Protein AF-A0A6J8B192-F1 (afdb_monomer)

pLDDT: mean 79.34, std 20.5, range [25.02, 98.5]

InterPro domains:
  IPR001073 C1q domain [PF00386] (372-498)
  IPR001073 C1q domain [PR00007] (383-409)
  IPR001073 C1q domain [PR00007] (410-429)
  IPR001073 C1q domain [PR00007] (456-477)
  IPR001073 C1q domain [PR00007] (491-501)
  IPR001073 C1q domain [PS50871] (366-501)
  IPR001073 C1q domain [SM00110] (367-501)
  IPR003193 ADP-ribosyl cyclase (CD38/157) [PF02267] (8-239)
  IPR003193 ADP-ribosyl cyclase (CD38/157) [PTHR10912] (9-239)
  IPR008983 Tumour necrosis factor-like domain superfamily [G3DSA:2.60.120.40] (364-501)
  IPR008983 Tumour necrosis factor-like domain superfamily [SSF49842] (371-501)

Foldseek 3Di:
DDDFPVCLLVLLLVLLVVLPVPPDPPFAPPDDQDSVVLVVLLVQLAAQDDLADRDLCSNVSNLVRQDTAQDAPAAEAEDPQVVLVCLCCPLVPRHDYLCSGSLNVSCPPHAFHFANPDPRRTDRRSVPRDDCDADPVGNDGSVVSSVLVSQLVSLLNHAEEYEYEWEQLDVVRADCPDSCNPRRLVSHDCVGAAEYEYEHDHDPPRDRNHACPDPNNVVVQVSCVVSNHHYHYDYHDCCSVPVPPRVQPVVVVVVVVVVVVVVVVVVVVVVVVVVVVVVVVVVVVVVVVVVVVVVVVVVVVVVVVVVVVVVVVVVVVPDDDDDDDDDDDDDDDDDDDDDDDDDDDDDDDDDDDDDDDDDDDDDDDDDQPWFKWKFWDPWKAWQAAAFAFDARQGTPDGRVVQADRVRQKGFDQAWAKKKKKWKWKFAEQFWWKKFWDKQNDTQDIDTDGYHGPDIDMDMDIGIDGHHGGIIITMTIHNPTGPGMTGADPVHITMIMMIGSD

Mean predicted aligned error: 20.02 Å

Solvent-accessible surface area (backbone atoms only — not comparable to full-atom values): 28049 Å² total; per-residue (Å²): 132,96,72,57,60,85,49,46,62,57,51,40,40,50,43,44,53,48,51,60,68,76,60,50,75,76,46,44,69,92,56,84,84,54,48,68,60,47,48,52,35,43,47,63,41,34,40,57,28,48,50,42,66,42,62,76,68,39,45,52,68,23,54,67,68,44,61,64,68,64,66,69,51,22,39,35,50,66,42,88,38,65,79,58,49,59,57,64,19,48,78,41,72,67,19,32,34,64,58,52,35,63,58,29,48,51,54,58,96,63,83,61,35,15,18,70,82,42,95,79,9,48,49,64,62,63,87,75,35,54,58,78,73,60,44,100,89,30,73,27,18,49,49,44,38,47,53,42,54,51,37,28,52,53,24,52,60,39,34,39,44,33,35,35,39,32,25,16,55,33,87,64,47,53,47,82,88,34,62,52,53,69,29,20,59,77,37,46,41,48,90,48,25,51,36,37,40,36,38,35,36,67,61,92,89,54,61,85,68,44,51,68,82,30,70,41,44,47,50,53,39,50,57,33,45,77,54,65,18,46,62,48,67,39,66,63,54,62,68,77,80,64,42,86,83,71,48,56,74,57,48,46,52,49,48,49,51,50,49,51,52,51,49,51,53,49,49,55,52,46,55,55,49,49,56,54,48,52,56,50,50,54,51,52,52,55,52,49,55,53,52,50,54,55,48,53,54,48,51,53,53,50,51,51,53,53,50,51,52,53,51,52,52,56,58,61,73,72,62,81,84,89,84,86,90,83,83,85,87,84,83,85,79,84,79,85,82,87,80,86,90,88,91,87,89,87,87,80,93,80,83,92,76,90,80,89,77,82,85,83,76,94,75,79,91,72,84,77,91,54,44,35,37,34,23,24,28,78,52,58,47,73,59,49,52,49,61,38,58,50,51,32,59,43,68,82,44,52,45,63,70,28,63,39,44,92,64,26,36,32,33,38,84,56,59,35,40,31,42,39,38,39,34,44,28,38,43,43,58,18,40,37,24,38,32,38,29,48,74,85,44,76,80,46,74,50,82,45,79,37,52,78,90,42,78,47,76,51,71,53,76,47,81,43,81,43,49,56,70,38,49,34,37,41,27,28,32,72,91,31,38,46,36,38,42,39,14,50,98,90,50,64,17,34,44,35,37,35,56,81,91

Radius of gyration: 40.1 Å; Cα contacts (8 Å, |Δi|>4): 789; chains: 1; bounding box: 68×90×133 Å

Nearest PDB structures (foldseek):
  3i9l-assembly1_B  TM=8.823E-01  e=2.237E-23  Aplysia californica
  3ofs-assembly6_F  TM=9.234E-01  e=4.149E-20  Homo sapiens
  2ef1-assembly1_A  TM=8.974E-01  e=3.286E-20  Homo sapiens
  3ofs-assembly5_E  TM=8.862E-01  e=3.692E-20  Homo sapiens
  5bni-assembly2_B  TM=9.226E-01  e=1.261E-17  Sus scrofa

Organism: Mytilus coruscus (NCBI:txid42192)

Secondary structure (DSSP, 8-state):
----THHHHHHHHHHHHHHHHHS-TTTTTT----HHHHHHHHHHTTTT--SSS--TTTTHHHHHHH-----TT-BEEEES-HHHHHHHHTTTTS-B-GGGSHHHHHHTT----B-SSSTTSB-S-GGGS--S--BTTBS--HHHHHHHHHHHHHHHT--EEEEEEEETTSSSSS-TTSHIIIIIGGG--TTTEEEEEEEEE--TT------TTSHHHHHHHHHHHHTT-EEEEEES-GGGTS-TTTSHHHHHHHHHHHHHHHHHHHHHHHHHHHHHHHHHHHHHHHHHHHHHHHHHHHHHHHHHHHHHHHHHHHHHHS--S------------PPPP--------------------PPPPP---------EEEEE-SS-B-SPPTTPBPP--EEEEEETS-EETTTTEE--SS-EEEEEEEEEEEEEEEEEEEEEEETTEEEEEEEEEE-TT-EEEEEEEEEEEE-TT--EEEEEEEEEEEEEEE-SSS---EEEEEE--

Sequence (501 aa):
MNRNYSEWKALFIGKCLAYKSDYETSLFCKRSIDCDDLWQKFIKGVQFQSKCNFTQNSYDDFLRASEHIIPENKVMFWSGVYSLVMRYSNKGRRFFTIADTLTGYLLDNMIWCGNTTESDGIEKDLKTCPGFRTSSQCSQTAATVFWSAASQNFARLAEGNIHVMINASRTPAFRNDSYFTTQELPNINATKVKKVTILMVRYMRDPLLETCFSDSIIDLRARFQAKGISAACLDNPSKFTDDEDGLSSQNVMLEMLNAIKHQNMQIQNLEKSLYLAENRIARLFSEQVHSEQQREELELRLSSIQSDLKKCKRIGQSRRSDDVFLGNSCRLSKVPKDKERKERRSLSKVRKGRLLIPLPTPTPATTISGVAFFAYMSQPLTKPGGQHILKFDVVKLNVGNAYHEYTGVFNPPTSGIYVMAYSLRIRVSTSISTELVVNNDVYSSLLSYVHDGDDEHNSAIVVIHANKGDDVYIRIKMDNYRGDIFSDFYGRSTFAGWKIY

Structure (mmCIF, N/CA/C/O backbone):
data_AF-A0A6J8B192-F1
#
_entry.id   AF-A0A6J8B192-F1
#
loop_
_atom_site.group_PDB
_atom_site.id
_atom_site.type_symbol
_atom_site.label_atom_id
_atom_site.label_alt_id
_atom_site.label_comp_id
_atom_site.label_asym_id
_atom_site.label_entity_id
_atom_site.label_seq_id
_atom_site.pdbx_PDB_ins_code
_atom_site.Cartn_x
_atom_site.Cartn_y
_atom_site.Cartn_z
_atom_site.occupancy
_atom_site.B_iso_or_equiv
_atom_site.auth_seq_id
_atom_site.auth_comp_id
_atom_site.auth_asym_id
_atom_site.auth_atom_id
_atom_site.pdbx_PDB_model_num
ATOM 1 N N . MET A 1 1 ? 18.782 -1.747 0.063 1.00 38.94 1 MET A N 1
ATOM 2 C CA . MET A 1 1 ? 19.102 -2.941 -0.750 1.00 38.94 1 MET A CA 1
ATOM 3 C C . MET A 1 1 ? 20.114 -2.523 -1.804 1.00 38.94 1 MET A C 1
ATOM 5 O O . MET A 1 1 ? 19.776 -1.670 -2.611 1.00 38.94 1 MET A O 1
ATOM 9 N N . ASN A 1 2 ? 21.339 -3.057 -1.768 1.00 38.25 2 ASN A N 1
ATOM 10 C CA . ASN A 1 2 ? 22.293 -2.924 -2.875 1.00 38.25 2 ASN A CA 1
ATOM 11 C C . ASN A 1 2 ? 21.880 -3.950 -3.934 1.00 38.25 2 ASN A C 1
ATOM 13 O O . ASN A 1 2 ? 22.141 -5.132 -3.739 1.00 38.25 2 ASN A O 1
ATOM 17 N N . ARG A 1 3 ? 21.175 -3.526 -4.985 1.00 51.28 3 ARG A N 1
ATOM 18 C CA . ARG A 1 3 ? 20.894 -4.384 -6.145 1.00 51.28 3 ARG A CA 1
ATOM 19 C C . ARG A 1 3 ? 21.803 -3.976 -7.290 1.00 51.28 3 ARG A C 1
ATOM 21 O O . ARG A 1 3 ? 22.039 -2.785 -7.476 1.00 51.28 3 ARG A O 1
ATOM 28 N N . ASN A 1 4 ? 22.330 -4.959 -8.005 1.00 57.66 4 ASN A N 1
ATOM 29 C CA . ASN A 1 4 ? 23.207 -4.729 -9.148 1.00 57.66 4 ASN A CA 1
ATOM 30 C C . ASN A 1 4 ? 22.360 -4.425 -10.399 1.00 57.66 4 ASN A C 1
ATOM 32 O O . ASN A 1 4 ? 21.222 -4.883 -10.504 1.00 57.66 4 ASN A O 1
ATOM 36 N N . TYR A 1 5 ? 22.906 -3.676 -11.357 1.00 59.72 5 TYR A N 1
ATOM 37 C CA . TYR A 1 5 ? 22.222 -3.304 -12.606 1.00 59.72 5 TYR A CA 1
ATOM 38 C C . TYR A 1 5 ? 21.702 -4.526 -13.394 1.00 59.72 5 TYR A C 1
ATOM 40 O O . TYR A 1 5 ? 20.609 -4.487 -13.963 1.00 59.72 5 TYR A O 1
ATOM 48 N N . SER A 1 6 ? 22.418 -5.655 -13.340 1.00 60.28 6 SER A N 1
ATOM 49 C CA . SER A 1 6 ? 22.005 -6.928 -13.952 1.00 60.28 6 SER A CA 1
ATOM 50 C C . SER A 1 6 ? 20.657 -7.462 -13.440 1.00 60.28 6 SER A C 1
ATOM 52 O O . SER A 1 6 ? 20.005 -8.246 -14.127 1.00 60.28 6 SER A O 1
ATOM 54 N N . GLU A 1 7 ? 20.195 -7.015 -12.271 1.00 74.88 7 GLU A N 1
ATOM 55 C CA . GLU A 1 7 ? 18.926 -7.436 -11.670 1.00 74.88 7 GLU A CA 1
ATOM 56 C C . GLU A 1 7 ? 17.745 -6.540 -12.073 1.00 74.88 7 GLU A C 1
ATOM 58 O O . GLU A 1 7 ? 16.594 -6.915 -11.850 1.00 74.88 7 GLU A O 1
ATOM 63 N N . TRP A 1 8 ? 17.984 -5.365 -12.671 1.00 83.31 8 TRP A N 1
ATOM 64 C CA . TRP A 1 8 ? 16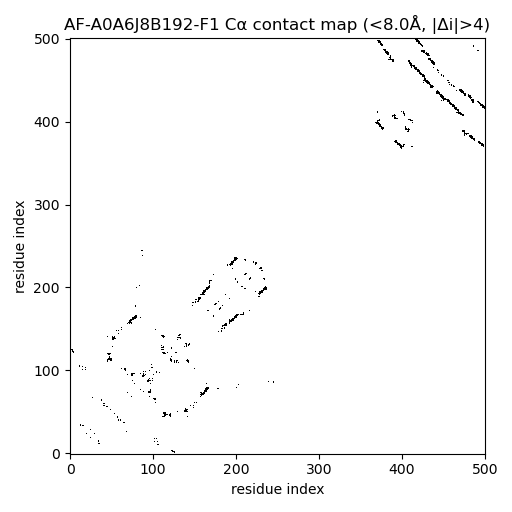.912 -4.414 -12.993 1.00 83.31 8 TRP A CA 1
ATOM 65 C C . TRP A 1 8 ? 15.997 -4.889 -14.096 1.00 83.31 8 TRP A C 1
ATOM 67 O O . TRP A 1 8 ? 14.782 -4.822 -13.928 1.00 83.31 8 TRP A O 1
ATOM 77 N N . LYS A 1 9 ? 16.565 -5.387 -15.201 1.00 87.88 9 LYS A N 1
ATOM 78 C CA . LYS A 1 9 ? 15.752 -5.932 -16.288 1.00 87.88 9 LYS A CA 1
ATOM 79 C C . LYS A 1 9 ? 14.893 -7.075 -15.750 1.00 87.88 9 LYS A C 1
ATOM 81 O O . LYS A 1 9 ? 13.686 -7.075 -15.948 1.00 87.88 9 LYS A O 1
ATOM 86 N N . ALA A 1 10 ? 15.489 -8.002 -15.000 1.00 90.06 10 ALA A N 1
ATOM 87 C CA . ALA A 1 10 ? 14.766 -9.122 -14.399 1.00 90.06 10 ALA A CA 1
ATOM 88 C C . ALA A 1 10 ? 13.649 -8.655 -13.446 1.00 90.06 10 ALA A C 1
ATOM 90 O O . ALA A 1 10 ? 12.528 -9.151 -13.531 1.00 90.06 10 ALA A O 1
ATOM 91 N N . LEU A 1 11 ? 13.921 -7.672 -12.581 1.00 90.38 11 LEU A N 1
ATOM 92 C CA . LEU A 1 11 ? 12.928 -7.107 -11.665 1.00 90.38 11 LEU A CA 1
ATOM 93 C C . LEU A 1 11 ? 11.787 -6.407 -12.411 1.00 90.38 11 LEU A C 1
ATOM 95 O O . LEU A 1 11 ? 10.624 -6.617 -12.077 1.00 90.38 11 LEU A O 1
ATOM 99 N N . PHE A 1 12 ? 12.113 -5.588 -13.409 1.00 93.69 12 PHE A N 1
ATOM 100 C CA . PHE A 1 12 ? 11.136 -4.865 -14.215 1.00 93.69 12 PHE A CA 1
ATOM 101 C C . PHE A 1 12 ? 10.242 -5.834 -14.991 1.00 93.69 12 PHE A C 1
ATOM 103 O O . PHE A 1 12 ? 9.018 -5.730 -14.926 1.00 93.69 12 PHE A O 1
ATOM 110 N N . ILE A 1 13 ? 10.840 -6.815 -15.676 1.00 93.31 13 ILE A N 1
ATOM 111 C CA . ILE A 1 13 ? 10.103 -7.845 -16.415 1.00 93.31 13 ILE A CA 1
ATOM 112 C C . ILE A 1 13 ? 9.245 -8.674 -15.454 1.00 93.31 13 ILE A C 1
ATOM 114 O O . ILE A 1 13 ? 8.061 -8.872 -15.716 1.00 93.31 13 ILE A O 1
ATOM 118 N N . GLY A 1 14 ? 9.792 -9.087 -14.307 1.00 92.88 14 GLY A N 1
ATOM 119 C CA . GLY A 1 14 ? 9.052 -9.816 -13.276 1.00 92.88 14 GLY A CA 1
ATOM 120 C C . GLY A 1 14 ? 7.845 -9.034 -12.754 1.00 92.88 14 GLY A C 1
ATOM 121 O O . GLY A 1 14 ? 6.741 -9.573 -12.702 1.00 92.88 14 GLY A O 1
ATOM 122 N N . LYS A 1 15 ? 8.018 -7.740 -12.451 1.00 93.25 15 LYS A N 1
ATOM 123 C CA . LYS A 1 15 ? 6.916 -6.841 -12.080 1.00 93.25 15 LYS A CA 1
ATOM 124 C C . LYS A 1 15 ? 5.884 -6.707 -13.201 1.00 93.25 15 LYS A C 1
ATOM 126 O O . LYS A 1 15 ? 4.692 -6.771 -12.930 1.00 93.25 15 LYS A O 1
ATOM 131 N N . CYS A 1 16 ? 6.316 -6.542 -14.449 1.00 93.25 16 CYS A N 1
ATOM 132 C CA . CYS A 1 16 ? 5.413 -6.432 -15.594 1.00 93.25 16 CYS A CA 1
ATOM 133 C C . CYS A 1 16 ? 4.538 -7.683 -15.753 1.00 93.25 16 CYS A C 1
ATOM 135 O O . CYS A 1 16 ? 3.321 -7.578 -15.906 1.00 93.25 16 CYS A O 1
ATOM 137 N N . LEU A 1 17 ? 5.140 -8.870 -15.652 1.00 90.88 17 LEU A N 1
ATOM 138 C CA . LEU A 1 17 ? 4.419 -10.140 -15.718 1.00 90.88 17 LEU A CA 1
ATOM 139 C C . LEU A 1 17 ? 3.466 -10.320 -14.528 1.00 90.88 17 LEU A C 1
ATOM 141 O O . LEU A 1 17 ? 2.321 -10.722 -14.730 1.00 90.88 17 LEU A O 1
ATOM 145 N N . ALA A 1 18 ? 3.899 -9.964 -13.315 1.00 89.94 18 ALA A N 1
ATOM 146 C CA . ALA A 1 18 ? 3.053 -10.000 -12.123 1.00 89.94 18 ALA A CA 1
ATOM 147 C C . ALA A 1 18 ? 1.847 -9.058 -12.253 1.00 89.94 18 ALA A C 1
ATOM 149 O O . ALA A 1 18 ? 0.720 -9.472 -12.007 1.00 89.94 18 ALA A O 1
ATOM 150 N N . TYR A 1 19 ? 2.057 -7.826 -12.727 1.00 89.19 19 TYR A N 1
ATOM 151 C CA . TYR A 1 19 ? 0.973 -6.868 -12.949 1.00 89.19 19 TYR A CA 1
ATOM 152 C C . TYR A 1 19 ? -0.053 -7.404 -13.953 1.00 89.19 19 TYR A C 1
ATOM 154 O O . TYR A 1 19 ? -1.254 -7.333 -13.713 1.00 89.19 19 TYR A O 1
ATOM 162 N N . LYS A 1 20 ? 0.412 -8.002 -15.059 1.00 84.31 20 LYS A N 1
ATOM 163 C CA . LYS A 1 20 ? -0.468 -8.639 -16.052 1.00 84.31 20 LYS A CA 1
ATOM 164 C C . LYS A 1 20 ? -1.296 -9.782 -15.455 1.00 84.31 20 LYS A C 1
ATOM 166 O O . LYS A 1 20 ? -2.434 -9.964 -15.874 1.00 84.31 20 LYS A O 1
ATOM 171 N N . SER A 1 21 ? -0.733 -10.536 -14.511 1.00 81.62 21 SER A N 1
ATOM 172 C CA . SER A 1 21 ? -1.428 -11.632 -13.826 1.00 81.62 21 SER A CA 1
ATOM 173 C C . SER A 1 21 ? -2.443 -11.131 -12.795 1.00 81.62 21 SER A C 1
ATOM 175 O O . SER A 1 21 ? -3.540 -11.673 -12.712 1.00 81.62 21 SER A O 1
ATOM 177 N N . ASP A 1 22 ? -2.088 -10.110 -12.014 1.00 74.31 22 ASP A N 1
ATOM 178 C CA . ASP A 1 22 ? -2.885 -9.637 -10.874 1.00 74.31 22 ASP A CA 1
ATOM 179 C C . ASP A 1 22 ? -4.105 -8.792 -11.287 1.00 74.31 22 ASP A C 1
ATOM 181 O O . ASP A 1 22 ? -5.076 -8.711 -10.533 1.00 74.31 22 ASP A O 1
ATOM 185 N N . TYR A 1 23 ? -4.057 -8.141 -12.454 1.00 71.00 23 TYR A N 1
ATOM 186 C CA . TYR A 1 23 ? -5.001 -7.077 -12.825 1.00 71.00 23 TYR A CA 1
ATOM 187 C C . TYR A 1 23 ? -5.973 -7.409 -13.978 1.00 71.00 23 TYR A C 1
ATOM 189 O O . TYR A 1 23 ? -6.763 -6.544 -14.348 1.00 71.00 23 TYR A O 1
ATOM 197 N N . GLU A 1 24 ? -5.981 -8.655 -14.478 1.00 57.16 24 GLU A N 1
ATOM 198 C CA . GLU A 1 24 ? -6.847 -9.192 -15.553 1.00 57.16 24 GLU A CA 1
ATOM 199 C C . GLU A 1 24 ? -6.957 -8.360 -16.862 1.00 57.16 24 GLU A C 1
ATOM 201 O O . GLU A 1 24 ? -6.658 -7.172 -16.980 1.00 57.16 24 GLU A O 1
ATOM 206 N N . THR A 1 25 ? -7.412 -9.024 -17.927 1.00 54.69 25 THR A N 1
ATOM 207 C CA . THR A 1 25 ? -7.490 -8.520 -19.313 1.00 54.69 25 THR A CA 1
ATOM 208 C C . THR A 1 25 ? -8.372 -7.280 -19.541 1.00 54.69 25 THR A C 1
ATOM 210 O O . THR A 1 25 ? -8.319 -6.699 -20.629 1.00 54.69 25 THR A O 1
ATOM 213 N N . SER A 1 26 ? -9.179 -6.849 -18.562 1.00 61.19 26 SER A N 1
ATOM 214 C CA . SER A 1 26 ? -10.153 -5.758 -18.729 1.00 61.19 26 SER A CA 1
ATOM 215 C C . SER A 1 26 ? -9.545 -4.352 -18.706 1.00 61.19 26 SER A C 1
ATOM 217 O O . SER A 1 26 ? -10.093 -3.458 -19.345 1.00 61.19 26 SER A O 1
ATOM 219 N N . LEU A 1 27 ? -8.422 -4.129 -18.011 1.00 65.44 27 LEU A N 1
ATOM 220 C CA . LEU A 1 27 ? -7.794 -2.794 -17.934 1.00 65.44 27 LEU A CA 1
ATOM 221 C C . LEU A 1 27 ? -7.063 -2.401 -19.226 1.00 65.44 27 LEU A C 1
ATOM 223 O O . LEU A 1 27 ? -6.940 -1.217 -19.542 1.00 65.44 27 LEU A O 1
ATOM 227 N N . PHE A 1 28 ? -6.610 -3.396 -19.990 1.00 59.47 28 PHE A N 1
ATOM 228 C CA . PHE A 1 28 ? -5.790 -3.199 -21.185 1.00 59.47 28 PHE A CA 1
ATOM 229 C C . PHE A 1 28 ? -6.565 -3.290 -22.505 1.00 59.47 28 PHE A C 1
ATOM 231 O O . PHE A 1 28 ? -5.924 -3.231 -23.549 1.00 59.47 28 PHE A O 1
ATOM 238 N N . CYS A 1 29 ? -7.902 -3.436 -22.484 1.00 54.09 29 CYS A N 1
ATOM 239 C CA . CYS A 1 29 ? -8.802 -3.443 -23.654 1.00 54.09 29 CYS A CA 1
ATOM 240 C C . CYS A 1 29 ? -8.117 -3.845 -24.981 1.00 54.09 29 CYS A C 1
ATOM 242 O O . CYS A 1 29 ? -7.784 -2.992 -25.801 1.00 54.09 29 CYS A O 1
ATOM 244 N N . LYS A 1 30 ? -7.893 -5.150 -25.199 1.00 52.84 30 LYS A N 1
ATOM 245 C CA . LYS A 1 30 ? -7.298 -5.744 -26.423 1.00 52.84 30 LYS A CA 1
ATOM 246 C C . LYS A 1 30 ? -5.835 -5.373 -26.749 1.00 52.84 30 LYS A C 1
ATOM 248 O O . LYS A 1 30 ? -5.318 -5.870 -27.749 1.00 52.84 30 LYS A O 1
ATOM 253 N N . ARG A 1 31 ? -5.137 -4.564 -25.945 1.00 65.75 31 ARG A N 1
ATOM 254 C CA . ARG A 1 31 ? -3.716 -4.236 -26.153 1.00 65.75 31 ARG A CA 1
ATOM 255 C C . ARG A 1 31 ? -2.832 -5.233 -25.399 1.00 65.75 31 ARG A C 1
ATOM 257 O O . ARG A 1 31 ? -2.821 -5.264 -24.173 1.00 65.75 31 ARG A O 1
ATOM 264 N N . SER A 1 32 ? -2.100 -6.066 -26.138 1.00 72.50 32 SER A N 1
ATOM 265 C CA . SER A 1 32 ? -1.085 -6.939 -25.541 1.00 72.50 32 SER A CA 1
ATOM 266 C C . SER A 1 32 ? 0.082 -6.089 -25.041 1.00 72.50 32 SER A C 1
ATOM 268 O O . SER A 1 32 ? 0.660 -5.323 -25.810 1.00 72.50 32 SER A O 1
ATOM 270 N N . ILE A 1 33 ? 0.412 -6.209 -23.754 1.00 84.94 33 ILE A N 1
ATOM 271 C CA . ILE A 1 33 ? 1.602 -5.591 -23.167 1.00 84.94 33 ILE A CA 1
ATOM 272 C C . ILE A 1 33 ? 2.796 -6.526 -23.369 1.00 84.94 33 ILE A C 1
ATOM 274 O O . ILE A 1 33 ? 2.829 -7.627 -22.804 1.00 84.94 33 ILE A O 1
ATOM 278 N N . ASP A 1 34 ? 3.775 -6.067 -24.144 1.00 90.94 34 ASP A N 1
ATOM 279 C CA . ASP A 1 34 ? 5.087 -6.694 -24.274 1.00 90.94 34 ASP A CA 1
ATOM 280 C C . ASP A 1 34 ? 6.042 -6.084 -23.237 1.00 90.94 34 ASP A C 1
ATOM 282 O O . ASP A 1 34 ? 6.361 -4.894 -23.270 1.00 90.94 34 ASP A O 1
ATOM 286 N N . CYS A 1 35 ? 6.455 -6.905 -22.273 1.00 93.19 35 CYS A N 1
ATOM 287 C CA . CYS A 1 35 ? 7.294 -6.461 -21.168 1.00 93.19 35 CYS A CA 1
ATOM 288 C C . CYS A 1 35 ? 8.725 -6.132 -21.617 1.00 93.19 35 CYS A C 1
ATOM 290 O O . CYS A 1 35 ? 9.335 -5.225 -21.047 1.00 93.19 35 CYS A O 1
ATOM 292 N N . ASP A 1 36 ? 9.251 -6.825 -22.630 1.00 94.62 36 ASP A N 1
ATOM 293 C CA . ASP A 1 36 ? 10.576 -6.536 -23.176 1.00 94.62 36 ASP A CA 1
ATOM 294 C C . ASP A 1 36 ? 10.555 -5.228 -23.966 1.00 94.62 36 ASP A C 1
ATOM 296 O O . ASP A 1 36 ? 11.440 -4.396 -23.764 1.00 94.62 36 ASP A O 1
ATOM 300 N N . ASP A 1 37 ? 9.525 -4.984 -24.784 1.00 95.00 37 ASP A N 1
ATOM 301 C CA . ASP A 1 37 ? 9.366 -3.692 -25.470 1.00 95.00 37 ASP A CA 1
ATOM 302 C C . ASP A 1 37 ? 9.218 -2.537 -24.466 1.00 95.00 37 ASP A C 1
ATOM 304 O O . ASP A 1 37 ? 9.896 -1.515 -24.596 1.00 95.00 37 ASP A O 1
ATOM 308 N N . LEU A 1 38 ? 8.411 -2.706 -23.410 1.00 94.94 38 LEU A N 1
ATOM 309 C CA . LEU A 1 38 ? 8.298 -1.705 -22.342 1.00 94.94 38 LEU A CA 1
ATOM 310 C C . LEU A 1 38 ? 9.638 -1.419 -21.663 1.00 94.94 38 LEU A C 1
ATOM 312 O O . LEU A 1 38 ? 9.961 -0.254 -21.422 1.00 94.94 38 LEU A O 1
ATOM 316 N N . TRP A 1 39 ? 10.424 -2.460 -21.382 1.00 95.00 39 TRP A N 1
ATOM 317 C CA . TRP A 1 39 ? 11.768 -2.298 -20.836 1.00 95.00 39 TRP A CA 1
ATOM 318 C C . TRP A 1 39 ? 12.667 -1.503 -21.787 1.00 95.00 39 TRP A C 1
ATOM 320 O O . TRP A 1 39 ? 13.351 -0.584 -21.343 1.00 95.00 39 TRP A O 1
ATOM 330 N N . GLN A 1 40 ? 12.639 -1.802 -23.091 1.00 95.19 40 GLN A N 1
ATOM 331 C CA . GLN A 1 40 ? 13.439 -1.072 -24.079 1.00 95.19 40 GLN A CA 1
ATOM 332 C C . GLN A 1 40 ? 13.045 0.406 -24.161 1.00 95.19 40 GLN A C 1
ATOM 334 O O . GLN A 1 40 ? 13.914 1.278 -24.201 1.00 95.19 40 GLN A O 1
ATOM 339 N N . LYS A 1 41 ? 11.743 0.714 -24.136 1.00 96.44 41 LYS A N 1
ATOM 340 C CA . LYS A 1 41 ? 11.271 2.108 -24.126 1.00 96.44 41 LYS A CA 1
ATOM 341 C C . LYS A 1 41 ? 11.686 2.842 -22.857 1.00 96.44 41 LYS A C 1
ATOM 343 O O . LYS A 1 41 ? 12.092 3.998 -22.938 1.00 96.44 41 LYS A O 1
ATOM 348 N N . PHE A 1 42 ? 11.614 2.177 -21.704 1.00 95.81 42 PHE A N 1
ATOM 349 C CA . PHE A 1 42 ? 12.072 2.747 -20.441 1.00 95.81 42 PHE A CA 1
ATOM 350 C C . PHE A 1 42 ? 13.579 3.019 -20.465 1.00 95.81 42 PHE A C 1
ATOM 352 O O . PHE A 1 42 ? 14.001 4.146 -20.211 1.00 95.81 42 PHE A O 1
ATOM 359 N N . ILE A 1 43 ? 14.390 2.014 -20.811 1.00 93.44 43 ILE A N 1
ATOM 360 C CA . ILE A 1 43 ? 15.847 2.113 -20.705 1.00 93.44 43 ILE A CA 1
ATOM 361 C C . ILE A 1 43 ? 16.433 3.102 -21.715 1.00 93.44 43 ILE A C 1
ATOM 363 O O . ILE A 1 43 ? 17.353 3.840 -21.375 1.00 93.44 43 ILE A O 1
ATOM 367 N N . LYS A 1 44 ? 15.837 3.227 -22.908 1.00 93.94 44 LYS A N 1
ATOM 368 C CA . LYS A 1 44 ? 16.205 4.255 -23.893 1.00 93.94 44 LYS A CA 1
ATOM 369 C C . LYS A 1 44 ? 16.059 5.675 -23.333 1.00 93.94 44 LYS A C 1
ATOM 371 O O . LYS A 1 44 ? 16.855 6.548 -23.661 1.00 93.94 44 LYS A O 1
ATOM 376 N N . GLY A 1 45 ? 15.079 5.890 -22.453 1.00 92.81 45 GLY A N 1
ATOM 377 C CA . GLY A 1 45 ? 14.886 7.142 -21.721 1.00 92.81 45 GLY A CA 1
ATOM 378 C C . GLY A 1 45 ? 15.887 7.382 -20.588 1.00 92.81 45 GLY A C 1
ATOM 379 O O . GLY A 1 45 ? 15.871 8.455 -19.990 1.00 92.81 45 GLY A O 1
ATOM 380 N N . VAL A 1 46 ? 16.758 6.416 -20.285 1.00 93.00 46 VAL A N 1
ATOM 381 C CA . VAL A 1 46 ? 17.785 6.483 -19.229 1.00 93.00 46 VAL A CA 1
ATOM 382 C C . VAL A 1 46 ? 19.196 6.541 -19.811 1.00 93.00 46 VAL A C 1
ATOM 384 O O . VAL A 1 46 ? 20.043 7.266 -19.291 1.00 93.00 46 VAL A O 1
ATOM 387 N N . GLN A 1 47 ? 19.447 5.789 -20.881 1.00 93.31 47 GLN A N 1
ATOM 388 C CA . GLN A 1 47 ? 20.773 5.599 -21.460 1.00 93.31 47 GLN A CA 1
ATOM 389 C C . GLN A 1 47 ? 21.432 6.902 -21.921 1.00 93.31 47 GLN A C 1
ATOM 391 O O . GLN A 1 47 ? 20.778 7.803 -22.446 1.00 93.31 47 GLN A O 1
ATOM 396 N N . PHE A 1 48 ? 22.753 6.962 -21.745 1.00 93.25 48 PHE A N 1
ATOM 397 C CA . PHE A 1 48 ? 23.655 8.014 -22.227 1.00 93.25 48 PHE A CA 1
ATOM 398 C C . PHE A 1 48 ? 23.310 9.428 -21.740 1.00 93.25 48 PHE A C 1
ATOM 400 O O . PHE A 1 48 ? 23.788 10.416 -22.295 1.00 93.25 48 PHE A O 1
ATOM 407 N N . GLN A 1 49 ? 22.504 9.540 -20.685 1.00 92.75 49 GLN A N 1
ATOM 408 C CA . GLN A 1 49 ? 22.199 10.809 -20.035 1.00 92.75 49 GLN A CA 1
ATOM 409 C C . GLN A 1 49 ? 23.094 11.021 -18.819 1.00 92.75 49 GLN A C 1
ATOM 411 O O . GLN A 1 49 ? 23.488 10.084 -18.130 1.00 92.75 49 GLN A O 1
ATOM 416 N N . SER A 1 50 ? 23.413 12.282 -18.541 1.00 90.19 50 SER A N 1
ATOM 417 C CA . SER A 1 50 ? 24.090 12.661 -17.304 1.00 90.19 50 SER A CA 1
ATOM 418 C C . SER A 1 50 ? 23.198 12.352 -16.097 1.00 90.19 50 SER A C 1
ATOM 420 O O . SER A 1 50 ? 21.975 12.444 -16.177 1.00 90.19 50 SER A O 1
ATOM 422 N N . LYS A 1 51 ? 23.805 12.053 -14.941 1.00 88.81 51 LYS A N 1
ATOM 423 C CA . LYS A 1 51 ? 23.095 11.829 -13.664 1.00 88.81 51 LYS A CA 1
ATOM 424 C C . LYS A 1 51 ? 22.181 13.003 -13.282 1.00 88.81 51 LYS A C 1
ATOM 426 O O . LYS A 1 51 ? 21.181 12.810 -12.593 1.00 88.81 51 LYS A O 1
ATOM 431 N N . CYS A 1 52 ? 22.533 14.199 -13.750 1.00 86.19 52 CYS A N 1
ATOM 432 C CA . CYS A 1 52 ? 21.810 15.456 -13.588 1.00 86.19 52 CYS A CA 1
ATOM 433 C C . CYS A 1 52 ? 21.520 16.085 -14.956 1.00 86.19 52 CYS A C 1
ATOM 435 O O . CYS A 1 52 ? 22.310 15.911 -15.882 1.00 86.19 52 CYS A O 1
ATOM 437 N N . ASN A 1 53 ? 20.449 16.874 -15.051 1.00 82.44 53 ASN A N 1
ATOM 438 C CA . ASN A 1 53 ? 19.964 17.506 -16.288 1.00 82.44 53 ASN A CA 1
ATOM 439 C C . ASN A 1 53 ? 19.363 16.495 -17.276 1.00 82.44 53 ASN A C 1
ATOM 441 O O . ASN A 1 53 ? 19.645 16.519 -18.472 1.00 82.44 53 ASN A O 1
ATOM 445 N N . PHE A 1 54 ? 18.540 15.585 -16.750 1.00 86.44 54 PHE A N 1
ATOM 446 C CA . PHE A 1 54 ? 17.740 14.667 -17.559 1.00 86.44 54 PHE A CA 1
ATOM 447 C C . PHE A 1 54 ? 16.765 15.422 -18.474 1.00 86.44 54 PHE A C 1
ATOM 449 O O . PHE A 1 54 ? 16.150 16.407 -18.063 1.00 86.44 54 PHE A O 1
ATOM 456 N N . THR A 1 55 ? 16.581 14.930 -19.702 1.00 85.88 55 THR A N 1
ATOM 457 C CA . THR A 1 55 ? 15.677 15.567 -20.675 1.00 85.88 55 THR A CA 1
ATOM 458 C C . THR A 1 55 ? 14.215 15.310 -20.301 1.00 85.88 55 THR A C 1
ATOM 460 O O . THR A 1 55 ? 13.825 14.181 -20.023 1.00 85.88 55 THR A O 1
ATOM 463 N N . GLN A 1 56 ? 13.382 16.356 -20.312 1.00 81.62 56 GLN A N 1
ATOM 464 C CA . GLN A 1 56 ? 12.015 16.313 -19.772 1.00 81.62 56 GLN A CA 1
ATOM 465 C C . GLN A 1 56 ? 11.102 15.265 -20.439 1.00 81.62 56 GLN A C 1
ATOM 467 O O . GLN A 1 56 ? 10.269 14.668 -19.764 1.00 81.62 56 GLN A O 1
ATOM 472 N N . ASN A 1 57 ? 11.320 14.995 -21.728 1.00 90.50 57 ASN A N 1
ATOM 473 C CA . ASN A 1 57 ? 10.502 14.089 -22.543 1.00 90.50 57 ASN A CA 1
ATOM 474 C C . ASN A 1 57 ? 11.147 12.705 -22.735 1.00 90.50 57 ASN A C 1
ATOM 476 O O . ASN A 1 57 ? 10.699 11.915 -23.566 1.00 90.50 57 ASN A O 1
ATOM 480 N N . SER A 1 58 ? 12.212 12.388 -21.985 1.00 91.75 58 SER A N 1
ATOM 481 C CA . SER A 1 58 ? 12.948 11.124 -22.143 1.00 91.75 58 SER A CA 1
ATOM 482 C C . SER A 1 58 ? 12.077 9.879 -21.959 1.00 91.75 58 SER A C 1
ATOM 484 O O . SER A 1 58 ? 12.413 8.818 -22.477 1.00 91.75 58 SER A O 1
ATOM 486 N N . TYR A 1 59 ? 10.958 9.991 -21.240 1.00 95.62 59 TYR A N 1
ATOM 487 C CA . TYR A 1 59 ? 10.089 8.862 -20.908 1.00 95.62 59 TYR A CA 1
ATOM 488 C C . TYR A 1 59 ? 8.778 8.819 -21.704 1.00 95.62 59 TYR A C 1
ATOM 490 O O . TYR A 1 59 ? 7.976 7.920 -21.462 1.00 95.62 59 TYR A O 1
ATOM 498 N N . ASP A 1 60 ? 8.542 9.722 -22.660 1.00 94.94 60 ASP A N 1
ATOM 499 C CA . ASP A 1 60 ? 7.255 9.825 -23.372 1.00 94.94 60 ASP A CA 1
ATOM 500 C C . ASP A 1 60 ? 6.862 8.528 -24.095 1.00 94.94 60 ASP A C 1
ATOM 502 O O . ASP A 1 60 ? 5.698 8.121 -24.090 1.00 94.94 60 ASP A O 1
ATOM 506 N N . ASP A 1 61 ? 7.832 7.847 -24.708 1.00 94.69 61 ASP A N 1
ATOM 507 C CA . ASP A 1 61 ? 7.613 6.559 -25.375 1.00 94.69 61 ASP A CA 1
ATOM 508 C C . ASP A 1 61 ? 7.185 5.475 -24.382 1.00 94.69 61 ASP A C 1
ATOM 510 O O . ASP A 1 61 ? 6.261 4.708 -24.660 1.00 94.69 61 ASP A O 1
ATOM 514 N N . PHE A 1 62 ? 7.833 5.432 -23.216 1.00 96.31 62 PHE A N 1
ATOM 515 C CA . PHE A 1 62 ? 7.492 4.498 -22.151 1.00 96.31 62 PHE A CA 1
ATOM 516 C C . PHE A 1 62 ? 6.105 4.802 -21.578 1.00 96.31 62 PHE A C 1
ATOM 518 O O . PHE A 1 62 ? 5.259 3.912 -21.551 1.00 96.31 62 PHE A O 1
ATOM 525 N N . LEU A 1 63 ? 5.837 6.061 -21.216 1.00 95.19 63 LEU A N 1
ATOM 526 C CA . LEU A 1 63 ? 4.569 6.490 -20.621 1.00 95.19 63 LEU A CA 1
ATOM 527 C C . LEU A 1 63 ? 3.373 6.201 -21.537 1.00 95.19 63 LEU A C 1
ATOM 529 O O . LEU A 1 63 ? 2.349 5.716 -21.063 1.00 95.19 63 LEU A O 1
ATOM 533 N N . ARG A 1 64 ? 3.503 6.429 -22.852 1.00 93.12 64 ARG A N 1
ATOM 534 C CA . ARG A 1 64 ? 2.452 6.100 -23.837 1.00 93.12 64 ARG A CA 1
ATOM 535 C C . ARG A 1 64 ? 2.229 4.599 -24.011 1.00 93.12 64 ARG A C 1
ATOM 537 O O . ARG A 1 64 ? 1.139 4.176 -24.404 1.00 93.12 64 ARG A O 1
ATOM 544 N N . ALA A 1 65 ? 3.267 3.796 -23.795 1.00 92.75 65 ALA A N 1
ATOM 545 C CA . ALA A 1 65 ? 3.193 2.348 -23.928 1.00 92.75 65 ALA A CA 1
ATOM 546 C C . ALA A 1 65 ? 2.649 1.670 -22.661 1.00 92.75 65 ALA A C 1
ATOM 548 O O . ALA A 1 65 ? 1.972 0.651 -22.778 1.00 92.75 65 ALA A O 1
ATOM 549 N N . SER A 1 66 ? 2.906 2.233 -21.477 1.00 92.69 66 SER A N 1
ATOM 550 C CA . SER A 1 66 ? 2.414 1.719 -20.193 1.00 92.69 66 SER A CA 1
ATOM 551 C C . SER A 1 66 ? 1.066 2.308 -19.755 1.00 92.69 66 SER A C 1
ATOM 553 O O . SER A 1 66 ? 0.495 1.851 -18.764 1.00 92.69 66 SER A O 1
ATOM 555 N N . GLU A 1 67 ? 0.542 3.307 -20.472 1.00 91.38 67 GLU A N 1
ATOM 556 C CA . GLU A 1 67 ? -0.785 3.885 -20.240 1.00 91.38 67 GLU A CA 1
ATOM 557 C C . GLU A 1 67 ? -1.906 2.858 -20.465 1.00 91.38 67 GLU A C 1
ATOM 559 O O . GLU A 1 67 ? -1.943 2.139 -21.467 1.00 91.38 67 GLU A O 1
ATOM 564 N N . HIS A 1 68 ? -2.856 2.828 -19.533 1.00 88.38 68 HIS A N 1
ATOM 565 C CA . HIS A 1 68 ? -4.059 2.008 -19.594 1.00 88.38 68 HIS A CA 1
ATOM 566 C C . HIS A 1 68 ? -5.253 2.779 -19.029 1.00 88.38 68 HIS A C 1
ATOM 568 O O . HIS A 1 68 ? -5.102 3.840 -18.419 1.00 88.38 68 HIS A O 1
ATOM 574 N N . ILE A 1 69 ? -6.454 2.237 -19.227 1.00 86.38 69 ILE A N 1
ATOM 575 C CA . ILE A 1 69 ? -7.681 2.856 -18.728 1.00 86.38 69 ILE A CA 1
ATOM 576 C C . ILE A 1 69 ? -7.700 2.752 -17.202 1.00 86.38 69 ILE A C 1
ATOM 578 O O . ILE A 1 69 ? -7.413 1.694 -16.637 1.00 86.38 69 ILE A O 1
ATOM 582 N N . ILE A 1 70 ? -8.069 3.847 -16.541 1.00 90.56 70 ILE A N 1
ATOM 583 C CA . ILE A 1 70 ? -8.400 3.862 -15.118 1.00 90.56 70 ILE A CA 1
ATOM 584 C C . ILE A 1 70 ? -9.922 3.985 -15.021 1.00 90.56 70 ILE A C 1
ATOM 586 O O . ILE A 1 70 ? -10.479 4.905 -15.622 1.00 90.56 70 ILE A O 1
ATOM 590 N N . PRO A 1 71 ? -10.617 3.081 -14.307 1.00 90.31 71 PRO A N 1
ATOM 591 C CA . PRO A 1 71 ? -12.062 3.179 -14.162 1.00 90.31 71 PRO A CA 1
ATOM 592 C C . PRO A 1 71 ? -12.489 4.523 -13.563 1.00 90.31 71 PRO A C 1
ATOM 594 O O . PRO A 1 71 ? -11.844 5.045 -12.648 1.00 90.31 71 PRO A O 1
ATOM 597 N N . GLU A 1 72 ? -13.608 5.055 -14.052 1.00 93.44 72 GLU A N 1
ATOM 598 C CA . GLU A 1 72 ? -14.210 6.277 -13.522 1.00 93.44 72 GLU A CA 1
ATOM 599 C C . GLU A 1 72 ? -14.428 6.163 -12.001 1.00 93.44 72 GLU A C 1
ATOM 601 O O . GLU A 1 72 ? -14.709 5.082 -11.475 1.00 93.44 72 GLU A O 1
ATOM 606 N N . ASN A 1 73 ? -14.319 7.281 -11.281 1.00 95.38 73 ASN A N 1
ATOM 607 C CA . ASN A 1 73 ? -14.514 7.371 -9.829 1.00 95.38 73 ASN A CA 1
ATOM 608 C C . ASN A 1 73 ? -13.463 6.642 -8.969 1.00 95.38 73 ASN A C 1
ATOM 610 O O . ASN A 1 73 ? -13.610 6.590 -7.744 1.00 95.38 73 ASN A O 1
ATOM 614 N N . LYS A 1 74 ? -12.400 6.088 -9.571 1.00 93.81 74 LYS A N 1
ATOM 615 C CA . LYS A 1 74 ? -11.360 5.351 -8.834 1.00 93.81 74 LYS A CA 1
ATOM 616 C C . LYS A 1 74 ? -10.056 6.109 -8.608 1.00 93.81 74 LYS A C 1
ATOM 618 O O . LYS A 1 74 ? -9.218 5.600 -7.874 1.00 93.81 74 LYS A O 1
ATOM 623 N N . VAL A 1 75 ? -9.841 7.293 -9.179 1.00 97.56 75 VAL A N 1
ATOM 624 C CA . VAL A 1 75 ? -8.557 7.997 -9.004 1.00 97.56 75 VAL A CA 1
ATOM 625 C C . VAL A 1 75 ? -8.391 8.546 -7.585 1.00 97.56 75 VAL A C 1
ATOM 627 O O . VAL A 1 75 ? -9.261 9.250 -7.060 1.00 97.56 75 VAL A O 1
ATOM 630 N N . MET A 1 76 ? -7.230 8.255 -6.997 1.00 97.75 76 MET A N 1
ATOM 631 C CA . MET A 1 76 ? -6.786 8.767 -5.708 1.00 97.75 76 MET A CA 1
ATOM 632 C C . MET A 1 76 ? -5.373 9.347 -5.785 1.00 97.75 76 MET A C 1
ATOM 634 O O . MET A 1 76 ? -4.394 8.631 -5.991 1.00 97.75 76 MET A O 1
ATOM 638 N N . PHE A 1 77 ? -5.274 10.648 -5.538 1.00 98.50 77 PHE A N 1
ATOM 639 C CA . PHE A 1 77 ? -4.013 11.335 -5.283 1.00 98.50 77 PHE A CA 1
ATOM 640 C C . PHE A 1 77 ? -3.669 11.285 -3.797 1.00 98.50 77 PHE A C 1
ATOM 642 O O . PHE A 1 77 ? -4.526 11.017 -2.946 1.00 98.50 77 PHE A O 1
ATOM 649 N N . TRP A 1 78 ? -2.418 11.577 -3.460 1.00 97.44 78 TRP A N 1
ATOM 650 C CA . TRP A 1 78 ? -1.983 11.581 -2.072 1.00 97.44 78 TRP A CA 1
ATOM 651 C C . TRP A 1 78 ? -0.794 12.509 -1.829 1.00 97.44 78 TRP A C 1
ATOM 653 O O . TRP A 1 78 ? 0.029 12.744 -2.707 1.00 97.44 78 TRP A O 1
ATOM 663 N N . SER A 1 79 ? -0.677 13.017 -0.601 1.00 96.75 79 SER A N 1
ATOM 664 C CA . SER A 1 79 ? 0.459 13.838 -0.177 1.00 96.75 79 SER A CA 1
ATOM 665 C C . SER A 1 79 ? 0.891 13.493 1.245 1.00 96.75 79 SER A C 1
ATOM 667 O O . SER A 1 79 ? 0.161 13.696 2.214 1.00 96.75 79 SER A O 1
ATOM 669 N N . GLY A 1 80 ? 2.111 12.962 1.380 1.00 92.94 80 GLY A N 1
ATOM 670 C CA . GLY A 1 80 ? 2.720 12.653 2.680 1.00 92.94 80 GLY A CA 1
ATOM 671 C C . GLY A 1 80 ? 2.132 11.444 3.419 1.00 92.94 80 GLY A C 1
ATOM 672 O O . GLY A 1 80 ? 2.318 11.346 4.630 1.00 92.94 80 GLY A O 1
ATOM 673 N N . VAL A 1 81 ? 1.432 10.546 2.715 1.00 92.88 81 VAL A N 1
ATOM 674 C CA . VAL A 1 81 ? 0.683 9.408 3.294 1.00 92.88 81 VAL A CA 1
ATOM 675 C C . VAL A 1 81 ? 0.891 8.088 2.534 1.00 92.88 81 VAL A C 1
ATOM 677 O O . VAL A 1 81 ? 0.003 7.243 2.511 1.00 92.88 81 VAL A O 1
ATOM 680 N N . TYR A 1 82 ? 2.053 7.899 1.898 1.00 91.12 82 TYR A N 1
ATOM 681 C CA . TYR A 1 82 ? 2.320 6.758 1.006 1.00 91.12 82 TYR A CA 1
ATOM 682 C C . TYR A 1 82 ? 1.951 5.395 1.622 1.00 91.12 82 TYR A C 1
ATOM 684 O O . TYR A 1 82 ? 1.187 4.634 1.041 1.00 91.12 82 TYR A O 1
ATOM 692 N N . SER A 1 83 ? 2.413 5.094 2.837 1.00 87.06 83 SER A N 1
ATOM 693 C CA . SER A 1 83 ? 2.139 3.793 3.464 1.00 87.06 83 SER A CA 1
ATOM 694 C C . SER A 1 83 ? 0.643 3.541 3.686 1.00 87.06 83 SER A C 1
ATOM 696 O O . SER A 1 83 ? 0.177 2.412 3.547 1.00 87.06 83 SER A O 1
ATOM 698 N N . LEU A 1 84 ? -0.114 4.589 4.024 1.00 87.88 84 LEU A N 1
ATOM 699 C CA . LEU A 1 84 ? -1.552 4.493 4.261 1.00 87.88 84 LEU A CA 1
ATOM 700 C C . LEU A 1 84 ? -2.333 4.388 2.947 1.00 87.88 84 LEU A C 1
ATOM 702 O O . LEU A 1 84 ? -3.218 3.543 2.830 1.00 87.88 84 LEU A O 1
ATOM 706 N N . VAL A 1 85 ? -1.982 5.203 1.948 1.00 91.50 85 VAL A N 1
ATOM 707 C CA . VAL A 1 85 ? -2.694 5.220 0.667 1.00 91.50 85 VAL A CA 1
ATOM 708 C C . VAL A 1 85 ? -2.497 3.919 -0.110 1.00 91.50 85 VAL A C 1
ATOM 710 O O . VAL A 1 85 ? -3.470 3.423 -0.664 1.00 91.50 85 VAL A O 1
ATOM 713 N N . MET A 1 86 ? -1.308 3.301 -0.062 1.00 88.44 86 MET A N 1
ATOM 714 C CA . MET A 1 86 ? -1.065 1.991 -0.691 1.00 88.44 86 MET A CA 1
ATOM 715 C C . MET A 1 86 ? -1.924 0.881 -0.075 1.00 88.44 86 MET A C 1
ATOM 717 O O . MET A 1 86 ? -2.374 -0.028 -0.768 1.00 88.44 86 MET A O 1
ATOM 721 N N . ARG A 1 87 ? -2.175 0.941 1.239 1.00 85.31 87 ARG A N 1
ATOM 722 C CA . ARG A 1 87 ? -3.070 -0.018 1.898 1.00 85.31 87 ARG A CA 1
ATOM 723 C C . ARG A 1 87 ? -4.529 0.261 1.549 1.00 85.31 87 ARG A C 1
ATOM 725 O O . ARG A 1 87 ? -5.276 -0.669 1.269 1.00 85.31 87 ARG A O 1
ATOM 732 N N . TYR A 1 88 ? -4.925 1.530 1.561 1.00 85.50 88 TYR A N 1
ATOM 733 C CA . TYR A 1 88 ? -6.307 1.928 1.315 1.00 85.50 88 TYR A CA 1
ATOM 734 C C . TYR A 1 88 ? -6.745 1.696 -0.135 1.00 85.50 88 TYR A C 1
ATOM 736 O O . TYR A 1 88 ? -7.868 1.254 -0.375 1.00 85.50 88 TYR A O 1
ATOM 744 N N . SER A 1 89 ? -5.861 1.952 -1.104 1.00 88.69 89 SER A N 1
ATOM 745 C CA . SER A 1 89 ? -6.120 1.708 -2.527 1.00 88.69 89 SER A CA 1
ATOM 746 C C . SER A 1 89 ? -6.386 0.226 -2.814 1.00 88.69 89 SER A C 1
ATOM 748 O O . SER A 1 89 ? -7.212 -0.103 -3.672 1.00 88.69 89 SER A O 1
ATOM 750 N N . ASN A 1 90 ? -5.766 -0.656 -2.016 1.00 85.00 90 ASN A N 1
ATOM 751 C CA . ASN A 1 90 ? -5.891 -2.108 -2.072 1.00 85.00 90 ASN A CA 1
ATOM 752 C C . ASN A 1 90 ? -5.603 -2.642 -3.480 1.00 85.00 90 ASN A C 1
ATOM 754 O O . ASN A 1 90 ? -6.451 -3.305 -4.080 1.00 85.00 90 ASN A O 1
ATOM 758 N N . LYS A 1 91 ? -4.422 -2.315 -4.025 1.00 84.12 91 LYS A N 1
ATOM 759 C CA . LYS A 1 91 ? -3.985 -2.770 -5.355 1.00 84.12 91 LYS A CA 1
ATOM 760 C C . LYS A 1 91 ? -5.026 -2.448 -6.438 1.00 84.12 91 LYS A C 1
ATOM 762 O O . LYS A 1 91 ? -5.569 -3.346 -7.077 1.00 84.12 91 LYS A O 1
ATOM 767 N N . GLY A 1 92 ? -5.431 -1.184 -6.554 1.00 83.88 92 GLY A N 1
ATOM 768 C CA . GLY A 1 92 ? -6.436 -0.755 -7.541 1.00 83.88 92 GLY A CA 1
ATOM 769 C C . GLY A 1 92 ? -7.883 -1.218 -7.284 1.00 83.88 92 GLY A C 1
ATOM 770 O O . GLY A 1 92 ? -8.808 -0.750 -7.961 1.00 83.88 92 GLY A O 1
ATOM 771 N N . ARG A 1 93 ? -8.134 -2.121 -6.321 1.00 84.44 93 ARG A N 1
ATOM 772 C CA . ARG A 1 93 ? -9.481 -2.667 -6.068 1.00 84.44 93 ARG A CA 1
ATOM 773 C C . ARG A 1 93 ? -10.431 -1.574 -5.600 1.00 84.44 93 ARG A C 1
ATOM 775 O O . ARG A 1 93 ? -11.521 -1.434 -6.167 1.00 84.44 93 ARG A O 1
ATOM 782 N N . ARG A 1 94 ? -9.999 -0.774 -4.620 1.00 86.75 94 ARG A N 1
ATOM 783 C CA . ARG A 1 94 ? -10.780 0.345 -4.079 1.00 86.75 94 ARG A CA 1
ATOM 784 C C . ARG A 1 94 ? -10.555 1.613 -4.890 1.00 86.75 94 ARG A C 1
ATOM 786 O O . ARG A 1 94 ? -11.505 2.180 -5.420 1.00 86.75 94 ARG A O 1
ATOM 793 N N . PHE A 1 95 ? -9.296 2.015 -5.006 1.00 92.56 95 PHE A N 1
ATOM 794 C CA . PHE A 1 95 ? -8.867 3.195 -5.745 1.00 92.56 95 PHE A CA 1
ATOM 795 C C . PHE A 1 95 ? -7.592 2.878 -6.513 1.00 92.56 95 PHE A C 1
ATOM 797 O O . PHE A 1 95 ? -6.808 2.042 -6.083 1.00 92.56 95 PHE A O 1
ATOM 804 N N . PHE A 1 96 ? -7.374 3.570 -7.622 1.00 94.50 96 PHE A N 1
ATOM 805 C CA . PHE A 1 96 ? -6.093 3.626 -8.305 1.00 94.50 96 PHE A CA 1
ATOM 806 C C . PHE A 1 96 ? -5.339 4.855 -7.818 1.00 94.50 96 PHE A C 1
ATOM 808 O O . PHE A 1 96 ? -5.797 5.983 -8.000 1.00 94.50 96 PHE A O 1
ATOM 815 N N . THR A 1 97 ? -4.177 4.634 -7.219 1.00 96.56 97 THR A N 1
ATOM 816 C CA . THR A 1 97 ? -3.123 5.644 -7.114 1.00 96.56 97 THR A CA 1
ATOM 817 C C . THR A 1 97 ? -2.172 5.513 -8.299 1.00 96.56 97 THR A C 1
ATOM 819 O O . THR A 1 97 ? -2.215 4.524 -9.033 1.00 96.56 97 THR A O 1
ATOM 822 N N . ILE A 1 98 ? -1.252 6.467 -8.466 1.00 96.25 98 ILE A N 1
ATOM 823 C CA . ILE A 1 98 ? -0.212 6.350 -9.495 1.00 96.25 98 ILE A CA 1
ATOM 824 C C . ILE A 1 98 ? 0.589 5.043 -9.366 1.00 96.25 98 ILE A C 1
ATOM 826 O O . ILE A 1 98 ? 0.903 4.428 -10.380 1.00 96.25 98 ILE A O 1
ATOM 830 N N . ALA A 1 99 ? 0.849 4.565 -8.144 1.00 94.25 99 ALA A N 1
ATOM 831 C CA . ALA A 1 99 ? 1.588 3.326 -7.893 1.00 94.25 99 ALA A CA 1
ATOM 832 C C . ALA A 1 99 ? 0.782 2.054 -8.222 1.00 94.25 99 ALA A C 1
ATOM 834 O O . ALA A 1 99 ? 1.375 1.001 -8.443 1.00 94.25 99 ALA A O 1
ATOM 835 N N . ASP A 1 100 ? -0.550 2.153 -8.300 1.00 93.19 100 ASP A N 1
ATOM 836 C CA . ASP A 1 100 ? -1.424 1.058 -8.738 1.00 93.19 100 ASP A CA 1
ATOM 837 C C . ASP A 1 100 ? -1.537 0.976 -10.273 1.00 93.19 100 ASP A C 1
ATOM 839 O O . ASP A 1 100 ? -2.063 -0.003 -10.799 1.00 93.19 100 ASP A O 1
ATOM 843 N N . THR A 1 101 ? -1.059 1.983 -11.016 1.00 93.69 101 THR A N 1
ATOM 844 C CA . THR A 1 101 ? -0.974 1.924 -12.489 1.00 93.69 101 THR A CA 1
ATOM 845 C C . THR A 1 101 ? 0.216 1.084 -12.937 1.00 93.69 101 THR A C 1
ATOM 847 O O . THR A 1 101 ? 1.206 1.002 -12.214 1.00 93.69 101 THR A O 1
ATOM 850 N N . LEU A 1 102 ? 0.182 0.524 -14.152 1.00 93.62 102 LEU A N 1
ATOM 851 C CA . LEU A 1 102 ? 1.332 -0.206 -14.708 1.00 93.62 102 LEU A CA 1
ATOM 852 C C . LEU A 1 102 ? 2.608 0.656 -14.684 1.00 93.62 102 LEU A C 1
ATOM 854 O O . LEU A 1 102 ? 3.654 0.204 -14.224 1.00 93.62 102 LEU A O 1
ATOM 858 N N . THR A 1 103 ? 2.506 1.917 -15.117 1.00 94.75 103 THR A N 1
ATOM 859 C CA . THR A 1 103 ? 3.602 2.900 -15.107 1.00 94.75 103 THR A CA 1
ATOM 860 C C . THR A 1 103 ? 4.250 3.036 -13.730 1.00 94.75 103 THR A C 1
ATOM 862 O O . THR A 1 103 ? 5.470 2.923 -13.604 1.00 94.75 103 THR A O 1
ATOM 865 N N . GLY A 1 104 ? 3.442 3.286 -12.696 1.00 95.06 104 GLY A N 1
ATOM 866 C CA . GLY A 1 104 ? 3.949 3.480 -11.343 1.00 95.06 104 GLY A CA 1
ATOM 867 C C . GLY A 1 104 ? 4.422 2.175 -10.720 1.00 95.06 104 GLY A C 1
ATOM 868 O O . GLY A 1 104 ? 5.527 2.132 -10.197 1.00 95.06 104 GLY A O 1
ATOM 869 N N . TYR A 1 105 ? 3.648 1.096 -10.842 1.00 94.38 105 TYR A N 1
ATOM 870 C CA . TYR A 1 105 ? 3.970 -0.211 -10.270 1.00 94.38 105 TYR A CA 1
ATOM 871 C C . TYR A 1 105 ? 5.341 -0.722 -10.721 1.00 94.38 105 TYR A C 1
ATOM 873 O O . TYR A 1 105 ? 6.114 -1.231 -9.905 1.00 94.38 105 TYR A O 1
ATOM 881 N N . LEU A 1 106 ? 5.670 -0.555 -12.008 1.00 94.75 106 LEU A N 1
ATOM 882 C CA . LEU A 1 106 ? 6.954 -0.978 -12.563 1.00 94.75 106 LEU A CA 1
ATOM 883 C C . LEU A 1 106 ? 8.123 -0.288 -11.858 1.00 94.75 106 LEU A C 1
ATOM 885 O O . LEU A 1 106 ? 9.028 -0.975 -11.385 1.00 94.75 106 LEU A O 1
ATOM 889 N N . LEU A 1 107 ? 8.071 1.036 -11.707 1.00 93.25 107 LEU A N 1
ATOM 890 C CA . LEU A 1 107 ? 9.199 1.832 -11.207 1.00 93.25 107 LEU A CA 1
ATOM 891 C C . LEU A 1 107 ? 9.116 2.206 -9.724 1.00 93.25 107 LEU A C 1
ATOM 893 O O . LEU A 1 107 ? 10.044 2.803 -9.175 1.00 93.25 107 LEU A O 1
ATOM 897 N N . ASP A 1 108 ? 8.035 1.829 -9.052 1.00 90.62 108 ASP A N 1
ATOM 898 C CA . ASP A 1 108 ? 7.864 2.057 -7.627 1.00 90.62 108 ASP A CA 1
ATOM 899 C C . ASP A 1 108 ? 8.998 1.396 -6.825 1.00 90.62 1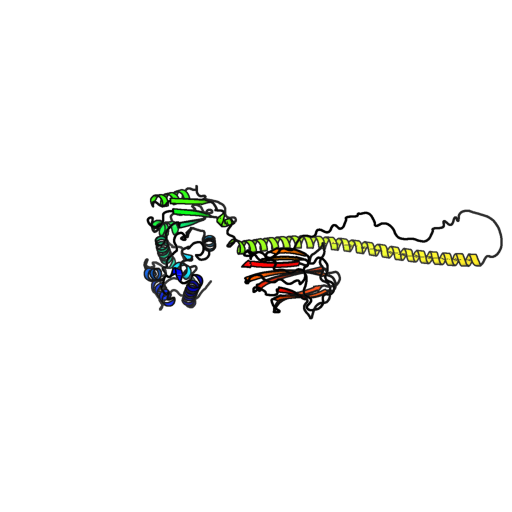08 ASP A C 1
ATOM 901 O O . ASP A 1 108 ? 9.349 0.228 -7.044 1.00 90.62 108 ASP A O 1
ATOM 905 N N . ASN A 1 109 ? 9.592 2.171 -5.912 1.00 86.31 109 ASN A N 1
ATOM 906 C CA . ASN A 1 109 ? 10.768 1.807 -5.114 1.00 86.31 109 ASN A CA 1
ATOM 907 C C . ASN A 1 109 ? 12.032 1.412 -5.916 1.00 86.31 109 ASN A C 1
ATOM 909 O O . ASN A 1 109 ? 12.951 0.807 -5.356 1.00 86.31 109 ASN A O 1
ATOM 913 N N . MET A 1 110 ? 12.118 1.762 -7.204 1.00 87.38 110 MET A N 1
ATOM 914 C CA . MET A 1 110 ? 13.349 1.632 -7.991 1.00 87.38 110 MET A CA 1
ATOM 915 C C . MET A 1 110 ? 14.193 2.914 -7.911 1.00 87.38 110 MET A C 1
ATOM 917 O O . MET A 1 110 ? 13.677 4.016 -7.746 1.00 87.38 110 MET A O 1
ATOM 921 N N . ILE A 1 111 ? 15.512 2.764 -8.024 1.00 87.25 111 ILE A N 1
ATOM 922 C CA . ILE A 1 111 ? 16.485 3.863 -8.128 1.00 87.25 111 ILE A CA 1
ATOM 923 C C . ILE A 1 111 ? 17.183 3.669 -9.459 1.00 87.25 111 ILE A C 1
ATOM 925 O O . ILE A 1 111 ? 17.573 2.541 -9.716 1.00 87.25 111 ILE A O 1
ATOM 929 N N . TRP A 1 112 ? 17.339 4.711 -10.277 1.00 90.50 112 TRP A N 1
ATOM 930 C CA . TRP A 1 112 ? 18.079 4.624 -11.535 1.00 90.50 112 TRP A CA 1
ATOM 931 C C . TRP A 1 112 ? 18.650 5.968 -11.982 1.00 90.50 112 TRP A C 1
ATOM 933 O O . TRP A 1 112 ? 18.154 7.021 -11.582 1.00 90.50 112 TRP A O 1
ATOM 943 N N . CYS A 1 113 ? 19.690 5.933 -12.817 1.00 91.06 113 CYS A N 1
ATOM 944 C CA . CYS A 1 113 ? 20.209 7.092 -13.536 1.00 91.06 113 CYS A CA 1
ATOM 945 C C . CYS A 1 113 ? 21.067 6.664 -14.738 1.00 91.06 113 CYS A C 1
ATOM 947 O O . CYS A 1 113 ? 21.523 5.522 -14.824 1.00 91.06 113 CYS A O 1
ATOM 949 N N . GLY A 1 114 ? 21.247 7.586 -15.682 1.00 91.31 114 GLY A N 1
ATOM 950 C CA . GLY A 1 114 ? 22.114 7.403 -16.840 1.00 91.31 114 GLY A CA 1
ATOM 951 C C . GLY A 1 114 ? 23.581 7.662 -16.509 1.00 91.31 114 GLY A C 1
ATOM 952 O O . GLY A 1 114 ? 23.916 8.246 -15.472 1.00 91.31 114 GLY A O 1
ATOM 953 N N . ASN A 1 115 ? 24.454 7.245 -17.419 1.00 91.69 115 ASN A N 1
ATOM 954 C CA . ASN A 1 115 ? 25.876 7.546 -17.379 1.00 91.69 115 ASN A CA 1
ATOM 955 C C . ASN A 1 115 ? 26.382 7.820 -18.808 1.00 91.69 115 ASN A C 1
ATOM 957 O O . ASN A 1 115 ? 26.096 7.068 -19.733 1.00 91.69 115 ASN A O 1
ATOM 961 N N . THR A 1 116 ? 27.124 8.910 -19.005 1.00 92.62 116 THR A N 1
ATOM 962 C CA . THR A 1 116 ? 27.626 9.327 -20.329 1.00 92.62 116 THR A CA 1
ATOM 963 C C . THR A 1 116 ? 28.922 8.629 -20.744 1.00 92.62 116 THR A C 1
ATOM 965 O O . THR A 1 116 ? 29.330 8.745 -21.894 1.00 92.62 116 THR A O 1
ATOM 968 N N . THR A 1 117 ? 29.599 7.959 -19.810 1.00 91.44 117 THR A N 1
ATOM 969 C CA . THR A 1 117 ? 30.896 7.294 -20.022 1.00 91.44 117 THR A CA 1
ATOM 970 C C . THR A 1 117 ? 30.794 5.773 -20.082 1.00 91.44 117 THR A C 1
ATOM 972 O O . THR A 1 117 ? 31.658 5.126 -20.666 1.00 91.44 117 THR A O 1
ATOM 975 N N . GLU A 1 118 ? 29.751 5.191 -19.490 1.00 89.81 118 GLU A N 1
ATOM 976 C CA . GLU A 1 118 ? 29.522 3.747 -19.516 1.00 89.81 118 GLU A CA 1
ATOM 977 C C . GLU A 1 118 ? 29.096 3.276 -20.909 1.00 89.81 118 GLU A C 1
ATOM 979 O O . GLU A 1 118 ? 28.312 3.927 -21.598 1.00 89.81 118 GLU A O 1
ATOM 984 N N . SER A 1 119 ? 29.595 2.107 -21.314 1.00 90.19 119 SER A N 1
ATOM 985 C CA . SER A 1 119 ? 29.359 1.548 -22.657 1.00 90.19 119 SER A CA 1
ATOM 986 C C . SER A 1 119 ? 27.884 1.288 -22.993 1.00 90.19 119 SER A C 1
ATOM 988 O O . SER A 1 119 ? 27.491 1.409 -24.150 1.00 90.19 119 SER A O 1
ATOM 990 N N . ASP A 1 120 ? 27.061 0.956 -21.996 1.00 88.94 120 ASP A N 1
ATOM 991 C CA . ASP A 1 120 ? 25.612 0.768 -22.127 1.00 88.94 120 ASP A CA 1
ATOM 992 C C . ASP A 1 120 ? 24.811 2.018 -21.732 1.00 88.94 120 ASP A C 1
ATOM 994 O O . ASP A 1 120 ? 23.580 1.992 -21.768 1.00 88.94 120 ASP A O 1
ATOM 998 N N . GLY A 1 121 ? 25.497 3.109 -21.379 1.00 90.25 121 GLY A N 1
ATOM 999 C CA . GLY A 1 121 ? 24.908 4.399 -21.058 1.00 90.25 121 GLY A CA 1
ATOM 1000 C C . GLY A 1 121 ? 24.230 4.478 -19.688 1.00 90.25 121 GLY A C 1
ATOM 1001 O O . GLY A 1 121 ? 23.476 5.427 -19.453 1.00 90.25 1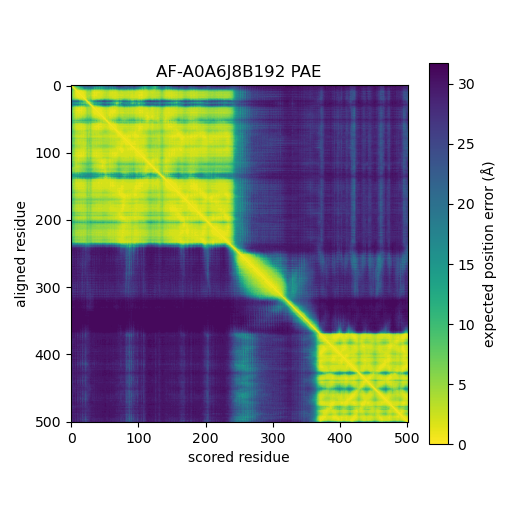21 GLY A O 1
ATOM 1002 N N . ILE A 1 122 ? 24.418 3.495 -18.801 1.00 89.94 122 ILE A N 1
ATOM 1003 C CA . ILE A 1 122 ? 23.670 3.381 -17.538 1.00 89.94 122 ILE A CA 1
ATOM 1004 C C . ILE A 1 122 ? 24.629 3.343 -16.354 1.00 89.94 122 ILE A C 1
ATOM 1006 O O . ILE A 1 122 ? 25.710 2.769 -16.423 1.00 89.94 122 ILE A O 1
ATOM 1010 N N . GLU A 1 123 ? 24.235 3.970 -15.247 1.00 90.19 123 GLU A N 1
ATOM 1011 C CA . GLU A 1 123 ? 25.035 3.941 -14.029 1.00 90.19 123 GLU A CA 1
ATOM 1012 C C . GLU A 1 123 ? 24.936 2.582 -13.323 1.00 90.19 123 GLU A C 1
ATOM 1014 O O . GLU A 1 123 ? 23.844 2.115 -12.987 1.00 90.19 123 GLU A O 1
ATOM 1019 N N . LYS A 1 124 ? 26.093 1.972 -13.056 1.00 86.06 124 LYS A N 1
ATOM 1020 C CA . LYS A 1 124 ? 26.201 0.672 -12.383 1.00 86.06 124 LYS A CA 1
ATOM 1021 C C . LYS A 1 124 ? 26.235 0.817 -10.862 1.00 86.06 124 LYS A C 1
ATOM 1023 O O . LYS A 1 124 ? 25.684 -0.034 -10.163 1.00 86.06 124 LYS A O 1
ATOM 1028 N N . ASP A 1 125 ? 26.835 1.889 -10.336 1.00 86.81 125 ASP A N 1
ATOM 1029 C CA . ASP A 1 125 ? 26.811 2.196 -8.905 1.00 86.81 125 ASP A CA 1
ATOM 1030 C C . ASP A 1 125 ? 25.625 3.097 -8.549 1.00 86.81 125 ASP A C 1
ATOM 1032 O O . ASP A 1 125 ? 25.689 4.332 -8.561 1.00 86.81 125 ASP A O 1
ATOM 1036 N N . LEU A 1 126 ? 24.531 2.452 -8.149 1.00 81.94 126 LEU A N 1
ATOM 1037 C CA . LEU A 1 126 ? 23.260 3.110 -7.838 1.00 81.94 126 LEU A CA 1
ATOM 1038 C C . LEU A 1 126 ? 23.333 4.067 -6.649 1.00 81.94 126 LEU A C 1
ATOM 1040 O O . LEU A 1 126 ? 22.467 4.928 -6.510 1.00 81.94 126 LEU A O 1
ATOM 1044 N N . LYS A 1 127 ? 24.356 3.948 -5.794 1.00 83.50 127 LYS A N 1
ATOM 1045 C CA . LYS A 1 127 ? 24.571 4.889 -4.684 1.00 83.50 127 LYS A CA 1
ATOM 1046 C C . LYS A 1 127 ? 24.953 6.276 -5.186 1.00 83.50 127 LYS A C 1
ATOM 1048 O O . LYS A 1 127 ? 24.754 7.257 -4.476 1.00 83.50 127 LYS A O 1
ATOM 1053 N N . THR A 1 128 ? 25.496 6.349 -6.399 1.00 85.94 128 THR A N 1
ATOM 1054 C CA . THR A 1 128 ? 25.861 7.609 -7.045 1.00 85.94 128 THR A CA 1
ATOM 1055 C C . THR A 1 128 ? 24.688 8.254 -7.777 1.00 85.94 128 THR A C 1
ATOM 1057 O O . THR A 1 128 ? 24.789 9.419 -8.166 1.00 85.94 128 THR A O 1
ATOM 1060 N N . CYS A 1 129 ? 23.576 7.532 -7.961 1.00 87.00 129 CYS A N 1
ATOM 1061 C CA . CYS A 1 129 ? 22.389 8.098 -8.576 1.00 87.00 129 CYS A CA 1
ATOM 1062 C C . CYS A 1 129 ? 21.707 9.076 -7.614 1.00 87.00 129 CYS A C 1
ATOM 1064 O O . CYS A 1 129 ? 21.366 8.704 -6.486 1.00 87.00 129 CYS A O 1
ATOM 1066 N N . PRO A 1 130 ? 21.459 10.324 -8.044 1.00 83.38 130 PRO A N 1
ATOM 1067 C CA . PRO A 1 130 ? 20.726 11.270 -7.228 1.00 83.38 130 PRO A CA 1
ATOM 1068 C C . PRO A 1 130 ? 19.284 10.783 -7.058 1.00 83.38 130 PRO A C 1
ATOM 1070 O O . PRO A 1 130 ? 18.624 10.371 -8.012 1.00 83.38 130 PRO A O 1
ATOM 1073 N N . GLY A 1 131 ? 18.800 10.812 -5.817 1.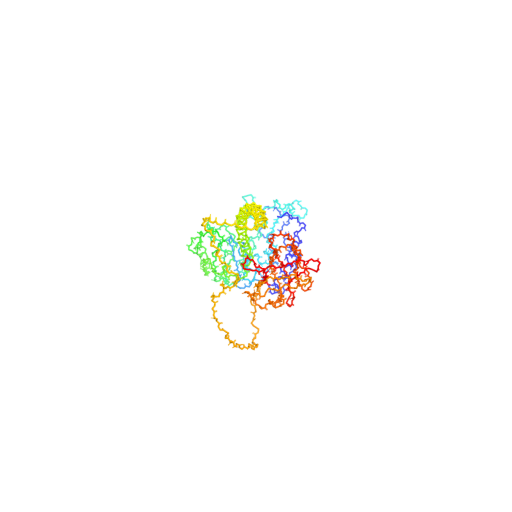00 74.62 131 GLY A N 1
ATOM 1074 C CA . GLY A 1 131 ? 17.431 10.424 -5.498 1.00 74.62 131 GLY A CA 1
ATOM 1075 C C . GLY A 1 131 ? 16.396 11.471 -5.927 1.00 74.62 131 GLY A C 1
ATOM 1076 O O . GLY A 1 131 ? 16.611 12.315 -6.795 1.00 74.62 131 GLY A O 1
ATOM 1077 N N . PHE A 1 132 ? 15.250 11.453 -5.252 1.00 68.56 132 PHE A N 1
ATOM 1078 C CA . PHE A 1 132 ? 14.138 12.378 -5.503 1.00 68.56 132 PHE A CA 1
ATOM 1079 C C . PHE A 1 132 ? 14.397 13.827 -5.069 1.00 68.56 132 PHE A 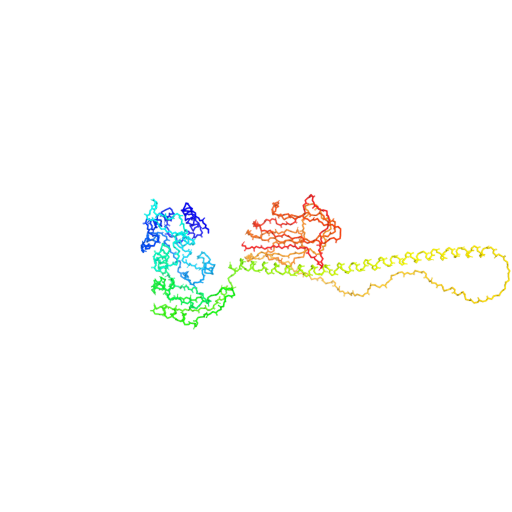C 1
ATOM 1081 O O . PHE A 1 132 ? 13.652 14.726 -5.452 1.00 68.56 132 PHE A O 1
ATOM 1088 N N . ARG A 1 133 ? 15.403 14.064 -4.218 1.00 64.69 133 ARG A N 1
ATOM 1089 C CA . ARG A 1 133 ? 15.707 15.400 -3.697 1.00 64.69 133 ARG A CA 1
ATOM 1090 C C . ARG A 1 133 ? 16.637 16.116 -4.664 1.00 64.69 133 ARG A C 1
ATOM 1092 O O . ARG A 1 133 ? 17.821 15.805 -4.734 1.00 64.69 133 ARG A O 1
ATOM 1099 N N . THR A 1 134 ? 16.078 17.082 -5.377 1.00 65.62 134 THR A N 1
ATOM 1100 C CA . THR A 1 134 ? 16.823 18.012 -6.221 1.00 65.62 134 THR A CA 1
ATOM 1101 C C . THR A 1 134 ? 17.723 18.900 -5.368 1.00 65.62 134 THR A C 1
ATOM 1103 O O . THR A 1 134 ? 17.292 19.394 -4.324 1.00 65.62 134 THR A O 1
ATOM 1106 N N . SER A 1 135 ? 18.948 19.146 -5.821 1.00 68.12 135 SER A N 1
ATOM 1107 C CA . SER A 1 135 ? 19.815 20.195 -5.274 1.00 68.12 135 SER A CA 1
ATOM 1108 C C . SER A 1 135 ? 19.925 21.344 -6.277 1.00 68.12 135 SER A C 1
ATOM 1110 O O . SER A 1 135 ? 19.577 21.184 -7.447 1.00 68.12 135 SER A O 1
ATOM 1112 N N . SER A 1 136 ? 20.450 22.498 -5.856 1.00 66.44 136 SER A N 1
ATOM 1113 C CA . SER A 1 136 ? 20.753 23.614 -6.770 1.00 66.44 136 SER A CA 1
ATOM 1114 C C . SER A 1 136 ? 21.713 23.224 -7.904 1.00 66.44 136 SER A C 1
ATOM 1116 O O . SER A 1 136 ? 21.739 23.881 -8.937 1.00 66.44 136 SER A O 1
ATOM 1118 N N . GLN A 1 137 ? 22.471 22.140 -7.727 1.00 70.44 137 GLN A N 1
ATOM 1119 C CA . GLN A 1 137 ? 23.421 21.598 -8.701 1.00 70.44 137 GLN A CA 1
ATOM 1120 C C . GLN A 1 137 ? 22.813 20.481 -9.573 1.00 70.44 137 GLN A C 1
ATOM 1122 O O . GLN A 1 137 ? 23.421 20.079 -10.560 1.00 70.44 137 GLN A O 1
ATOM 1127 N N . CYS A 1 138 ? 21.635 19.958 -9.212 1.00 80.06 138 CYS A N 1
ATOM 1128 C CA . CYS A 1 138 ? 21.006 18.804 -9.854 1.00 80.06 138 CYS A CA 1
ATOM 1129 C C . CYS A 1 138 ? 19.478 18.884 -9.709 1.00 80.06 138 CYS A C 1
ATOM 1131 O O . CYS A 1 138 ? 18.872 18.222 -8.860 1.00 80.06 138 CYS A O 1
ATOM 1133 N N . SER A 1 139 ? 18.855 19.754 -10.507 1.00 76.25 139 SER A N 1
ATOM 1134 C CA . SER A 1 139 ? 17.408 20.011 -10.465 1.00 76.25 139 SER A CA 1
ATOM 1135 C C . SER A 1 139 ? 16.584 18.979 -11.244 1.00 76.25 139 SER A C 1
ATOM 1137 O O . SER A 1 139 ? 15.427 18.730 -10.915 1.00 76.25 139 SER A O 1
ATOM 1139 N N . GLN A 1 140 ? 17.177 18.341 -12.252 1.00 85.88 140 GLN A N 1
ATOM 1140 C CA . GLN A 1 140 ? 16.515 17.348 -13.100 1.00 85.88 140 GLN A CA 1
ATOM 1141 C C . GLN A 1 140 ? 17.245 16.010 -12.999 1.00 85.88 140 GLN A C 1
ATOM 1143 O O . GLN A 1 140 ? 18.232 15.772 -13.696 1.00 85.88 140 GLN A O 1
ATOM 1148 N N . THR A 1 141 ? 16.770 15.144 -12.107 1.00 90.56 141 THR A N 1
ATOM 1149 C CA . THR A 1 141 ? 17.246 13.765 -11.980 1.00 90.56 141 THR A CA 1
ATOM 1150 C C . THR A 1 141 ? 16.360 12.842 -12.809 1.00 90.56 141 THR A C 1
ATOM 1152 O O . THR A 1 141 ? 15.232 13.191 -13.165 1.00 90.56 141 THR A O 1
ATOM 1155 N N . ALA A 1 142 ? 16.846 11.631 -13.085 1.00 91.00 142 ALA A N 1
ATOM 1156 C CA . ALA A 1 142 ? 16.063 10.608 -13.775 1.00 91.00 142 ALA A CA 1
ATOM 1157 C C . ALA A 1 142 ? 14.703 10.368 -13.094 1.00 91.00 142 ALA A C 1
ATOM 1159 O O . ALA A 1 142 ? 13.670 10.328 -13.762 1.00 91.00 142 ALA A O 1
ATOM 1160 N N . ALA A 1 143 ? 14.707 10.277 -11.759 1.00 90.06 143 ALA A N 1
ATOM 1161 C CA . ALA A 1 143 ? 13.510 10.070 -10.957 1.00 90.06 143 ALA A CA 1
ATOM 1162 C C . ALA A 1 143 ? 12.571 11.285 -10.987 1.00 90.06 143 ALA A C 1
ATOM 1164 O O . ALA A 1 143 ? 11.367 11.109 -11.157 1.00 90.06 143 ALA A O 1
ATOM 1165 N N . THR A 1 144 ? 13.080 12.515 -10.841 1.00 90.62 144 THR A N 1
ATOM 1166 C CA . THR A 1 144 ? 12.203 13.699 -10.786 1.00 90.62 144 THR A CA 1
ATOM 1167 C C . THR A 1 144 ? 11.523 13.958 -12.121 1.00 90.62 144 THR A C 1
ATOM 1169 O O . THR A 1 144 ? 10.329 14.255 -12.143 1.00 90.62 144 THR A O 1
ATOM 1172 N N . VAL A 1 145 ? 12.242 13.777 -13.230 1.00 92.38 145 VAL A N 1
ATOM 1173 C CA . VAL A 1 145 ? 11.670 13.881 -14.577 1.00 92.38 145 VAL A CA 1
ATOM 1174 C C . VAL A 1 145 ? 10.612 12.803 -14.799 1.00 92.38 145 VAL A C 1
ATOM 1176 O O . VAL A 1 145 ? 9.489 13.127 -15.189 1.00 92.38 145 VAL A O 1
ATOM 1179 N N . PHE A 1 146 ? 10.929 11.544 -14.479 1.00 94.50 146 PHE A N 1
ATOM 1180 C CA . PHE A 1 146 ? 9.988 10.436 -14.631 1.00 94.50 146 PHE A CA 1
ATOM 1181 C C . PHE A 1 146 ? 8.699 10.657 -13.834 1.00 94.50 146 PHE A C 1
ATOM 1183 O O . PHE A 1 146 ? 7.607 10.643 -14.400 1.00 94.50 146 PHE A O 1
ATOM 1190 N N . TRP A 1 147 ? 8.811 10.887 -12.522 1.00 94.06 147 TRP A N 1
ATOM 1191 C CA . TRP A 1 147 ? 7.639 10.994 -11.657 1.00 94.06 147 TRP A CA 1
ATOM 1192 C C . TRP A 1 147 ? 6.840 12.267 -11.913 1.00 94.06 147 TRP A C 1
ATOM 1194 O O . TRP A 1 147 ? 5.627 12.246 -11.725 1.00 94.06 147 TRP A O 1
ATOM 1204 N N . SER A 1 148 ? 7.467 13.342 -12.400 1.00 94.19 148 SER A N 1
ATOM 1205 C CA . SER A 1 148 ? 6.730 14.531 -12.843 1.00 94.19 148 SER A CA 1
ATOM 1206 C C . SER A 1 148 ? 5.855 14.199 -14.048 1.00 94.19 148 SER A C 1
ATOM 1208 O O . SER A 1 148 ? 4.641 14.378 -13.981 1.00 94.19 148 SER A O 1
ATOM 1210 N N . ALA A 1 149 ? 6.437 13.628 -15.105 1.00 95.44 149 ALA A N 1
ATOM 1211 C CA . ALA A 1 149 ? 5.699 13.260 -16.311 1.00 95.44 149 ALA A CA 1
ATOM 1212 C C . ALA A 1 149 ? 4.622 12.192 -16.035 1.00 95.44 149 ALA A C 1
ATOM 1214 O O . ALA A 1 149 ? 3.486 12.312 -16.497 1.00 95.44 149 ALA A O 1
ATOM 1215 N N . ALA A 1 150 ? 4.931 11.189 -15.207 1.00 96.50 150 ALA A N 1
ATOM 1216 C CA . ALA A 1 150 ? 3.973 10.165 -14.800 1.00 96.50 150 ALA A CA 1
ATOM 1217 C C . ALA A 1 150 ? 2.802 10.754 -13.990 1.00 96.50 150 ALA A C 1
ATOM 1219 O O . ALA A 1 150 ? 1.654 10.384 -14.233 1.00 96.50 150 ALA A O 1
ATOM 1220 N N . SER A 1 151 ? 3.067 11.697 -13.078 1.00 97.44 151 SER A N 1
ATOM 1221 C CA . SER A 1 151 ? 2.033 12.371 -12.272 1.00 97.44 151 SER A CA 1
ATOM 1222 C C . SER A 1 151 ? 1.124 13.256 -13.124 1.00 97.44 151 SER A C 1
ATOM 1224 O O . SER A 1 151 ? -0.097 13.219 -12.973 1.00 97.44 151 SER A O 1
ATOM 1226 N N . GLN A 1 152 ? 1.698 14.002 -14.074 1.00 97.00 152 GLN A N 1
ATOM 1227 C CA . GLN A 1 152 ? 0.927 14.793 -15.036 1.00 97.00 152 GLN A CA 1
ATOM 1228 C C . GLN A 1 152 ? 0.020 13.896 -15.887 1.00 97.00 152 GLN A C 1
ATOM 1230 O O . GLN A 1 152 ? -1.168 14.187 -16.047 1.00 97.00 152 GLN A O 1
ATOM 1235 N N . ASN A 1 153 ? 0.558 12.778 -16.393 1.00 95.62 153 ASN A N 1
ATOM 1236 C CA . ASN A 1 153 ? -0.226 11.846 -17.195 1.00 95.62 153 ASN A CA 1
ATOM 1237 C C . ASN A 1 153 ? -1.347 11.194 -16.373 1.00 95.62 153 ASN A C 1
ATOM 1239 O O . ASN A 1 153 ? -2.497 11.178 -16.801 1.00 95.62 153 ASN A O 1
ATOM 1243 N N . PHE A 1 154 ? -1.039 10.734 -15.158 1.00 97.44 154 PHE A N 1
ATOM 1244 C CA . PHE A 1 154 ? -2.021 10.160 -14.239 1.00 97.44 154 PHE A CA 1
ATOM 1245 C C . PHE A 1 154 ? -3.162 11.141 -13.925 1.00 97.44 154 PHE A C 1
ATOM 1247 O O . PHE A 1 154 ? -4.333 10.763 -13.970 1.00 97.44 154 PHE A O 1
ATOM 1254 N N . ALA A 1 155 ? -2.846 12.419 -13.698 1.00 97.81 155 ALA A N 1
ATOM 1255 C CA . ALA A 1 155 ? -3.852 13.446 -13.444 1.00 97.81 155 ALA A CA 1
ATOM 1256 C C . ALA A 1 155 ? -4.767 13.722 -14.648 1.00 97.81 155 ALA A C 1
ATOM 1258 O O . ALA A 1 155 ? -5.968 13.948 -14.475 1.00 97.81 155 ALA A O 1
ATOM 1259 N N . ARG A 1 156 ? -4.224 13.651 -15.868 1.00 96.31 156 ARG A N 1
ATOM 1260 C CA . ARG A 1 156 ? -4.980 13.823 -17.119 1.00 96.31 156 ARG A CA 1
ATOM 1261 C C . ARG A 1 156 ? -5.983 12.689 -17.367 1.00 96.31 156 ARG A C 1
ATOM 1263 O O . ARG A 1 156 ? -7.003 12.915 -18.021 1.00 96.31 156 ARG A O 1
ATOM 1270 N N . LEU A 1 157 ? -5.695 11.491 -16.856 1.00 94.25 157 LEU A N 1
ATOM 1271 C CA . LEU A 1 157 ? -6.542 10.298 -16.978 1.00 94.25 157 LEU A CA 1
ATOM 1272 C C . LEU A 1 157 ? -7.683 10.248 -15.952 1.00 94.25 157 LEU A C 1
ATOM 1274 O O . LEU A 1 157 ? -8.501 9.335 -16.001 1.00 94.25 157 LEU A O 1
ATOM 1278 N N . ALA A 1 158 ? -7.749 11.197 -15.017 1.00 97.25 158 ALA A N 1
ATOM 1279 C CA . ALA A 1 158 ? -8.763 11.190 -13.976 1.00 97.25 158 ALA A CA 1
ATOM 1280 C C . ALA A 1 158 ? -10.159 11.552 -14.509 1.00 97.25 158 ALA A C 1
ATOM 1282 O O . ALA A 1 158 ? -10.342 12.581 -15.165 1.00 97.25 158 ALA A O 1
ATOM 1283 N N . GLU A 1 159 ? -11.153 10.725 -14.171 1.00 96.25 159 GLU A N 1
ATOM 1284 C CA . GLU A 1 159 ? -12.553 10.894 -14.577 1.00 96.25 159 GLU A CA 1
ATOM 1285 C C . GLU A 1 159 ? -13.516 10.640 -13.404 1.00 96.25 159 GLU A C 1
ATOM 1287 O O . GLU A 1 159 ? -13.275 9.780 -12.547 1.00 96.25 159 GLU A O 1
ATOM 1292 N N . GLY A 1 160 ? -14.615 11.399 -13.369 1.00 96.12 160 GLY A N 1
ATOM 1293 C CA . GLY A 1 160 ? -15.660 11.298 -12.349 1.00 96.12 160 GLY A CA 1
ATOM 1294 C C . GLY A 1 160 ? -15.283 11.945 -11.014 1.00 96.12 160 GLY A C 1
ATOM 1295 O O . GLY A 1 160 ? -14.749 13.058 -10.960 1.00 96.12 160 GLY A O 1
ATOM 1296 N N . ASN A 1 161 ? -15.613 11.264 -9.916 1.00 96.44 161 ASN A N 1
ATOM 1297 C CA . ASN A 1 161 ? -15.310 11.680 -8.550 1.00 96.44 161 ASN A CA 1
ATOM 1298 C C . ASN A 1 161 ? -13.901 11.229 -8.150 1.00 96.44 161 ASN A C 1
ATOM 1300 O O . ASN A 1 161 ? -13.626 10.033 -8.055 1.00 96.44 161 ASN A O 1
ATOM 1304 N N . ILE A 1 162 ? -13.023 12.180 -7.848 1.00 98.00 162 ILE A N 1
ATOM 1305 C CA . ILE A 1 162 ? -11.641 11.888 -7.447 1.00 98.00 162 ILE A CA 1
ATOM 1306 C C . ILE A 1 162 ? -11.442 12.064 -5.941 1.00 98.00 162 ILE A C 1
ATOM 1308 O O . ILE A 1 162 ? -12.223 12.738 -5.263 1.00 98.00 162 ILE A O 1
ATOM 1312 N N . HIS A 1 163 ? -10.370 11.481 -5.414 1.00 97.94 163 HIS A N 1
ATOM 1313 C CA . HIS A 1 163 ? -10.012 11.579 -4.000 1.00 97.94 163 HIS A CA 1
ATOM 1314 C C . HIS A 1 163 ? -8.585 12.102 -3.834 1.00 97.94 163 HIS A C 1
ATOM 1316 O O . HIS A 1 163 ? -7.723 11.846 -4.673 1.00 97.94 163 HIS A O 1
ATOM 1322 N N . VAL A 1 164 ? -8.328 12.824 -2.743 1.00 98.12 164 VAL A N 1
ATOM 1323 C CA . VAL A 1 164 ? -6.980 13.277 -2.369 1.00 98.12 164 VAL A CA 1
ATOM 1324 C C . VAL A 1 164 ? -6.760 12.965 -0.897 1.00 98.12 164 VAL A C 1
ATOM 1326 O O . VAL A 1 164 ? -7.455 13.513 -0.046 1.00 98.12 164 VAL A O 1
ATOM 1329 N N . MET A 1 165 ? -5.809 12.089 -0.587 1.00 97.44 165 MET A N 1
ATOM 1330 C CA . MET A 1 165 ? -5.471 11.735 0.792 1.00 97.44 165 MET A CA 1
ATOM 1331 C C . MET A 1 165 ? -4.302 12.591 1.301 1.00 97.44 165 MET A C 1
ATOM 1333 O O . MET A 1 165 ? -3.209 12.556 0.734 1.00 97.44 165 MET A O 1
ATOM 1337 N N . ILE A 1 166 ? -4.514 13.367 2.365 1.00 96.94 166 ILE A N 1
ATOM 1338 C CA . ILE A 1 166 ? -3.548 14.357 2.868 1.00 96.94 166 ILE A CA 1
ATOM 1339 C C . ILE A 1 166 ? -3.184 14.057 4.319 1.00 96.94 166 ILE A C 1
ATOM 1341 O O . ILE A 1 166 ? -4.044 13.759 5.144 1.00 96.94 166 ILE A O 1
ATOM 1345 N N . ASN A 1 167 ? -1.892 14.168 4.630 1.00 95.44 167 ASN A N 1
ATOM 1346 C CA . ASN A 1 167 ? -1.390 14.014 5.989 1.00 95.44 167 ASN A CA 1
ATOM 1347 C C . ASN A 1 167 ? -1.789 15.213 6.872 1.00 95.44 167 ASN A C 1
ATOM 1349 O O . ASN A 1 167 ? -1.219 16.296 6.749 1.00 95.44 167 ASN A O 1
ATOM 1353 N N . ALA A 1 168 ? -2.721 14.983 7.791 1.00 95.00 168 ALA A N 1
ATOM 1354 C CA . ALA A 1 168 ? -3.228 15.931 8.781 1.00 95.00 168 ALA A CA 1
ATOM 1355 C C . ALA A 1 168 ? -2.250 16.200 9.943 1.00 95.00 168 ALA A C 1
ATOM 1357 O O . ALA A 1 168 ? -2.485 17.073 10.776 1.00 95.00 168 ALA A O 1
ATOM 1358 N N . SER A 1 169 ? -1.145 15.459 10.017 1.00 94.62 169 SER A N 1
ATOM 1359 C CA . SER A 1 169 ? -0.087 15.605 11.024 1.00 94.62 169 SER A CA 1
ATOM 1360 C C . SER A 1 169 ? 1.105 16.420 10.515 1.00 94.62 169 SER A C 1
ATOM 1362 O O . SER A 1 169 ? 2.224 16.275 11.006 1.00 94.62 169 SER A O 1
ATOM 1364 N N . ARG A 1 170 ? 0.889 17.276 9.508 1.00 94.12 170 ARG A N 1
ATOM 1365 C CA . ARG A 1 170 ? 1.899 18.174 8.928 1.00 94.12 170 ARG A CA 1
ATOM 1366 C C . ARG A 1 170 ? 1.360 19.596 8.847 1.00 94.12 170 ARG A C 1
ATOM 1368 O O . ARG A 1 170 ? 0.178 19.780 8.596 1.00 94.12 170 ARG A O 1
ATOM 1375 N N . THR A 1 171 ? 2.256 20.572 8.979 1.00 94.12 171 THR A N 1
ATOM 1376 C CA . THR A 1 171 ? 1.970 21.999 8.786 1.00 94.12 171 THR A CA 1
ATOM 1377 C C . THR A 1 171 ? 2.986 22.624 7.806 1.00 94.12 171 THR A C 1
ATOM 1379 O O . THR A 1 171 ? 4.191 22.581 8.064 1.00 94.12 171 THR A O 1
ATOM 1382 N N . PRO A 1 172 ? 2.551 23.171 6.653 1.00 95.62 172 PRO A N 1
ATOM 1383 C CA . PRO A 1 172 ? 1.198 23.055 6.134 1.00 95.62 172 PRO A CA 1
ATOM 1384 C C . PRO A 1 172 ? 0.892 21.621 5.642 1.00 95.62 172 PRO A C 1
ATOM 1386 O O . PRO A 1 172 ? 1.787 20.933 5.131 1.00 95.62 172 PRO A O 1
ATOM 1389 N N . ALA A 1 173 ? -0.355 21.166 5.776 1.00 95.44 173 ALA A N 1
ATOM 1390 C CA . ALA A 1 173 ? -0.810 19.863 5.279 1.00 95.44 173 ALA A CA 1
ATOM 1391 C C . ALA A 1 173 ? -0.869 19.849 3.742 1.00 95.44 173 ALA A C 1
ATOM 1393 O O . ALA A 1 173 ? -0.323 18.949 3.092 1.00 95.44 173 ALA A O 1
ATOM 1394 N N . PHE A 1 174 ? -1.449 20.897 3.147 1.00 97.38 174 PHE A N 1
ATOM 1395 C CA . PHE A 1 174 ? -1.359 21.183 1.718 1.00 97.38 174 PHE A CA 1
ATOM 1396 C C . PHE A 1 174 ? -0.153 22.083 1.420 1.00 97.38 174 PHE A C 1
ATOM 1398 O O . PHE A 1 174 ? -0.024 23.191 1.934 1.00 97.38 174 PHE A O 1
ATOM 1405 N N . ARG A 1 175 ? 0.759 21.601 0.572 1.00 95.75 175 ARG A N 1
ATOM 1406 C CA . ARG A 1 175 ? 2.038 22.262 0.284 1.00 95.75 175 ARG A CA 1
ATOM 1407 C C . ARG A 1 175 ? 2.107 22.775 -1.143 1.00 95.75 175 ARG A C 1
ATOM 1409 O O . ARG A 1 175 ? 1.909 22.000 -2.080 1.00 95.75 175 ARG A O 1
ATOM 1416 N N . ASN A 1 176 ? 2.515 24.030 -1.308 1.00 94.50 176 ASN A N 1
ATOM 1417 C CA . ASN A 1 176 ? 2.695 24.656 -2.622 1.00 94.50 176 ASN A CA 1
ATOM 1418 C C . ASN A 1 176 ? 3.761 23.977 -3.494 1.00 94.50 176 ASN A C 1
ATOM 1420 O O . ASN A 1 176 ? 3.637 23.970 -4.712 1.00 94.50 176 ASN A O 1
ATOM 1424 N N . ASP A 1 177 ? 4.768 23.370 -2.873 1.00 91.88 177 ASP A N 1
ATOM 1425 C CA . ASP A 1 177 ? 5.898 22.717 -3.537 1.00 91.88 177 ASP A CA 1
ATOM 1426 C C . ASP A 1 177 ? 5.734 21.191 -3.680 1.00 91.88 177 ASP A C 1
ATOM 1428 O O . ASP A 1 177 ? 6.685 20.488 -4.017 1.00 91.88 177 ASP A O 1
ATOM 1432 N N . SER A 1 178 ? 4.546 20.645 -3.397 1.00 93.88 178 SER A N 1
ATOM 1433 C CA . SER A 1 178 ? 4.302 19.204 -3.531 1.00 93.88 178 SER A CA 1
ATOM 1434 C C . SER A 1 178 ? 4.081 18.778 -4.986 1.00 93.88 178 SER A C 1
ATOM 1436 O O . SER A 1 178 ? 3.662 19.576 -5.827 1.00 93.88 178 SER A O 1
ATOM 1438 N N . TYR A 1 179 ? 4.307 17.493 -5.280 1.00 93.19 179 TYR A N 1
ATOM 1439 C CA . TYR A 1 179 ? 3.972 16.900 -6.583 1.00 93.19 179 TYR A CA 1
ATOM 1440 C C . TYR A 1 179 ? 2.487 17.046 -6.903 1.00 93.19 179 TYR A C 1
ATOM 1442 O O . TYR A 1 179 ? 2.138 17.448 -8.009 1.00 93.19 179 TYR A O 1
ATOM 1450 N N . PHE A 1 180 ? 1.623 16.825 -5.912 1.00 97.25 180 PHE A N 1
ATOM 1451 C CA . PHE A 1 180 ? 0.193 17.027 -6.087 1.00 97.25 180 PHE A CA 1
ATOM 1452 C C . PHE A 1 180 ? -0.131 18.454 -6.543 1.00 97.25 180 PHE A C 1
ATOM 1454 O O . PHE A 1 180 ? -0.881 18.643 -7.494 1.00 97.25 180 PHE A O 1
ATOM 1461 N N . THR A 1 181 ? 0.494 19.470 -5.950 1.00 96.81 181 THR A N 1
ATOM 1462 C CA . THR A 1 181 ? 0.232 20.868 -6.324 1.00 96.81 181 THR A CA 1
ATOM 1463 C C . THR A 1 181 ? 0.858 21.270 -7.655 1.00 96.81 181 THR A C 1
ATOM 1465 O O . THR A 1 181 ? 0.250 22.026 -8.409 1.00 96.81 181 THR A O 1
ATOM 1468 N N . THR A 1 182 ? 2.075 20.807 -7.936 1.00 95.44 182 THR A N 1
ATOM 1469 C CA . THR A 1 182 ? 2.869 21.286 -9.080 1.00 95.44 182 THR A CA 1
ATOM 1470 C C . THR A 1 182 ? 2.675 20.458 -10.347 1.00 95.44 182 THR A C 1
ATOM 1472 O O . THR A 1 182 ? 2.763 21.006 -11.441 1.00 95.44 182 THR A O 1
ATOM 1475 N N . GLN A 1 183 ? 2.391 19.160 -10.215 1.00 96.44 183 GLN A N 1
ATOM 1476 C CA . GLN A 1 183 ? 2.309 18.214 -11.332 1.00 96.44 183 GLN A CA 1
ATOM 1477 C C . GLN A 1 183 ? 0.885 17.703 -11.557 1.00 96.44 183 GLN A C 1
ATOM 1479 O O . GLN A 1 183 ? 0.471 17.550 -12.701 1.00 96.44 183 GLN A O 1
ATOM 1484 N N . GLU A 1 184 ? 0.115 17.454 -10.498 1.00 98.25 184 GLU A N 1
ATOM 1485 C CA . GLU A 1 184 ? -1.179 16.768 -10.625 1.00 98.25 184 GLU A CA 1
ATOM 1486 C C . GLU A 1 184 ? -2.339 17.764 -10.748 1.00 98.25 184 GLU A C 1
ATOM 1488 O O . GLU A 1 184 ? -3.010 17.812 -11.777 1.00 98.25 184 GLU A O 1
ATOM 1493 N N . LEU A 1 185 ? -2.536 18.623 -9.743 1.00 97.75 185 LEU A N 1
ATOM 1494 C CA . LEU A 1 185 ? -3.642 19.581 -9.648 1.00 97.75 185 LEU A CA 1
ATOM 1495 C C . LEU A 1 185 ? -3.833 20.449 -10.911 1.00 97.75 185 LEU A C 1
ATOM 1497 O O . LEU A 1 185 ? -4.983 20.599 -11.343 1.00 97.75 185 LEU A O 1
ATOM 1501 N N . PRO A 1 186 ? -2.778 20.994 -11.555 1.00 97.75 186 PRO A N 1
ATOM 1502 C CA . PRO A 1 186 ? -2.935 21.775 -12.782 1.00 97.75 186 PRO A CA 1
ATOM 1503 C C . PRO A 1 186 ? -3.458 20.938 -13.960 1.00 97.75 186 PRO A C 1
ATOM 1505 O O . PRO A 1 186 ? -4.241 21.443 -14.766 1.00 97.75 186 PRO A O 1
ATOM 1508 N N . ASN A 1 187 ? -3.076 19.658 -14.017 1.00 97.94 187 ASN A N 1
ATOM 1509 C CA . ASN A 1 187 ? -3.371 18.729 -15.111 1.00 97.94 187 ASN A CA 1
ATOM 1510 C C . ASN A 1 187 ? -4.708 17.986 -14.954 1.00 97.94 187 ASN A C 1
ATOM 1512 O O . ASN A 1 187 ? -5.131 17.278 -15.868 1.00 97.94 187 ASN A O 1
ATOM 1516 N N . ILE A 1 188 ? -5.421 18.187 -13.839 1.00 98.00 188 ILE A N 1
ATOM 1517 C CA . ILE A 1 188 ? -6.780 17.666 -13.661 1.00 98.00 188 ILE A CA 1
ATOM 1518 C C . ILE A 1 188 ? -7.738 18.374 -14.627 1.00 98.00 188 ILE A C 1
ATOM 1520 O O . ILE A 1 188 ? -7.939 19.600 -14.582 1.00 98.00 188 ILE A O 1
ATOM 1524 N N . ASN A 1 189 ? -8.376 17.570 -15.479 1.00 96.00 189 ASN A N 1
ATOM 1525 C CA . ASN A 1 189 ? -9.328 18.040 -16.472 1.00 96.00 189 ASN A CA 1
ATOM 1526 C C . ASN A 1 189 ? -10.705 18.319 -15.841 1.00 96.00 189 ASN A C 1
ATOM 1528 O O . ASN A 1 189 ? -11.490 17.407 -15.585 1.00 96.00 189 ASN A O 1
ATOM 1532 N N . ALA A 1 190 ? -11.035 19.601 -15.672 1.00 94.44 190 ALA A N 1
ATOM 1533 C CA . ALA A 1 190 ? -12.299 20.059 -15.086 1.00 94.44 190 ALA A CA 1
ATOM 1534 C C . ALA A 1 190 ? -13.554 19.725 -15.920 1.00 94.44 190 ALA A C 1
ATOM 1536 O O . ALA A 1 190 ? -14.682 19.863 -15.440 1.00 94.44 190 ALA A O 1
ATOM 1537 N N . THR A 1 191 ? -13.399 19.292 -17.176 1.00 96.06 191 THR A N 1
ATOM 1538 C CA . THR A 1 191 ? -14.529 18.782 -17.971 1.00 96.06 191 THR A CA 1
ATOM 1539 C C . THR A 1 191 ? -14.911 17.359 -17.562 1.00 96.06 191 THR A C 1
ATOM 1541 O O . THR A 1 191 ? -16.101 17.054 -17.534 1.00 96.06 191 THR A O 1
ATOM 1544 N N . LYS A 1 192 ? -13.928 16.540 -17.165 1.00 97.12 192 LYS A N 1
ATOM 1545 C CA . LYS A 1 192 ? -14.087 15.124 -16.793 1.00 97.12 192 LYS A CA 1
ATOM 1546 C C . LYS A 1 192 ? -14.225 14.896 -15.287 1.00 97.12 192 LYS A C 1
ATOM 1548 O O . LYS A 1 192 ? -14.848 13.927 -14.867 1.00 97.12 192 LYS A O 1
ATOM 1553 N N . VAL A 1 193 ? -13.667 15.793 -14.476 1.00 97.62 193 VAL A N 1
ATOM 1554 C CA . VAL A 1 193 ? -13.726 15.743 -13.011 1.00 97.62 193 VAL A CA 1
ATOM 1555 C C . VAL A 1 193 ? -14.608 16.870 -12.500 1.00 97.62 193 VAL A C 1
ATOM 1557 O O . VAL A 1 193 ? -14.323 18.041 -12.740 1.00 97.62 193 VAL A O 1
ATOM 1560 N N . LYS A 1 194 ? -15.671 16.521 -11.770 1.00 91.06 194 LYS A N 1
ATOM 1561 C CA . LYS A 1 194 ? -16.632 17.497 -11.217 1.00 91.06 194 LYS A CA 1
ATOM 1562 C C . LYS A 1 194 ? -16.627 17.578 -9.699 1.00 91.06 194 LYS A C 1
ATOM 1564 O O . LYS A 1 194 ? -17.053 18.591 -9.144 1.00 91.06 194 LYS A O 1
ATOM 1569 N N . LYS A 1 195 ? -16.114 16.549 -9.027 1.00 97.31 195 LYS A N 1
ATOM 1570 C CA . LYS A 1 195 ? -16.048 16.492 -7.571 1.00 97.31 195 LYS A CA 1
ATOM 1571 C C . LYS A 1 195 ? -14.730 15.888 -7.111 1.00 97.31 195 LYS A C 1
ATOM 1573 O O . LYS A 1 195 ? -14.278 14.881 -7.652 1.00 97.31 195 LYS A O 1
ATOM 1578 N N . VAL A 1 196 ? -14.170 16.482 -6.069 1.00 98.25 196 VAL A N 1
ATOM 1579 C CA . VAL A 1 196 ? -13.046 15.953 -5.306 1.00 98.25 196 VAL A CA 1
ATOM 1580 C C . VAL A 1 196 ? -13.440 15.790 -3.843 1.00 98.25 196 VAL A C 1
ATOM 1582 O O . VAL A 1 196 ? -14.089 16.662 -3.260 1.00 98.25 196 VAL A O 1
ATOM 1585 N N . THR A 1 197 ? -13.038 14.671 -3.247 1.00 97.62 197 THR A N 1
ATOM 1586 C CA . THR A 1 197 ? -13.136 14.438 -1.804 1.00 97.62 197 THR A CA 1
ATOM 1587 C C . THR A 1 197 ? -11.735 14.424 -1.199 1.00 97.62 197 THR A C 1
ATOM 1589 O O . THR A 1 197 ? -10.926 13.546 -1.499 1.00 97.62 197 THR A O 1
ATOM 1592 N N . ILE A 1 198 ? -11.450 15.399 -0.343 1.00 98.06 198 ILE A N 1
ATOM 1593 C CA . ILE A 1 198 ? -10.206 15.509 0.418 1.00 98.06 198 ILE A CA 1
ATOM 1594 C C . ILE A 1 198 ? -10.362 14.680 1.695 1.00 98.06 198 ILE A C 1
ATOM 1596 O O . ILE A 1 198 ? -11.303 14.879 2.461 1.00 98.06 198 ILE A O 1
ATOM 1600 N N . LEU A 1 199 ? -9.454 13.734 1.907 1.00 96.19 199 LEU A N 1
ATOM 1601 C CA . LEU A 1 199 ? -9.426 12.844 3.062 1.00 96.19 199 LEU A CA 1
ATOM 1602 C C . LEU A 1 199 ? -8.251 13.256 3.949 1.00 96.19 199 LEU A C 1
ATOM 1604 O O . LEU A 1 199 ? -7.095 12.983 3.614 1.00 96.19 199 LEU A O 1
ATOM 1608 N N . MET A 1 200 ? -8.547 13.918 5.065 1.00 93.81 200 MET A N 1
ATOM 1609 C CA . MET A 1 200 ? -7.547 14.296 6.062 1.00 93.81 200 MET A CA 1
ATOM 1610 C C . MET A 1 200 ? -7.286 13.099 6.974 1.00 93.81 200 MET A C 1
ATOM 1612 O O . MET A 1 200 ? -8.189 12.620 7.663 1.00 93.81 200 MET A O 1
ATOM 1616 N N . VAL A 1 201 ? -6.055 12.589 6.957 1.00 91.62 201 VAL A N 1
ATOM 1617 C CA . VAL A 1 201 ? -5.672 11.358 7.662 1.00 91.62 201 VAL A CA 1
ATOM 1618 C C . VAL A 1 201 ? -4.394 11.548 8.461 1.00 91.62 201 VAL A C 1
ATOM 1620 O O . VAL A 1 201 ? -3.537 12.354 8.111 1.00 91.62 201 VAL A O 1
ATOM 1623 N N . ARG A 1 202 ? -4.231 10.759 9.518 1.00 86.94 202 ARG A N 1
ATOM 1624 C CA . ARG A 1 202 ? -3.030 10.740 10.358 1.00 86.94 202 ARG A CA 1
ATOM 1625 C C . ARG A 1 202 ? -2.646 9.308 10.690 1.00 86.94 202 ARG A C 1
ATOM 1627 O O . ARG A 1 202 ? -3.517 8.441 10.763 1.00 86.94 202 ARG A O 1
ATOM 1634 N N . TYR A 1 203 ? -1.364 9.058 10.928 1.00 81.81 203 TYR A N 1
ATOM 1635 C CA . TYR A 1 203 ? -0.943 7.771 11.470 1.00 81.81 203 TYR A CA 1
ATOM 1636 C C . TYR A 1 203 ? -1.302 7.673 12.959 1.00 81.81 203 TYR A C 1
ATOM 1638 O O . TYR A 1 203 ? -1.505 8.676 13.653 1.00 81.81 203 TYR A O 1
ATOM 1646 N N . MET A 1 204 ? -1.410 6.444 13.473 1.00 70.69 204 MET A N 1
ATOM 1647 C CA . MET A 1 204 ? -1.635 6.243 14.902 1.00 70.69 204 MET A CA 1
ATOM 1648 C C . MET A 1 204 ? -0.478 6.848 15.701 1.00 70.69 204 MET A C 1
ATOM 1650 O O . MET A 1 204 ? 0.677 6.545 15.424 1.00 70.69 204 MET A O 1
ATOM 1654 N N . ARG A 1 205 ? -0.819 7.629 16.736 1.00 76.12 205 ARG A N 1
ATOM 1655 C CA . ARG A 1 205 ? 0.085 8.399 17.619 1.00 76.12 205 ARG A CA 1
ATOM 1656 C C . ARG A 1 205 ? 0.627 9.708 17.051 1.00 76.12 205 ARG A C 1
ATOM 1658 O O . ARG A 1 205 ? 1.159 10.490 17.835 1.00 76.12 205 ARG A O 1
ATOM 1665 N N . ASP A 1 206 ? 0.432 9.988 15.767 1.00 82.62 206 ASP A N 1
ATOM 1666 C CA . ASP A 1 206 ? 0.794 11.296 15.231 1.00 82.62 206 ASP A CA 1
ATOM 1667 C C . ASP A 1 206 ? -0.204 12.363 15.719 1.00 82.62 206 ASP A C 1
ATOM 1669 O O . ASP A 1 206 ? -1.415 12.090 15.805 1.00 82.62 206 ASP A O 1
ATOM 1673 N N . PRO A 1 207 ? 0.276 13.579 16.049 1.00 87.94 207 PRO A N 1
ATOM 1674 C CA . PRO A 1 207 ? -0.587 14.668 16.483 1.00 87.94 207 PRO A CA 1
ATOM 1675 C C . PRO A 1 207 ? -1.481 15.130 15.332 1.00 87.94 207 PRO A C 1
ATOM 1677 O O . PRO A 1 207 ? -1.060 15.171 14.177 1.00 87.94 207 PRO A O 1
ATOM 1680 N N . LEU A 1 208 ? -2.719 15.507 15.639 1.00 89.75 208 LEU A N 1
ATOM 1681 C CA . LEU A 1 208 ? -3.569 16.212 14.683 1.00 89.75 208 LEU A CA 1
ATOM 1682 C C . LEU A 1 208 ? -3.111 17.674 14.628 1.00 89.75 208 LEU A C 1
ATOM 1684 O O . LEU A 1 208 ? -3.223 18.371 15.635 1.00 89.75 208 LEU A O 1
ATOM 1688 N N . LEU A 1 209 ? -2.565 18.112 13.491 1.00 93.88 209 LEU A N 1
ATOM 1689 C CA . LEU A 1 209 ? -2.060 19.479 13.314 1.00 93.88 209 LEU A CA 1
ATOM 1690 C C . LEU A 1 209 ? -2.945 20.325 12.393 1.00 93.88 209 LEU A C 1
ATOM 1692 O O . LEU A 1 209 ? -3.052 21.529 12.602 1.00 93.88 209 LEU A O 1
ATOM 1696 N N . GLU A 1 210 ? -3.596 19.708 11.407 1.00 95.06 210 GLU A N 1
ATOM 1697 C CA . GLU A 1 210 ? -4.539 20.374 10.510 1.00 95.06 210 GLU A CA 1
ATOM 1698 C C . GLU A 1 210 ? -5.829 19.582 10.331 1.00 95.06 210 GLU A C 1
ATOM 1700 O O . GLU A 1 210 ? -5.853 18.357 10.442 1.00 95.06 210 GLU A O 1
ATOM 1705 N N . THR A 1 211 ? -6.903 20.303 10.027 1.00 93.56 211 THR A N 1
ATOM 1706 C CA . THR A 1 211 ? -8.240 19.769 9.759 1.00 93.56 211 THR A CA 1
ATOM 1707 C C . THR A 1 211 ? -8.775 20.335 8.448 1.00 93.56 211 THR A C 1
ATOM 1709 O O . THR A 1 211 ? -8.144 21.177 7.802 1.00 93.56 211 THR A O 1
ATOM 1712 N N . CYS A 1 212 ? -9.985 19.942 8.065 1.00 93.88 212 CYS A N 1
ATOM 1713 C CA . CYS A 1 212 ? -10.691 20.516 6.923 1.00 93.88 212 CYS A CA 1
ATOM 1714 C C . CYS A 1 212 ? -10.921 22.037 6.996 1.00 93.88 212 CYS A C 1
ATOM 1716 O O . CYS A 1 212 ? -11.281 22.646 5.982 1.00 93.88 212 CYS A O 1
ATOM 1718 N N . PHE A 1 213 ? -10.736 22.639 8.173 1.00 95.12 213 PHE A N 1
ATOM 1719 C CA . PHE A 1 213 ? -10.906 24.070 8.427 1.00 95.12 213 PHE A CA 1
ATOM 1720 C C . PHE A 1 213 ? -9.579 24.834 8.515 1.00 95.12 213 PHE A C 1
ATOM 1722 O O . PHE A 1 213 ? -9.596 26.041 8.730 1.00 95.12 213 PHE A O 1
ATOM 1729 N N . SER A 1 214 ? -8.439 24.159 8.362 1.00 96.44 214 SER A N 1
ATOM 1730 C CA . SER A 1 214 ? -7.123 24.801 8.363 1.00 96.44 214 SER A CA 1
ATOM 1731 C C . SER A 1 214 ? -6.860 25.569 7.063 1.00 96.44 214 SER A C 1
ATOM 1733 O O . SER A 1 214 ? -7.302 25.154 5.988 1.00 96.44 214 SER A O 1
ATOM 1735 N N . ASP A 1 215 ? -6.090 26.660 7.148 1.00 97.00 215 ASP A N 1
ATOM 1736 C CA . ASP A 1 215 ? -5.834 27.584 6.030 1.00 97.00 215 ASP A CA 1
ATOM 1737 C C . ASP A 1 215 ? -5.292 26.887 4.778 1.00 97.00 215 ASP A C 1
ATOM 1739 O O . ASP A 1 215 ? -5.717 27.191 3.662 1.00 97.00 215 ASP A O 1
ATOM 1743 N N . SER A 1 216 ? -4.398 25.905 4.943 1.00 97.62 216 SER A N 1
ATOM 1744 C CA . SER A 1 216 ? -3.827 25.182 3.802 1.00 97.62 216 SER A CA 1
ATOM 1745 C C . SER A 1 216 ? -4.886 24.360 3.048 1.00 97.62 216 SER A C 1
ATOM 1747 O O . SER A 1 216 ? -4.868 24.282 1.818 1.00 97.62 216 SER A O 1
ATOM 1749 N N . ILE A 1 217 ? -5.868 23.801 3.761 1.00 97.81 217 ILE A N 1
ATOM 1750 C CA . ILE A 1 217 ? -6.962 23.024 3.166 1.00 97.81 217 ILE A CA 1
ATOM 1751 C C . ILE A 1 217 ? -8.042 23.937 2.582 1.00 97.81 217 ILE A C 1
ATOM 1753 O O . ILE A 1 217 ? -8.638 23.604 1.553 1.00 97.81 217 ILE A O 1
ATOM 1757 N N . ILE A 1 218 ? -8.263 25.111 3.179 1.00 97.19 218 ILE A N 1
ATOM 1758 C CA . ILE A 1 218 ? -9.107 26.158 2.592 1.00 97.19 218 ILE A CA 1
ATOM 1759 C C . ILE A 1 218 ? -8.516 26.626 1.251 1.00 97.19 218 ILE A C 1
ATOM 1761 O O . ILE A 1 218 ? -9.258 26.671 0.267 1.00 97.19 218 ILE A O 1
ATOM 1765 N N . ASP A 1 219 ? -7.202 26.878 1.170 1.00 97.88 219 ASP A N 1
ATOM 1766 C CA . ASP A 1 219 ? -6.511 27.202 -0.093 1.00 97.88 219 ASP A CA 1
ATOM 1767 C C . ASP A 1 219 ? -6.703 26.088 -1.134 1.00 97.88 219 ASP A C 1
ATOM 1769 O O . ASP A 1 219 ? -7.127 26.340 -2.264 1.00 97.88 219 ASP A O 1
ATOM 1773 N N . LEU A 1 220 ? -6.506 24.822 -0.749 1.00 98.06 220 LEU A N 1
ATOM 1774 C CA . LEU A 1 220 ? -6.736 23.700 -1.661 1.00 98.06 220 LEU A CA 1
ATOM 1775 C C . LEU A 1 220 ? -8.175 23.665 -2.203 1.00 98.06 220 LEU A C 1
ATOM 1777 O O . LEU A 1 220 ? -8.391 23.487 -3.407 1.00 98.06 220 LEU A O 1
ATOM 1781 N N . ARG A 1 221 ? -9.176 23.850 -1.336 1.00 97.88 221 ARG A N 1
ATOM 1782 C CA . ARG A 1 221 ? -10.586 23.896 -1.755 1.00 97.88 221 ARG A CA 1
ATOM 1783 C C . ARG A 1 221 ? -10.844 25.066 -2.703 1.00 97.88 221 ARG A C 1
ATOM 1785 O O . ARG A 1 221 ? -11.530 24.869 -3.706 1.00 97.88 221 ARG A O 1
ATOM 1792 N N . ALA A 1 222 ? -10.257 26.232 -2.442 1.00 97.69 222 ALA A N 1
ATOM 1793 C CA . ALA A 1 222 ? -10.360 27.399 -3.315 1.00 97.69 222 ALA A CA 1
ATOM 1794 C C . ALA A 1 222 ? -9.752 27.138 -4.706 1.00 97.69 222 ALA A C 1
ATOM 1796 O O . ALA A 1 222 ? -10.357 27.495 -5.717 1.00 97.69 222 ALA A O 1
ATOM 1797 N N . ARG A 1 223 ? -8.615 26.433 -4.796 1.00 97.69 223 ARG A N 1
ATOM 1798 C CA . ARG A 1 223 ? -7.996 26.061 -6.086 1.00 97.69 223 ARG A CA 1
ATOM 1799 C C . ARG A 1 223 ? -8.864 25.124 -6.916 1.00 97.69 223 ARG A C 1
ATOM 1801 O O . ARG A 1 223 ? -8.947 25.279 -8.134 1.00 97.69 223 ARG A O 1
ATOM 1808 N N . PHE A 1 224 ? -9.540 24.174 -6.276 1.00 97.81 224 PHE A N 1
ATOM 1809 C CA . PHE A 1 224 ? -10.509 23.321 -6.963 1.00 97.81 224 PHE A CA 1
ATOM 1810 C C . PHE A 1 224 ? -11.749 24.098 -7.412 1.00 97.81 224 PHE A C 1
ATOM 1812 O O . PHE A 1 224 ? -12.179 23.949 -8.557 1.00 97.81 224 PHE A O 1
ATOM 1819 N N . GLN A 1 225 ? -12.273 24.983 -6.561 1.00 96.00 225 GLN A N 1
ATOM 1820 C CA . GLN A 1 225 ? -13.398 25.854 -6.909 1.00 96.00 225 GLN A CA 1
ATOM 1821 C C . GLN A 1 225 ? -13.068 26.777 -8.088 1.00 96.00 225 GLN A C 1
ATOM 1823 O O . GLN A 1 225 ? -13.885 26.903 -8.997 1.00 96.00 225 GLN A O 1
ATOM 1828 N N . ALA A 1 226 ? -11.857 27.341 -8.140 1.00 97.19 226 ALA A N 1
ATOM 1829 C CA . ALA A 1 226 ? -11.383 28.154 -9.262 1.00 97.19 226 ALA A CA 1
ATOM 1830 C C . ALA A 1 226 ? -11.318 27.370 -10.588 1.00 97.19 226 ALA A C 1
ATOM 1832 O O . ALA A 1 226 ? -11.466 27.950 -11.661 1.00 97.19 226 ALA A O 1
ATOM 1833 N N . LYS A 1 227 ? -11.152 26.041 -10.527 1.00 96.38 227 LYS A N 1
ATOM 1834 C CA . LYS A 1 227 ? -11.255 25.139 -11.686 1.00 96.38 227 LYS A CA 1
ATOM 1835 C C . LYS A 1 227 ? -12.691 24.701 -12.004 1.00 96.38 227 LYS A C 1
ATOM 1837 O O . LYS A 1 227 ? -12.881 23.943 -12.949 1.00 96.38 227 LYS A O 1
ATOM 1842 N N . GLY A 1 228 ? -13.694 25.125 -11.235 1.00 96.69 228 GLY A N 1
ATOM 1843 C CA . GLY A 1 228 ? -15.079 24.664 -11.380 1.00 96.69 228 GLY A CA 1
ATOM 1844 C C . GLY A 1 228 ? -15.316 23.238 -10.865 1.00 96.69 228 GLY A C 1
ATOM 1845 O O . GLY A 1 228 ? -16.239 22.567 -11.327 1.00 96.69 228 GLY A O 1
ATOM 1846 N N . ILE A 1 229 ? -14.482 22.760 -9.936 1.00 97.75 229 ILE A N 1
ATOM 1847 C CA . ILE A 1 229 ? -14.571 21.424 -9.333 1.00 97.75 229 ILE A CA 1
ATOM 1848 C C . ILE A 1 229 ? -15.075 21.565 -7.893 1.00 97.75 229 ILE A C 1
ATOM 1850 O O . ILE A 1 229 ? -14.505 22.303 -7.088 1.00 97.75 229 ILE A O 1
ATOM 1854 N N . SER A 1 230 ? -16.138 20.838 -7.545 1.00 96.44 230 SER A N 1
ATOM 1855 C CA . SER A 1 230 ? -16.677 20.830 -6.183 1.00 96.44 230 SER A CA 1
ATOM 1856 C C . SER A 1 230 ? -15.737 20.088 -5.232 1.00 96.44 230 SER A C 1
ATOM 1858 O O . SER A 1 230 ? -15.388 18.940 -5.494 1.00 96.44 230 SER A O 1
ATOM 1860 N N . ALA A 1 231 ? -15.339 20.717 -4.124 1.00 97.25 231 ALA A N 1
ATOM 1861 C CA . ALA A 1 231 ? -14.406 20.138 -3.158 1.00 97.25 231 ALA A CA 1
ATOM 1862 C C . ALA A 1 231 ? -15.065 19.890 -1.794 1.00 97.25 231 ALA A C 1
ATOM 1864 O O . ALA A 1 231 ? -15.356 20.829 -1.044 1.00 97.25 231 ALA A O 1
ATOM 1865 N N . ALA A 1 232 ? -15.260 18.611 -1.471 1.00 95.81 232 ALA A N 1
ATOM 1866 C CA . ALA A 1 232 ? -15.636 18.141 -0.142 1.00 95.81 232 ALA A CA 1
ATOM 1867 C C . ALA A 1 232 ? -14.379 17.789 0.664 1.00 95.81 232 ALA A C 1
ATOM 1869 O O . ALA A 1 232 ? -13.373 17.378 0.091 1.00 95.81 232 ALA A O 1
ATOM 1870 N N . CYS A 1 233 ? -14.440 17.920 1.987 1.00 95.94 233 CYS A N 1
ATOM 1871 C CA . CYS A 1 233 ? -13.359 17.519 2.880 1.00 95.94 233 CYS A CA 1
ATOM 1872 C C . CYS A 1 233 ? -13.920 16.717 4.053 1.00 95.94 233 CYS A C 1
ATOM 1874 O O . CYS A 1 233 ? -14.990 17.054 4.563 1.00 95.94 233 CYS A O 1
ATOM 1876 N N . LEU A 1 234 ? -13.212 15.657 4.441 1.00 92.44 234 LEU A N 1
ATOM 1877 C CA . LEU A 1 234 ? -13.556 14.779 5.553 1.00 92.44 234 LEU A CA 1
ATOM 1878 C C . LEU A 1 234 ? -12.359 14.642 6.498 1.00 92.44 234 LEU A C 1
ATOM 1880 O O . LEU A 1 234 ? -11.293 14.177 6.086 1.00 92.44 234 LEU A O 1
ATOM 1884 N N . ASP A 1 235 ? -12.568 14.996 7.765 1.00 86.56 235 ASP A N 1
ATOM 1885 C CA . ASP A 1 235 ? -11.607 14.770 8.841 1.00 86.56 235 ASP A CA 1
ATOM 1886 C C . ASP A 1 235 ? -11.714 13.337 9.356 1.00 86.56 235 ASP A C 1
ATOM 1888 O O . ASP A 1 235 ? -12.772 12.921 9.824 1.00 86.56 235 ASP A O 1
ATOM 1892 N N . ASN A 1 236 ? -10.610 12.590 9.264 1.00 71.31 236 ASN A N 1
ATOM 1893 C CA . ASN A 1 236 ? -10.455 11.228 9.778 1.00 71.31 236 ASN A CA 1
ATOM 1894 C C . ASN A 1 236 ? -11.697 10.333 9.557 1.00 71.31 236 ASN A C 1
ATOM 1896 O O . ASN A 1 236 ? -12.297 9.868 10.531 1.00 71.31 236 ASN A O 1
ATOM 1900 N N . PRO A 1 237 ? -12.134 10.120 8.301 1.00 71.75 237 PRO A N 1
ATOM 1901 C CA . PRO A 1 237 ? -13.392 9.435 8.048 1.00 71.75 237 PRO A CA 1
ATOM 1902 C C . PRO A 1 237 ? -13.355 7.995 8.570 1.00 71.75 237 PRO A C 1
ATOM 1904 O O . PRO A 1 237 ? -12.366 7.283 8.400 1.00 71.75 237 PRO A O 1
ATOM 1907 N N . SER A 1 238 ? -14.471 7.562 9.160 1.00 55.16 238 SER A N 1
ATOM 1908 C CA . SER A 1 238 ? -14.649 6.257 9.819 1.00 55.16 238 SER A CA 1
ATOM 1909 C C . SER A 1 238 ? -14.310 5.052 8.935 1.00 55.16 238 SER A C 1
ATOM 1911 O O . SER A 1 238 ? -13.898 4.014 9.427 1.00 55.16 238 SER A O 1
ATOM 1913 N N . LYS A 1 239 ? -14.333 5.193 7.605 1.00 52.19 239 LYS A N 1
ATOM 1914 C CA . LYS A 1 239 ? -13.842 4.146 6.690 1.00 52.19 239 LYS A CA 1
ATOM 1915 C C . LYS A 1 239 ? -12.354 3.794 6.866 1.00 52.19 239 LYS A C 1
ATOM 1917 O O . LYS A 1 239 ? -11.947 2.746 6.392 1.00 52.19 239 LYS A O 1
ATOM 1922 N N . PHE A 1 240 ? -11.543 4.625 7.527 1.00 51.84 240 PHE A N 1
ATOM 1923 C CA . PHE A 1 240 ? -10.167 4.266 7.904 1.00 51.84 240 PHE A CA 1
ATOM 1924 C C . PHE A 1 240 ? -10.079 3.480 9.219 1.00 51.84 240 PHE A C 1
ATOM 1926 O O . PHE A 1 240 ? -9.065 2.827 9.461 1.00 51.84 240 PHE A O 1
ATOM 1933 N N . THR A 1 241 ? -11.114 3.541 10.062 1.00 42.53 241 THR A N 1
ATOM 1934 C CA . THR A 1 241 ? -11.237 2.746 11.293 1.00 42.53 241 THR A CA 1
ATOM 1935 C C . THR A 1 241 ? -12.030 1.456 11.074 1.00 42.53 241 THR A C 1
ATOM 1937 O O . THR A 1 241 ? -11.810 0.499 11.808 1.00 42.53 241 THR A O 1
ATOM 1940 N N . ASP A 1 242 ? -12.865 1.414 10.029 1.00 35.66 242 ASP A N 1
ATOM 1941 C CA . ASP A 1 242 ? -13.860 0.358 9.793 1.00 35.66 242 ASP A CA 1
ATOM 1942 C C . ASP A 1 242 ? -13.586 -0.475 8.518 1.00 35.66 242 ASP A C 1
ATOM 1944 O O . ASP A 1 242 ? -14.441 -1.239 8.073 1.00 35.66 242 ASP A O 1
ATOM 1948 N N . ASP A 1 243 ? -12.404 -0.351 7.899 1.00 37.16 243 ASP A N 1
ATOM 1949 C CA . ASP A 1 243 ? -11.988 -1.252 6.815 1.00 37.16 243 ASP A CA 1
ATOM 1950 C C . ASP A 1 243 ? -11.527 -2.605 7.385 1.00 37.16 243 ASP A C 1
ATOM 1952 O O . ASP A 1 243 ? -10.351 -2.801 7.720 1.00 37.16 243 ASP A O 1
ATOM 1956 N N . GLU A 1 244 ? -12.469 -3.549 7.426 1.00 39.81 244 GLU A N 1
ATOM 1957 C CA . GLU A 1 244 ? -12.295 -4.957 7.815 1.00 39.81 244 GLU A CA 1
ATOM 1958 C C . GLU A 1 244 ? -11.197 -5.724 7.047 1.00 39.81 244 GLU A C 1
ATOM 1960 O O . GLU A 1 244 ? -10.771 -6.774 7.510 1.00 39.81 244 GLU A O 1
ATOM 1965 N N . ASP A 1 245 ? -10.630 -5.190 5.960 1.00 37.53 245 ASP A N 1
ATOM 1966 C CA . ASP A 1 245 ? -9.568 -5.875 5.197 1.00 37.53 245 ASP A CA 1
ATOM 1967 C C . ASP A 1 245 ? -8.148 -5.307 5.409 1.00 37.53 245 ASP A C 1
ATOM 1969 O O . ASP A 1 245 ? -7.157 -5.929 5.025 1.00 37.53 245 ASP A O 1
ATOM 1973 N N . GLY A 1 246 ? -8.001 -4.125 6.020 1.00 33.22 246 GLY A N 1
ATOM 1974 C CA . GLY A 1 246 ? -6.702 -3.442 6.169 1.00 33.22 246 GLY A CA 1
ATOM 1975 C C . GLY A 1 246 ? -6.135 -3.432 7.593 1.00 33.22 246 GLY A C 1
ATOM 1976 O O . GLY A 1 246 ? -4.946 -3.152 7.796 1.00 33.22 246 GLY A O 1
ATOM 1977 N N . LEU A 1 247 ? -6.977 -3.726 8.584 1.00 37.38 247 LEU A N 1
ATOM 1978 C CA . LEU A 1 247 ? -6.619 -3.720 10.001 1.00 37.38 247 LEU A CA 1
ATOM 1979 C C . LEU A 1 247 ? -6.054 -5.064 10.490 1.00 37.38 247 LEU A C 1
ATOM 1981 O O . LEU A 1 247 ? -5.436 -5.087 11.553 1.00 37.38 247 LEU A O 1
ATOM 1985 N N . SER A 1 248 ? -6.173 -6.160 9.727 1.00 40.25 248 SER A N 1
ATOM 1986 C CA . SER A 1 248 ? -5.794 -7.492 10.228 1.00 40.25 248 SER A CA 1
ATOM 1987 C C . SER A 1 248 ? -4.286 -7.643 10.461 1.00 40.25 248 SER A C 1
ATOM 1989 O O . SER A 1 248 ? -3.883 -8.146 11.497 1.00 40.25 248 SER A O 1
ATOM 1991 N N . SER A 1 249 ? -3.397 -7.126 9.607 1.00 37.94 249 SER A N 1
ATOM 1992 C CA . SER A 1 249 ? -1.956 -7.403 9.781 1.00 37.94 249 SER A CA 1
ATOM 1993 C C . SER A 1 249 ? -1.273 -6.574 10.882 1.00 37.94 249 SER A C 1
ATOM 1995 O O . SER A 1 249 ? -0.295 -7.025 11.474 1.00 37.94 249 SER A O 1
ATOM 1997 N N . GLN A 1 250 ? -1.756 -5.358 11.167 1.00 40.69 250 GLN A N 1
ATOM 1998 C CA . GLN A 1 250 ? -1.174 -4.489 12.204 1.00 40.69 250 GLN A CA 1
ATOM 1999 C C . GLN A 1 250 ? -1.900 -4.586 13.544 1.00 40.69 250 GLN A C 1
ATOM 2001 O O . GLN A 1 250 ? -1.222 -4.488 14.565 1.00 40.69 250 GLN A O 1
ATOM 2006 N N . ASN A 1 251 ? -3.213 -4.853 13.566 1.00 43.75 251 ASN A N 1
ATOM 2007 C CA . ASN A 1 251 ? -3.880 -5.207 14.816 1.00 43.75 251 ASN A CA 1
ATOM 2008 C C . ASN A 1 251 ? -3.485 -6.604 15.261 1.00 43.75 251 ASN A C 1
ATOM 2010 O O . ASN A 1 251 ? -3.251 -6.751 16.441 1.00 43.75 251 ASN A O 1
ATOM 2014 N N . VAL A 1 252 ? -3.247 -7.577 14.372 1.00 47.09 252 VAL A N 1
ATOM 2015 C CA . VAL A 1 252 ? -2.672 -8.861 14.808 1.00 47.09 252 VAL A CA 1
ATOM 2016 C C . VAL A 1 252 ? -1.273 -8.660 15.376 1.00 47.09 252 VAL A C 1
ATOM 2018 O O . VAL A 1 252 ? -0.991 -9.188 16.438 1.00 47.09 252 VAL A O 1
ATOM 2021 N N . MET A 1 253 ? -0.401 -7.848 14.764 1.00 43.97 253 MET A N 1
ATOM 2022 C CA . MET A 1 253 ? 0.921 -7.596 15.354 1.00 43.97 253 MET A CA 1
ATOM 2023 C C . MET A 1 253 ? 0.823 -6.832 16.683 1.00 43.97 253 MET A C 1
ATOM 2025 O O . MET A 1 253 ? 1.580 -7.135 17.597 1.00 43.97 253 MET A O 1
ATOM 2029 N N . LEU A 1 254 ? -0.096 -5.868 16.813 1.00 46.69 254 LEU A N 1
ATOM 2030 C CA . LEU A 1 254 ? -0.299 -5.086 18.036 1.00 46.69 254 LEU A CA 1
ATOM 2031 C C . LEU A 1 254 ? -1.014 -5.888 19.132 1.00 46.69 254 LEU A C 1
ATOM 2033 O O . LEU A 1 254 ? -0.657 -5.754 20.294 1.00 46.69 254 LEU A O 1
ATOM 2037 N N . GLU A 1 255 ? -1.969 -6.743 18.785 1.00 51.81 255 GLU A N 1
ATOM 2038 C CA . GLU A 1 255 ? -2.638 -7.699 19.668 1.00 51.81 255 GLU A CA 1
ATOM 2039 C C . GLU A 1 255 ? -1.686 -8.817 20.065 1.00 51.81 255 GLU A C 1
ATOM 2041 O O . GLU A 1 255 ? -1.643 -9.145 21.240 1.00 51.81 255 GLU A O 1
ATOM 2046 N N . MET A 1 256 ? -0.843 -9.322 19.159 1.00 47.38 256 MET A N 1
ATOM 2047 C CA . MET A 1 256 ? 0.262 -10.222 19.496 1.00 47.38 256 MET A CA 1
ATOM 2048 C C . MET A 1 256 ? 1.256 -9.518 20.416 1.00 47.38 256 MET A C 1
ATOM 2050 O O . MET A 1 256 ? 1.637 -10.090 21.425 1.00 47.38 256 MET A O 1
ATOM 2054 N N . LEU A 1 257 ? 1.638 -8.264 20.155 1.00 51.06 257 LEU A N 1
ATOM 2055 C CA . LEU A 1 257 ? 2.517 -7.499 21.048 1.00 51.06 257 LEU A CA 1
ATOM 2056 C C . LEU A 1 257 ? 1.871 -7.237 22.411 1.00 51.06 257 LEU A C 1
ATOM 2058 O O . LEU A 1 257 ? 2.559 -7.286 23.427 1.00 51.06 257 LEU A O 1
ATOM 2062 N N . ASN A 1 258 ? 0.571 -6.954 22.452 1.00 58.38 258 ASN A N 1
ATOM 2063 C CA . ASN A 1 258 ? -0.170 -6.726 23.687 1.00 58.38 258 ASN A CA 1
ATOM 2064 C C . ASN A 1 258 ? -0.392 -8.038 24.450 1.00 58.38 258 ASN A C 1
ATOM 2066 O O . ASN A 1 258 ? -0.257 -8.043 25.669 1.00 58.38 258 ASN A O 1
ATOM 2070 N N . ALA A 1 259 ? -0.641 -9.149 23.755 1.00 58.28 259 ALA A N 1
ATOM 2071 C CA . ALA A 1 259 ? -0.749 -10.490 24.317 1.00 58.28 259 ALA A CA 1
ATOM 2072 C C . ALA A 1 259 ? 0.603 -10.976 24.846 1.00 58.28 259 ALA A C 1
ATOM 2074 O O . ALA A 1 259 ? 0.657 -11.455 25.971 1.00 58.28 259 ALA A O 1
ATOM 2075 N N . ILE A 1 260 ? 1.699 -10.755 24.112 1.00 60.97 260 ILE A N 1
ATOM 2076 C CA . ILE A 1 260 ? 3.072 -11.035 24.563 1.00 60.97 260 ILE A CA 1
ATOM 2077 C C . ILE A 1 260 ? 3.405 -10.180 25.787 1.00 60.97 260 ILE A C 1
ATOM 2079 O O . ILE A 1 260 ? 3.938 -10.687 26.767 1.00 60.97 260 ILE A O 1
ATOM 2083 N N . LYS A 1 261 ? 3.059 -8.886 25.788 1.00 57.56 261 LYS A N 1
ATOM 2084 C CA . LYS A 1 261 ? 3.253 -8.021 26.965 1.00 57.56 261 LYS A CA 1
ATOM 2085 C C . LYS A 1 261 ? 2.433 -8.486 28.164 1.00 57.56 261 LYS A C 1
ATOM 2087 O O . LYS A 1 261 ? 2.945 -8.484 29.280 1.00 57.56 261 LYS A O 1
ATOM 2092 N N . HIS A 1 262 ? 1.184 -8.877 27.942 1.00 65.75 262 HIS A N 1
ATOM 2093 C CA . HIS A 1 262 ? 0.306 -9.382 28.989 1.00 65.75 262 HIS A CA 1
ATOM 2094 C C . HIS A 1 262 ? 0.815 -10.719 29.540 1.00 65.75 262 HIS A C 1
ATOM 2096 O O . HIS A 1 262 ? 0.895 -10.880 30.755 1.00 65.75 262 HIS A O 1
ATOM 2102 N N . GLN A 1 263 ? 1.249 -11.636 28.671 1.00 64.94 263 GLN A N 1
ATOM 2103 C CA . GLN A 1 263 ? 1.894 -12.890 29.056 1.00 64.94 263 GLN A CA 1
ATOM 2104 C C . GLN A 1 263 ? 3.188 -12.638 29.832 1.00 64.94 263 GLN A C 1
ATOM 2106 O O . GLN A 1 263 ? 3.352 -13.210 30.900 1.00 64.94 263 GLN A O 1
ATOM 2111 N N . ASN A 1 264 ? 4.055 -11.722 29.390 1.00 59.75 264 ASN A N 1
ATOM 2112 C CA . ASN A 1 264 ? 5.281 -11.371 30.115 1.00 59.75 264 ASN A CA 1
ATOM 2113 C C . ASN A 1 264 ? 4.987 -10.809 31.515 1.00 59.75 264 ASN A C 1
ATOM 2115 O O . ASN A 1 264 ? 5.673 -11.148 32.474 1.00 59.75 264 ASN A O 1
ATOM 2119 N N . MET A 1 265 ? 3.943 -9.989 31.659 1.00 64.56 265 MET A N 1
ATOM 2120 C CA . MET A 1 265 ? 3.525 -9.464 32.963 1.00 64.56 265 MET A CA 1
ATOM 2121 C C . MET A 1 265 ? 2.927 -10.561 33.859 1.00 64.56 265 MET A C 1
ATOM 2123 O O . MET A 1 265 ? 3.161 -10.574 35.067 1.00 64.56 265 MET A O 1
ATOM 2127 N N . GLN A 1 266 ? 2.182 -11.508 33.281 1.00 67.00 266 GLN A N 1
ATOM 2128 C CA . GLN A 1 266 ? 1.690 -12.685 33.998 1.00 67.00 266 GLN A CA 1
ATOM 2129 C C . GLN A 1 266 ? 2.834 -13.609 34.432 1.00 67.00 266 GLN A C 1
ATOM 2131 O O . GLN A 1 266 ? 2.816 -14.058 35.573 1.00 67.00 266 GLN A O 1
ATOM 2136 N N . ILE A 1 267 ? 3.843 -13.825 33.582 1.00 68.06 267 ILE A N 1
ATOM 2137 C CA . ILE A 1 267 ? 5.052 -14.599 33.900 1.00 68.06 267 ILE A CA 1
ATOM 2138 C C . ILE A 1 267 ? 5.783 -13.965 35.086 1.00 68.06 267 ILE A C 1
ATOM 2140 O O . ILE A 1 267 ? 6.006 -14.643 36.080 1.00 68.06 267 ILE A O 1
ATOM 2144 N N . GLN A 1 268 ? 6.032 -12.653 35.064 1.00 59.12 268 GLN A N 1
ATOM 2145 C CA . GLN A 1 268 ? 6.681 -11.954 36.186 1.00 59.12 268 GLN A CA 1
ATOM 2146 C C . GLN A 1 268 ? 5.888 -12.061 37.501 1.00 59.12 268 GLN A C 1
ATOM 2148 O O . GLN A 1 268 ? 6.456 -12.210 38.586 1.00 59.12 268 GLN A O 1
ATOM 2153 N N . ASN A 1 269 ? 4.555 -12.002 37.430 1.00 67.38 269 ASN A N 1
ATOM 2154 C CA . ASN A 1 269 ? 3.699 -12.175 38.606 1.00 67.38 269 ASN A CA 1
ATOM 2155 C C . ASN A 1 269 ? 3.693 -13.624 39.119 1.00 67.38 269 ASN A C 1
ATOM 2157 O O . ASN A 1 269 ? 3.630 -13.847 40.335 1.00 67.38 269 ASN A O 1
ATOM 2161 N N . LEU A 1 270 ? 3.768 -14.601 38.213 1.00 66.00 270 LEU A N 1
ATOM 2162 C CA . LEU A 1 270 ? 3.890 -16.018 38.547 1.00 66.00 270 LEU A CA 1
ATOM 2163 C C . LEU A 1 270 ? 5.254 -16.322 39.172 1.00 66.00 270 LEU A C 1
ATOM 2165 O O . LEU A 1 270 ? 5.276 -16.952 40.221 1.00 66.00 270 LEU A O 1
ATOM 2169 N N . GLU A 1 271 ? 6.355 -15.793 38.634 1.00 69.31 271 GLU A N 1
ATOM 2170 C CA . GLU A 1 271 ? 7.703 -15.901 39.217 1.00 69.31 271 GLU A CA 1
ATOM 2171 C C . GLU A 1 271 ? 7.735 -15.364 40.654 1.00 69.31 271 GLU A C 1
ATOM 2173 O O . GLU A 1 271 ? 8.233 -16.015 41.574 1.00 69.31 271 GLU A O 1
ATOM 2178 N N . LYS A 1 272 ? 7.115 -14.202 40.890 1.00 72.06 272 LYS A N 1
ATOM 2179 C CA . LYS A 1 272 ? 7.014 -13.620 42.234 1.00 72.06 272 LYS A CA 1
ATOM 2180 C C . LYS A 1 272 ? 6.170 -14.475 43.183 1.00 72.06 272 LYS A C 1
ATOM 2182 O O . LYS A 1 272 ? 6.467 -14.562 44.376 1.00 72.06 272 LYS A O 1
ATOM 2187 N N . SER A 1 273 ? 5.112 -15.095 42.667 1.00 70.12 273 SER A N 1
ATOM 2188 C CA . SER A 1 273 ? 4.248 -15.987 43.445 1.00 70.12 273 SER A CA 1
ATOM 2189 C C . SER A 1 273 ? 4.936 -17.318 43.755 1.00 70.12 273 SER A C 1
ATOM 2191 O O . SER A 1 273 ? 4.789 -17.820 44.868 1.00 70.12 273 SER A O 1
ATOM 2193 N N . LEU A 1 274 ? 5.731 -17.840 42.817 1.00 74.12 274 LEU A N 1
ATOM 2194 C CA . LEU A 1 274 ? 6.556 -19.035 42.980 1.00 74.12 274 LEU A CA 1
ATOM 2195 C C . LEU A 1 274 ? 7.606 -18.816 44.073 1.00 74.12 274 LEU A C 1
ATOM 2197 O O . LEU A 1 274 ? 7.644 -19.579 45.033 1.00 74.12 274 LEU A O 1
ATOM 2201 N N . TYR A 1 275 ? 8.330 -17.695 44.028 1.00 68.19 275 TYR A N 1
ATOM 2202 C CA . TYR A 1 275 ? 9.293 -17.317 45.069 1.00 68.19 275 TYR A CA 1
ATOM 2203 C C . TYR A 1 275 ? 8.658 -17.229 46.471 1.00 68.19 275 TYR A C 1
ATOM 2205 O O . TYR A 1 275 ? 9.228 -17.649 47.481 1.00 68.19 275 TYR A O 1
ATOM 2213 N N . LEU A 1 276 ? 7.441 -16.686 46.572 1.00 78.81 276 LEU A N 1
ATOM 2214 C CA . LEU A 1 276 ? 6.712 -16.620 47.844 1.00 78.81 276 LEU A CA 1
ATOM 2215 C C . LEU A 1 276 ? 6.237 -17.999 48.321 1.00 78.81 276 LEU A C 1
ATOM 2217 O O . LEU A 1 276 ? 6.194 -18.248 49.529 1.00 78.81 276 LEU A O 1
ATOM 2221 N N . ALA A 1 277 ? 5.871 -18.885 47.395 1.00 67.12 277 ALA A N 1
ATOM 2222 C CA . ALA A 1 277 ? 5.472 -20.250 47.706 1.00 67.12 277 ALA A CA 1
ATOM 2223 C C . ALA A 1 277 ? 6.664 -21.086 48.195 1.00 67.12 277 ALA A C 1
ATOM 2225 O O . ALA A 1 277 ? 6.543 -21.740 49.230 1.00 67.12 277 ALA A O 1
ATOM 2226 N N . GLU A 1 278 ? 7.822 -20.990 47.540 1.00 74.44 278 GLU A N 1
ATOM 2227 C CA . GLU A 1 278 ? 9.068 -21.654 47.951 1.00 74.44 278 GLU A CA 1
ATOM 2228 C C . GLU A 1 278 ? 9.464 -21.280 49.383 1.00 74.44 278 GLU A C 1
ATOM 2230 O O . GLU A 1 278 ? 9.729 -22.150 50.213 1.00 74.44 278 GLU A O 1
ATOM 2235 N N . ASN A 1 279 ? 9.392 -19.991 49.727 1.00 79.12 279 ASN A N 1
ATOM 2236 C CA . ASN A 1 279 ? 9.679 -19.520 51.084 1.00 79.12 279 ASN A CA 1
ATOM 2237 C C . ASN A 1 279 ? 8.698 -20.071 52.134 1.00 79.12 279 ASN A C 1
ATOM 2239 O O . ASN A 1 279 ? 9.087 -20.370 53.266 1.00 79.12 279 ASN A O 1
ATOM 2243 N N . ARG A 1 280 ? 7.414 -20.221 51.781 1.00 82.12 280 ARG A N 1
ATOM 2244 C CA . ARG A 1 280 ? 6.418 -20.841 52.674 1.00 82.12 280 ARG A CA 1
ATOM 2245 C C . ARG A 1 280 ? 6.682 -22.328 52.862 1.00 82.12 280 ARG A C 1
ATOM 2247 O O . ARG A 1 280 ? 6.593 -22.809 53.988 1.00 82.12 280 ARG A O 1
ATOM 2254 N N . ILE A 1 281 ? 7.021 -23.030 51.785 1.00 77.62 281 ILE A N 1
ATOM 2255 C CA . ILE A 1 281 ? 7.359 -24.454 51.812 1.00 77.62 281 ILE A CA 1
ATOM 2256 C C . ILE A 1 281 ? 8.598 -24.682 52.684 1.00 77.62 281 ILE A C 1
ATOM 2258 O O . ILE A 1 281 ? 8.563 -25.538 53.563 1.00 77.62 281 ILE A O 1
ATOM 2262 N N . ALA A 1 282 ? 9.643 -23.863 52.535 1.00 76.56 282 ALA A N 1
ATOM 2263 C CA . ALA A 1 282 ? 10.840 -23.933 53.374 1.00 76.56 282 ALA A CA 1
ATOM 2264 C C . ALA A 1 282 ? 10.521 -23.766 54.872 1.00 76.56 282 ALA A C 1
ATOM 2266 O O . ALA A 1 282 ? 11.028 -24.522 55.705 1.00 76.56 282 ALA A O 1
ATOM 2267 N N . ARG A 1 283 ? 9.628 -22.828 55.227 1.00 81.25 283 ARG A N 1
ATOM 2268 C CA . ARG A 1 283 ? 9.173 -22.659 56.617 1.00 81.25 283 ARG A CA 1
ATOM 2269 C C . ARG A 1 283 ? 8.408 -23.888 57.115 1.00 81.25 283 ARG A C 1
ATOM 2271 O O . ARG A 1 283 ? 8.724 -24.387 58.191 1.00 81.25 283 ARG A O 1
ATOM 2278 N N . LEU A 1 284 ? 7.458 -24.403 56.337 1.00 81.62 284 LEU A N 1
ATOM 2279 C CA . LEU A 1 284 ? 6.677 -25.585 56.721 1.00 81.62 284 LEU A CA 1
ATOM 2280 C C . LEU A 1 284 ? 7.559 -26.828 56.901 1.00 81.62 284 LEU A C 1
ATOM 2282 O O . LEU A 1 284 ? 7.367 -27.569 57.860 1.00 81.62 284 LEU A O 1
ATOM 2286 N N . PHE A 1 285 ? 8.566 -27.024 56.046 1.00 79.81 285 PHE A N 1
ATOM 2287 C CA . PHE A 1 285 ? 9.542 -28.101 56.227 1.00 79.81 285 PHE A CA 1
ATOM 2288 C C . PHE A 1 285 ? 10.309 -27.964 57.546 1.00 79.81 285 PHE A C 1
ATOM 2290 O O . PHE A 1 285 ? 10.466 -28.952 58.260 1.00 79.81 285 PHE A O 1
ATOM 2297 N N . SER A 1 286 ? 10.735 -26.752 57.915 1.00 79.00 286 SER A N 1
ATOM 2298 C CA . SER A 1 286 ? 11.415 -26.531 59.200 1.00 79.00 286 SER A CA 1
ATOM 2299 C C . SER A 1 286 ? 10.514 -26.819 60.410 1.00 79.00 286 SER A C 1
ATOM 2301 O O . SER A 1 286 ? 10.963 -27.422 61.385 1.00 79.00 286 SER A O 1
ATOM 2303 N N . GLU A 1 287 ? 9.230 -26.455 60.330 1.00 84.62 287 GLU A N 1
ATOM 2304 C CA . GLU A 1 287 ? 8.238 -26.735 61.374 1.00 84.62 287 GLU A CA 1
ATOM 2305 C C . GLU A 1 287 ? 7.958 -28.239 61.497 1.00 84.62 287 GLU A C 1
ATOM 2307 O O . GLU A 1 287 ? 7.871 -28.768 62.608 1.00 84.62 287 GLU A O 1
ATOM 2312 N N . GLN A 1 288 ? 7.874 -28.948 60.368 1.00 81.94 288 GLN A N 1
ATOM 2313 C CA . GLN A 1 288 ? 7.639 -30.388 60.357 1.00 81.94 288 GLN A CA 1
ATOM 2314 C C . GLN A 1 288 ? 8.813 -31.173 60.953 1.00 81.94 288 GLN A C 1
ATOM 2316 O O . GLN A 1 288 ? 8.582 -32.040 61.795 1.00 81.94 288 GLN A O 1
ATOM 2321 N N . VAL A 1 289 ? 10.059 -30.819 60.614 1.00 84.69 289 VAL A N 1
ATOM 2322 C CA . VAL A 1 289 ? 11.257 -31.430 61.223 1.00 84.69 289 VAL A CA 1
ATOM 2323 C C . VAL A 1 289 ? 11.255 -31.241 62.743 1.00 84.69 289 VAL A C 1
ATOM 2325 O O . VAL A 1 289 ? 11.552 -32.175 63.487 1.00 84.69 289 VAL A O 1
ATOM 2328 N N . HIS A 1 290 ? 10.868 -30.058 63.228 1.00 80.69 290 HIS A N 1
ATOM 2329 C CA . HIS A 1 290 ? 10.781 -29.809 64.666 1.00 80.69 290 HIS A CA 1
ATOM 2330 C C . HIS A 1 290 ? 9.694 -30.660 65.344 1.00 80.69 290 HIS A C 1
ATOM 2332 O O . HIS A 1 290 ? 9.907 -31.196 66.432 1.00 80.69 290 HIS A O 1
ATOM 2338 N N . SER A 1 291 ? 8.537 -30.826 64.696 1.00 75.88 291 SER A N 1
ATOM 2339 C CA . SER A 1 291 ? 7.453 -31.663 65.218 1.00 75.88 291 SER A CA 1
ATOM 2340 C C . SER A 1 291 ? 7.819 -33.153 65.246 1.00 75.88 291 SER A C 1
ATOM 2342 O O . SER A 1 291 ? 7.455 -33.850 66.196 1.00 75.88 291 SER A O 1
ATOM 2344 N N . GLU A 1 292 ? 8.573 -33.641 64.257 1.00 84.31 292 GLU A N 1
ATOM 2345 C CA . GLU A 1 292 ? 9.071 -35.022 64.223 1.00 84.31 292 GLU A CA 1
ATOM 2346 C C . GLU A 1 292 ? 10.071 -35.300 65.355 1.00 84.31 292 GLU A C 1
ATOM 2348 O O . GLU A 1 292 ? 9.932 -36.309 66.047 1.00 84.31 292 GLU A O 1
ATOM 2353 N N . GLN A 1 293 ? 10.991 -34.369 65.636 1.00 84.06 293 GLN A N 1
ATOM 2354 C CA . GLN A 1 293 ? 11.911 -34.476 66.779 1.00 84.06 293 GLN A CA 1
ATOM 2355 C C . GLN A 1 293 ? 11.166 -34.552 68.120 1.00 84.06 293 GLN A C 1
ATOM 2357 O O . GLN A 1 293 ? 11.476 -35.390 68.968 1.00 84.06 293 GLN A O 1
ATOM 2362 N N . GLN A 1 294 ? 10.142 -33.711 68.310 1.00 83.94 294 GLN A N 1
ATOM 2363 C CA . GLN A 1 294 ? 9.313 -33.754 69.520 1.00 83.94 294 GLN A CA 1
ATOM 2364 C C . GLN A 1 294 ? 8.564 -35.084 69.657 1.00 83.94 294 GLN A C 1
ATOM 2366 O O . GLN A 1 294 ? 8.398 -35.600 70.766 1.00 83.94 294 GLN A O 1
ATOM 2371 N N . ARG A 1 295 ? 8.105 -35.653 68.537 1.00 82.44 295 ARG A N 1
ATOM 2372 C CA . ARG A 1 295 ? 7.423 -36.947 68.528 1.00 82.44 295 ARG A CA 1
ATOM 2373 C C . ARG A 1 295 ? 8.365 -38.081 68.928 1.00 82.44 295 ARG A C 1
ATOM 2375 O O . ARG A 1 295 ? 7.963 -38.921 69.728 1.00 82.44 295 ARG A O 1
ATOM 2382 N N . GLU A 1 296 ? 9.596 -38.085 68.428 1.00 87.75 296 GLU A N 1
ATOM 2383 C CA . GLU A 1 296 ? 10.606 -39.082 68.800 1.00 87.75 296 GLU A CA 1
ATOM 2384 C C . GLU A 1 296 ? 10.942 -39.006 70.301 1.00 87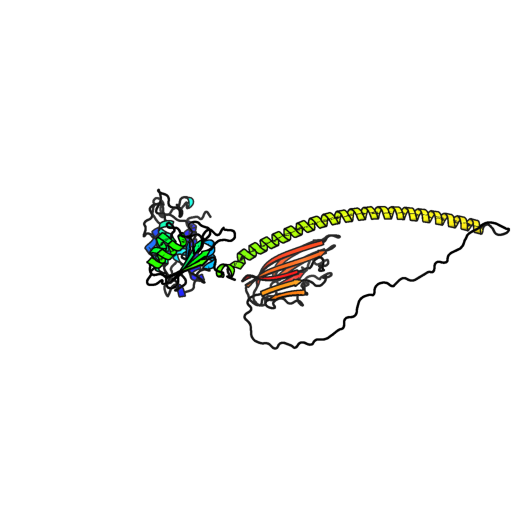.75 296 GLU A C 1
ATOM 2386 O O . GLU A 1 296 ? 10.973 -40.029 70.992 1.00 87.75 296 GLU A O 1
ATOM 2391 N N . GLU A 1 297 ? 11.069 -37.795 70.857 1.00 85.88 297 GLU A N 1
ATOM 2392 C CA . GLU A 1 297 ? 11.261 -37.604 72.300 1.00 85.88 297 GLU A CA 1
ATOM 2393 C C . GLU A 1 297 ? 10.071 -38.140 73.120 1.00 85.88 297 GLU A C 1
ATOM 2395 O O . GLU A 1 297 ? 10.246 -38.811 74.145 1.00 85.88 297 GLU A O 1
ATOM 2400 N N . LEU A 1 298 ? 8.842 -37.875 72.669 1.00 83.69 298 LEU A N 1
ATOM 2401 C CA . LEU A 1 298 ? 7.624 -38.387 73.297 1.00 83.69 298 LEU A CA 1
ATOM 2402 C C . LEU A 1 298 ? 7.548 -39.916 73.242 1.00 83.69 298 LEU A C 1
ATOM 2404 O O . LEU A 1 298 ? 7.187 -40.535 74.246 1.00 83.69 298 LEU A O 1
ATOM 2408 N N . GLU A 1 299 ? 7.910 -40.532 72.116 1.00 87.31 299 GLU A N 1
ATOM 2409 C CA . GLU A 1 299 ? 7.947 -41.991 71.961 1.00 87.31 299 GLU A CA 1
ATOM 2410 C C . GLU A 1 299 ? 8.980 -42.626 72.911 1.00 87.31 299 GLU A C 1
ATOM 2412 O O . GLU A 1 299 ? 8.668 -43.613 73.590 1.00 87.31 299 GLU A O 1
ATOM 2417 N N . LEU A 1 300 ? 10.154 -42.005 73.079 1.00 83.38 300 LEU A N 1
ATOM 2418 C CA . LEU A 1 300 ? 11.155 -42.429 74.064 1.00 83.38 300 LEU A CA 1
ATOM 2419 C C . LEU A 1 300 ? 10.623 -42.350 75.500 1.00 83.38 300 LEU A C 1
ATOM 2421 O O . LEU A 1 300 ? 10.721 -43.329 76.248 1.00 83.38 300 LEU A O 1
ATOM 2425 N N . ARG A 1 301 ? 9.996 -41.234 75.891 1.00 84.81 301 ARG A N 1
ATOM 2426 C CA . ARG A 1 301 ? 9.381 -41.098 77.226 1.00 84.81 301 ARG A CA 1
ATOM 2427 C C . ARG A 1 301 ? 8.285 -42.137 77.455 1.00 84.81 301 ARG A C 1
ATOM 2429 O O . ARG A 1 301 ? 8.204 -42.718 78.537 1.00 84.81 301 ARG A O 1
ATOM 2436 N N . LEU A 1 302 ? 7.469 -42.406 76.439 1.00 85.06 302 LEU A N 1
ATOM 2437 C CA . LEU A 1 302 ? 6.386 -43.385 76.510 1.00 85.06 302 LEU A CA 1
ATOM 2438 C C . LEU A 1 302 ? 6.938 -44.808 76.683 1.00 85.06 302 LEU A C 1
ATOM 2440 O O . LEU A 1 302 ? 6.411 -45.569 77.498 1.00 85.06 302 LEU A O 1
ATOM 2444 N N . SER A 1 303 ? 8.042 -45.142 76.007 1.00 83.12 303 SER A N 1
ATOM 2445 C CA . SER A 1 303 ? 8.744 -46.421 76.186 1.00 83.12 303 SER A CA 1
ATOM 2446 C C . SER A 1 303 ? 9.305 -46.592 77.608 1.00 83.12 303 SER A C 1
ATOM 2448 O O . SER A 1 303 ? 9.157 -47.662 78.207 1.00 83.12 303 SER A O 1
ATOM 2450 N N . SER A 1 304 ? 9.856 -45.520 78.191 1.00 81.06 304 SER A N 1
ATOM 2451 C CA . SER A 1 304 ? 10.355 -45.496 79.572 1.00 81.06 304 SER A CA 1
ATOM 2452 C C . SER A 1 304 ? 9.226 -45.737 80.581 1.00 81.06 304 SER A C 1
ATOM 2454 O O . SER A 1 304 ? 9.285 -46.672 81.380 1.00 81.06 304 SER A O 1
ATOM 2456 N N . ILE A 1 305 ? 8.117 -45.001 80.449 1.00 79.88 305 ILE A N 1
ATOM 2457 C CA . ILE A 1 305 ? 6.931 -45.157 81.307 1.00 79.88 305 ILE A CA 1
ATOM 2458 C C . ILE A 1 305 ? 6.339 -46.571 81.192 1.00 79.88 305 ILE A C 1
ATOM 2460 O O . ILE A 1 305 ? 5.917 -47.163 82.188 1.00 79.88 305 ILE A O 1
ATOM 2464 N N . GLN A 1 306 ? 6.310 -47.152 79.989 1.00 81.62 306 GLN A N 1
ATOM 2465 C CA . GLN A 1 306 ? 5.857 -48.533 79.795 1.00 81.62 306 GLN A CA 1
ATOM 2466 C C . GLN A 1 306 ? 6.784 -49.557 80.468 1.00 81.62 306 GLN A C 1
ATOM 2468 O O . GLN A 1 306 ? 6.300 -50.571 80.986 1.00 81.62 306 GLN A O 1
ATOM 2473 N N . SER A 1 307 ? 8.095 -49.307 80.476 1.00 77.69 307 SER A N 1
ATOM 2474 C CA . SER A 1 307 ? 9.076 -50.122 81.200 1.00 77.69 307 SER A CA 1
ATOM 2475 C C . SER A 1 307 ? 8.843 -50.058 82.713 1.00 77.69 307 SER A C 1
ATOM 2477 O O . SER A 1 307 ? 8.733 -51.102 83.368 1.00 77.69 307 SER A O 1
ATOM 2479 N N . ASP A 1 308 ? 8.634 -48.857 83.254 1.00 76.12 308 ASP A N 1
ATOM 2480 C CA . ASP A 1 308 ? 8.334 -48.644 84.673 1.00 76.12 308 ASP A CA 1
ATOM 2481 C C . ASP A 1 308 ? 7.013 -49.305 85.086 1.00 76.12 308 ASP A C 1
ATOM 2483 O O . ASP A 1 308 ? 6.955 -50.006 86.097 1.00 76.12 308 ASP A O 1
ATOM 2487 N N . LEU A 1 309 ? 5.966 -49.209 84.257 1.00 76.19 309 LEU A N 1
ATOM 2488 C CA . LEU A 1 309 ? 4.695 -49.911 84.478 1.00 76.19 309 LEU A CA 1
ATOM 2489 C C . LEU A 1 309 ? 4.858 -51.438 84.493 1.00 76.19 309 LEU A C 1
ATOM 2491 O O . LEU A 1 309 ? 4.227 -52.120 85.308 1.00 76.19 309 LEU A O 1
ATOM 2495 N N . LYS A 1 310 ? 5.705 -52.001 83.620 1.00 77.12 310 LYS A N 1
ATOM 2496 C CA . LYS A 1 310 ? 6.037 -53.437 83.646 1.00 77.12 310 LYS A CA 1
ATOM 2497 C C . LYS A 1 310 ? 6.794 -53.810 84.924 1.00 77.12 310 LYS A C 1
ATOM 2499 O O . LYS A 1 310 ? 6.512 -54.865 85.499 1.00 77.12 310 LYS A O 1
ATOM 2504 N N . LYS A 1 311 ? 7.706 -52.955 85.396 1.00 74.12 311 LYS A N 1
ATOM 2505 C CA . LYS A 1 311 ? 8.449 -53.142 86.653 1.00 74.12 311 LYS A CA 1
ATOM 2506 C C . LYS A 1 311 ? 7.513 -53.087 87.869 1.00 74.12 311 LYS A C 1
ATOM 2508 O O . LYS A 1 311 ? 7.542 -54.002 88.689 1.00 74.12 311 LYS A O 1
ATOM 2513 N N . CYS A 1 312 ? 6.596 -52.118 87.925 1.00 62.22 312 CYS A N 1
ATOM 2514 C CA . CYS A 1 312 ? 5.554 -52.024 88.954 1.00 62.22 312 CYS A CA 1
ATOM 2515 C C . CYS A 1 312 ? 4.603 -53.230 88.951 1.00 62.22 312 CYS A C 1
ATOM 2517 O O . CYS A 1 312 ? 4.281 -53.757 90.015 1.00 62.22 312 CYS A O 1
ATOM 2519 N N . LYS A 1 313 ? 4.193 -53.733 87.776 1.00 67.69 313 LYS A N 1
ATOM 2520 C CA . LYS A 1 313 ? 3.370 -54.954 87.685 1.00 67.69 313 LYS A CA 1
ATOM 2521 C C . LYS A 1 313 ? 4.084 -56.199 88.216 1.00 67.69 313 LYS A C 1
ATOM 2523 O O . LYS A 1 313 ? 3.438 -57.025 88.856 1.00 67.69 313 LYS A O 1
ATOM 2528 N N . ARG A 1 314 ? 5.398 -56.330 87.994 1.00 59.97 314 ARG A N 1
ATOM 2529 C CA . ARG A 1 314 ? 6.198 -57.434 88.559 1.00 59.97 314 ARG A CA 1
ATOM 2530 C C . ARG A 1 314 ? 6.306 -57.345 90.084 1.00 59.97 314 ARG A C 1
ATOM 2532 O O . ARG A 1 314 ? 6.197 -58.368 90.750 1.00 59.97 314 ARG A O 1
ATOM 2539 N N . ILE A 1 315 ? 6.429 -56.139 90.639 1.00 58.47 315 ILE A N 1
ATOM 2540 C CA . ILE A 1 315 ? 6.428 -55.915 92.096 1.00 58.47 315 ILE A CA 1
ATOM 2541 C C . ILE A 1 315 ? 5.055 -56.271 92.704 1.00 58.47 315 ILE A C 1
ATOM 2543 O O . ILE A 1 315 ? 4.996 -56.893 93.762 1.00 58.47 315 ILE A O 1
ATOM 2547 N N . GLY A 1 316 ? 3.954 -55.969 92.005 1.00 54.25 316 GLY A N 1
ATOM 2548 C CA . GLY A 1 316 ? 2.590 -56.301 92.439 1.00 54.25 316 GLY A CA 1
ATOM 2549 C C . GLY A 1 316 ? 2.217 -57.790 92.378 1.00 54.25 316 GLY A C 1
ATOM 2550 O O . GLY A 1 316 ? 1.312 -58.211 93.088 1.00 54.25 316 GLY A O 1
ATOM 2551 N N . GLN A 1 317 ? 2.909 -58.609 91.576 1.00 49.69 317 GLN A N 1
ATOM 2552 C CA . GLN A 1 317 ? 2.688 -60.066 91.532 1.00 49.69 317 GLN A CA 1
ATOM 2553 C C . GLN A 1 317 ? 3.512 -60.842 92.573 1.00 49.69 317 GLN A C 1
ATOM 2555 O O . GLN A 1 317 ? 3.224 -62.011 92.817 1.00 49.69 317 GLN A O 1
ATOM 2560 N N . SER A 1 318 ? 4.494 -60.202 93.220 1.00 45.16 318 SER A N 1
ATOM 2561 C CA . SER A 1 318 ? 5.338 -60.824 94.252 1.00 45.16 318 SER A CA 1
ATOM 2562 C C . SER A 1 318 ? 4.827 -60.630 95.687 1.00 45.16 318 SER A C 1
ATOM 2564 O O . SER A 1 318 ? 5.448 -61.141 96.617 1.00 45.16 318 SER A O 1
ATOM 2566 N N . ARG A 1 319 ? 3.715 -59.917 95.904 1.00 43.62 319 ARG A N 1
ATOM 2567 C CA . ARG A 1 319 ? 3.081 -59.782 97.225 1.00 43.62 319 ARG A CA 1
ATOM 2568 C C . ARG A 1 319 ? 1.668 -60.352 97.193 1.00 43.62 319 ARG A C 1
ATOM 2570 O O . ARG A 1 319 ? 0.712 -59.664 96.849 1.00 43.62 319 ARG A O 1
ATOM 2577 N N . ARG A 1 320 ? 1.555 -61.629 97.559 1.00 44.12 320 ARG A N 1
ATOM 2578 C CA . ARG A 1 320 ? 0.335 -62.169 98.163 1.00 44.12 320 ARG A CA 1
ATOM 2579 C C . ARG A 1 320 ? 0.481 -62.048 99.679 1.00 44.12 320 ARG A C 1
ATOM 2581 O O . ARG A 1 320 ? 1.535 -62.395 100.202 1.00 44.12 320 ARG A O 1
ATOM 2588 N N . SER A 1 321 ? -0.613 -61.606 100.292 1.00 40.97 321 SER A N 1
ATOM 2589 C CA . SER A 1 321 ? -0.924 -61.615 101.724 1.00 40.97 321 SER A CA 1
ATOM 2590 C C . SER A 1 321 ? -0.529 -60.368 102.539 1.00 40.97 321 SER A C 1
ATOM 2592 O O . SER A 1 321 ? 0.641 -60.072 102.756 1.00 40.97 321 SER A O 1
ATOM 2594 N N . ASP A 1 322 ? -1.609 -59.710 102.973 1.00 38.44 322 ASP A N 1
ATOM 2595 C CA . ASP A 1 322 ? -1.874 -59.084 104.275 1.00 38.44 322 ASP A CA 1
ATOM 2596 C C . ASP A 1 322 ? -1.582 -57.584 104.547 1.00 38.44 322 ASP A C 1
ATOM 2598 O O . ASP A 1 322 ? -0.484 -57.064 104.375 1.00 38.44 322 ASP A O 1
ATOM 2602 N N . ASP A 1 323 ? -2.672 -56.961 105.024 1.00 35.47 323 ASP A N 1
ATOM 2603 C CA . ASP A 1 323 ? -2.890 -55.790 105.889 1.00 35.47 323 ASP A CA 1
ATOM 2604 C C . ASP A 1 323 ? -2.751 -54.305 105.447 1.00 35.47 323 ASP A C 1
ATOM 2606 O O . ASP A 1 323 ? -1.679 -53.756 105.222 1.00 35.47 323 ASP A O 1
ATOM 2610 N N . VAL A 1 324 ? -3.936 -53.657 105.434 1.00 38.75 324 VAL A N 1
ATOM 2611 C CA . VAL A 1 324 ? -4.384 -52.447 106.178 1.00 38.75 324 VAL A CA 1
ATOM 2612 C C . VAL A 1 324 ? -3.722 -51.058 105.955 1.00 38.75 324 VAL A C 1
ATOM 2614 O O . VAL A 1 324 ? -2.585 -50.801 106.318 1.00 38.75 324 VAL A O 1
ATOM 2617 N N . PHE A 1 325 ? -4.592 -50.132 105.497 1.00 37.62 325 PHE A N 1
ATOM 2618 C CA . PHE A 1 325 ? -4.658 -48.651 105.624 1.00 37.62 325 PHE A CA 1
ATOM 2619 C C . PHE A 1 325 ? -3.536 -47.737 105.077 1.00 37.62 325 PHE A C 1
ATOM 2621 O O . PHE A 1 325 ? -2.479 -47.607 105.677 1.00 37.62 325 PHE A O 1
ATOM 2628 N N . LEU A 1 326 ? -3.860 -46.949 104.032 1.00 35.28 326 LEU A N 1
ATOM 2629 C CA . LEU A 1 326 ? -4.049 -45.472 104.037 1.00 35.28 326 LEU A CA 1
ATOM 2630 C C . LEU A 1 326 ? -3.928 -44.874 102.617 1.00 35.28 326 LEU A C 1
ATOM 2632 O O . LEU A 1 326 ? -2.993 -45.177 101.887 1.00 35.28 326 LEU A O 1
ATOM 2636 N N . GLY A 1 327 ? -4.816 -43.927 102.282 1.00 30.97 327 GLY A N 1
ATOM 2637 C CA . GLY A 1 327 ? -4.457 -42.785 101.425 1.00 30.97 327 GLY A CA 1
ATOM 2638 C C . GLY A 1 327 ? -4.845 -42.822 99.939 1.00 30.97 327 GLY A C 1
ATOM 2639 O O . GLY A 1 327 ? -4.057 -43.202 99.089 1.00 30.97 327 GLY A O 1
ATOM 2640 N N . ASN A 1 328 ? -6.042 -42.303 99.655 1.00 37.03 328 ASN A N 1
ATOM 2641 C CA . ASN A 1 328 ? -6.448 -41.455 98.523 1.00 37.03 328 ASN A CA 1
ATOM 2642 C C . ASN A 1 328 ? -6.015 -41.737 97.061 1.00 37.03 328 ASN A C 1
ATOM 2644 O O . ASN A 1 328 ? -4.865 -41.617 96.662 1.00 37.03 328 ASN A O 1
ATOM 2648 N N . SER A 1 329 ? -7.070 -41.795 96.235 1.00 39.38 329 SER A N 1
ATOM 2649 C CA . SER A 1 329 ? -7.159 -41.412 94.816 1.00 39.38 329 SER A CA 1
ATOM 2650 C C . SER A 1 329 ? -6.628 -42.389 93.762 1.00 39.38 329 SER A C 1
ATOM 2652 O O . SER A 1 329 ? -5.548 -42.244 93.201 1.00 39.38 329 SER A O 1
ATOM 2654 N N . CYS A 1 330 ? -7.500 -43.320 93.369 1.00 29.45 330 CYS A N 1
ATOM 2655 C CA . CYS A 1 330 ? -7.524 -43.868 92.013 1.00 29.45 330 CYS A CA 1
ATOM 2656 C C . CYS A 1 330 ? -8.982 -44.032 91.566 1.00 29.45 330 CYS A C 1
ATOM 2658 O O . CYS A 1 330 ? -9.600 -45.078 91.754 1.00 29.45 330 CYS A O 1
ATOM 2660 N N . ARG A 1 331 ? -9.555 -42.974 90.977 1.00 31.03 331 ARG A N 1
ATOM 2661 C CA . ARG A 1 331 ? -10.797 -43.073 90.198 1.00 31.03 331 ARG A CA 1
ATOM 2662 C C . ARG A 1 331 ? -10.414 -43.277 88.735 1.00 31.03 331 ARG A C 1
ATOM 2664 O O . ARG A 1 331 ? -10.008 -42.342 88.057 1.00 31.03 331 ARG A O 1
ATOM 2671 N N . LEU A 1 332 ? -10.539 -44.514 88.264 1.00 31.58 332 LEU A N 1
ATOM 2672 C CA . LEU A 1 332 ? -10.483 -44.858 86.845 1.00 31.58 332 LEU A CA 1
ATOM 2673 C C . LEU A 1 332 ? -11.723 -44.281 86.148 1.00 31.58 332 LEU A C 1
ATOM 2675 O O . LEU A 1 332 ? -12.826 -44.813 86.284 1.00 31.58 332 LEU A O 1
ATOM 2679 N N . SER A 1 333 ? -11.553 -43.192 85.399 1.00 29.70 333 SER A N 1
ATOM 2680 C CA . SER A 1 333 ? -12.539 -42.752 84.416 1.00 29.70 333 SER A CA 1
ATOM 2681 C C . SER A 1 333 ? -12.495 -43.704 83.216 1.00 29.70 333 SER A C 1
ATOM 2683 O O 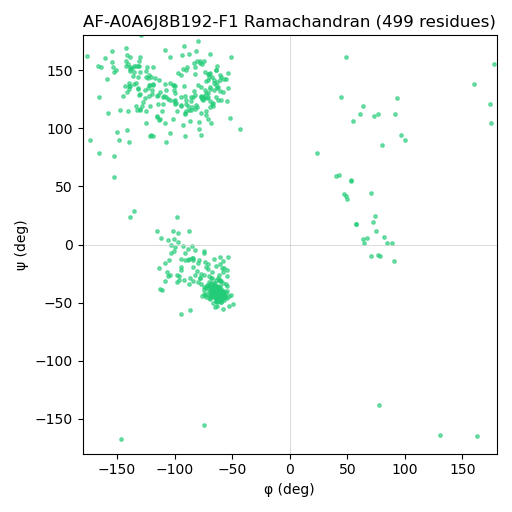. SER A 1 333 ? -11.501 -43.816 82.502 1.00 29.70 333 SER A O 1
ATOM 2685 N N . LYS A 1 334 ? -13.592 -44.437 83.007 1.00 31.98 334 LYS A N 1
ATOM 2686 C CA . LYS A 1 334 ? -13.827 -45.203 81.779 1.00 31.98 334 LYS A CA 1
ATOM 2687 C C . LYS A 1 334 ? -13.998 -44.216 80.621 1.00 31.98 334 LYS A C 1
ATOM 2689 O O . LYS A 1 334 ? -14.947 -43.438 80.634 1.00 31.98 334 LYS A O 1
ATOM 2694 N N . VAL A 1 335 ? -13.125 -44.282 79.617 1.00 32.03 335 VAL A N 1
ATOM 2695 C CA . VAL A 1 335 ? -13.349 -43.641 78.311 1.00 32.03 335 VAL A CA 1
ATOM 2696 C C . VAL A 1 335 ? -13.865 -44.713 77.339 1.00 32.03 335 VAL A C 1
ATOM 2698 O O . VAL A 1 335 ? -13.200 -45.740 77.177 1.00 32.03 335 VAL A O 1
ATOM 2701 N N . PRO A 1 336 ? -15.057 -44.542 76.739 1.00 31.28 336 PRO A N 1
ATOM 2702 C CA . PRO A 1 336 ? -15.621 -45.492 75.782 1.00 31.28 336 PRO A CA 1
ATOM 2703 C C . PRO A 1 336 ? -14.856 -45.523 74.455 1.00 31.28 336 PRO A C 1
ATOM 2705 O O . PRO A 1 336 ? -14.363 -44.501 73.981 1.00 31.28 336 PRO A O 1
ATOM 2708 N N . LYS A 1 337 ? -14.824 -46.709 73.842 1.00 30.42 337 LYS A N 1
ATOM 2709 C CA . LYS A 1 337 ? -14.399 -46.935 72.460 1.00 30.42 337 LYS A CA 1
ATOM 2710 C C . LYS A 1 337 ? -15.536 -46.635 71.472 1.00 30.42 337 LYS A C 1
ATOM 2712 O O . LYS A 1 337 ? -16.692 -46.940 71.748 1.00 30.42 337 LYS A O 1
ATOM 2717 N N . ASP A 1 338 ? -15.112 -46.145 70.310 1.00 29.11 338 ASP A N 1
ATOM 2718 C CA . ASP A 1 338 ? -15.751 -46.181 68.988 1.00 29.11 338 ASP A CA 1
ATOM 2719 C C . ASP A 1 338 ? -16.965 -45.267 68.726 1.00 29.11 338 ASP A C 1
ATOM 2721 O O . ASP A 1 338 ? -18.091 -45.546 69.126 1.00 29.11 338 ASP A O 1
ATOM 2725 N N . LYS A 1 339 ? -16.773 -44.247 67.878 1.00 31.09 339 LYS A N 1
ATOM 2726 C CA . LYS A 1 339 ? -17.097 -44.327 66.437 1.00 31.09 339 LYS A CA 1
ATOM 2727 C C . LYS A 1 339 ? -16.919 -42.970 65.759 1.00 31.09 339 LYS A C 1
ATOM 2729 O O . LYS A 1 339 ? -17.581 -41.989 66.082 1.00 31.09 339 LYS A O 1
ATOM 2734 N N . GLU A 1 340 ? -16.044 -42.976 64.762 1.00 32.44 340 GLU A N 1
ATOM 2735 C CA . GLU A 1 340 ? -15.963 -41.990 63.693 1.00 32.44 340 GLU A CA 1
ATOM 2736 C C . GLU A 1 340 ? -17.324 -41.757 63.015 1.00 32.44 340 GLU A C 1
ATOM 2738 O O . GLU A 1 340 ? -18.187 -42.640 62.987 1.00 32.44 340 GLU A O 1
ATOM 2743 N N . ARG A 1 341 ? -17.402 -40.609 62.324 1.00 28.19 341 ARG A N 1
ATOM 2744 C CA . ARG A 1 341 ? -18.323 -40.272 61.222 1.00 28.19 341 ARG A CA 1
ATOM 2745 C C . ARG A 1 341 ? -19.575 -39.486 61.616 1.00 28.19 341 ARG A C 1
ATOM 2747 O O . ARG A 1 341 ? -20.636 -40.065 61.829 1.00 28.19 341 ARG A O 1
ATOM 2754 N N . LYS A 1 342 ? -19.479 -38.152 61.508 1.00 27.56 342 LYS A N 1
ATOM 2755 C CA . LYS A 1 342 ? -20.467 -37.270 60.845 1.00 27.56 342 LYS A CA 1
ATOM 2756 C C . LYS A 1 342 ? -20.091 -35.795 61.023 1.00 27.56 342 LYS A C 1
ATOM 2758 O O . LYS A 1 342 ? -20.383 -35.233 62.062 1.00 27.56 342 LYS A O 1
ATOM 2763 N N . GLU A 1 343 ? -19.565 -35.168 59.971 1.00 25.86 343 GLU A N 1
ATOM 2764 C CA . GLU A 1 343 ? -19.924 -33.780 59.632 1.00 25.86 343 GLU A CA 1
ATOM 2765 C C . GLU A 1 343 ? -19.470 -33.414 58.211 1.00 25.86 343 GLU A C 1
ATOM 2767 O O . GLU A 1 343 ? -18.456 -32.772 57.983 1.00 25.86 343 GLU A O 1
ATOM 2772 N N . ARG A 1 344 ? -20.240 -33.859 57.214 1.00 27.16 344 ARG A N 1
ATOM 2773 C CA . ARG A 1 344 ? -20.407 -33.148 55.936 1.00 27.16 344 ARG A CA 1
ATOM 2774 C C . ARG A 1 344 ? -21.797 -33.469 55.412 1.00 27.16 344 ARG A C 1
ATOM 2776 O O . ARG A 1 344 ? -21.993 -34.539 54.841 1.00 27.16 344 ARG A O 1
ATOM 2783 N N . ARG A 1 345 ? -22.760 -32.576 55.660 1.00 27.39 345 ARG A N 1
ATOM 2784 C CA . ARG A 1 345 ? -24.007 -32.408 54.885 1.00 27.39 345 ARG A CA 1
ATOM 2785 C C . ARG A 1 345 ? -24.791 -31.179 55.376 1.00 27.39 345 ARG A C 1
ATOM 2787 O O . ARG A 1 345 ? -25.675 -31.285 56.213 1.00 27.39 345 ARG A O 1
ATOM 2794 N N . SER A 1 346 ? -24.505 -30.038 54.769 1.00 25.02 346 SER A N 1
ATOM 2795 C CA . SER A 1 346 ? -25.482 -29.037 54.320 1.00 25.02 346 SER A CA 1
ATOM 2796 C C . SER A 1 346 ? -24.825 -28.451 53.061 1.00 25.02 346 SER A C 1
ATOM 2798 O O . SER A 1 346 ? -23.637 -28.160 53.062 1.00 25.02 346 SER A O 1
ATOM 2800 N N . LEU A 1 347 ? -25.367 -28.594 51.858 1.00 27.28 347 LEU A N 1
ATOM 2801 C CA . LEU A 1 347 ? -26.517 -27.969 51.197 1.00 27.28 347 LEU A CA 1
ATOM 2802 C C . LEU A 1 347 ? -26.617 -28.706 49.834 1.00 27.28 347 LEU A C 1
ATOM 2804 O O . LEU A 1 347 ? -25.625 -29.275 49.387 1.00 27.28 347 LEU A O 1
ATOM 2808 N N . SER A 1 348 ? -27.666 -28.740 49.028 1.00 27.38 348 SER A N 1
ATOM 2809 C CA . SER A 1 348 ? -29.101 -28.493 49.096 1.00 27.38 348 SER A CA 1
ATOM 2810 C C . SER A 1 348 ? -29.670 -29.097 47.788 1.00 27.38 348 SER A C 1
ATOM 2812 O O . SER A 1 348 ? -28.961 -29.272 46.796 1.00 27.38 348 SER A O 1
ATOM 2814 N N . LYS A 1 349 ? -30.945 -29.501 47.804 1.00 32.47 349 LYS A N 1
ATOM 2815 C CA . LYS A 1 349 ? -31.687 -30.025 46.642 1.00 32.47 349 LYS A CA 1
ATOM 2816 C C . LYS A 1 349 ? -31.793 -28.970 45.534 1.00 32.47 349 LYS A C 1
ATOM 2818 O O . LYS A 1 349 ? -32.290 -27.889 45.825 1.00 32.47 349 LYS A O 1
ATOM 2823 N N . VAL A 1 350 ? -31.559 -29.345 44.272 1.00 29.02 350 VAL A N 1
ATOM 2824 C CA . VAL A 1 350 ? -32.260 -28.753 43.112 1.00 29.02 350 VAL A CA 1
ATOM 2825 C C . VAL A 1 350 ? -32.607 -29.847 42.090 1.00 29.02 350 VAL A C 1
ATOM 2827 O O . VAL A 1 350 ? -31.847 -30.782 41.854 1.00 29.02 350 VAL A O 1
ATOM 2830 N N . ARG A 1 351 ? -33.837 -29.758 41.576 1.00 31.11 351 ARG A N 1
ATOM 2831 C CA . ARG A 1 351 ? -34.588 -30.733 40.775 1.00 31.11 351 ARG A CA 1
ATOM 2832 C C . ARG A 1 351 ? -34.043 -30.911 39.351 1.00 31.11 351 ARG A C 1
ATOM 2834 O O . ARG A 1 351 ? -33.662 -29.947 38.701 1.00 31.11 351 ARG A O 1
ATOM 2841 N N . LYS A 1 352 ? -34.160 -32.141 38.834 1.00 33.88 352 LYS A N 1
ATOM 2842 C CA . LYS A 1 352 ? -34.161 -32.457 37.396 1.00 33.88 352 LYS A CA 1
ATOM 2843 C C . LYS A 1 352 ? -35.457 -31.938 36.761 1.00 33.88 352 LYS A C 1
ATOM 2845 O O . LYS A 1 352 ? -36.533 -32.411 37.118 1.00 33.88 352 LYS A O 1
ATOM 2850 N N . GLY A 1 353 ? -35.339 -31.022 35.804 1.00 28.84 353 GLY A N 1
ATOM 2851 C CA . GLY A 1 353 ? -36.383 -30.680 34.839 1.00 28.84 353 GLY A CA 1
ATOM 2852 C C . GLY A 1 353 ? -35.845 -30.922 33.431 1.00 28.84 353 GLY A C 1
ATOM 2853 O O . GLY A 1 353 ? -34.824 -30.353 33.061 1.00 28.84 353 GLY A O 1
ATOM 2854 N N . ARG A 1 354 ? -36.491 -31.816 32.677 1.00 32.06 354 ARG A N 1
ATOM 2855 C CA . ARG A 1 354 ? -36.251 -32.021 31.244 1.00 32.06 354 ARG A CA 1
ATOM 2856 C C . ARG A 1 354 ? -36.940 -30.890 30.477 1.00 32.06 354 ARG A C 1
ATOM 2858 O O . ARG A 1 354 ? -38.142 -30.714 30.643 1.00 32.06 354 ARG A O 1
ATOM 2865 N N . LEU A 1 355 ? -36.206 -30.194 29.616 1.00 30.98 355 LEU A N 1
ATOM 2866 C CA . LEU A 1 355 ? -36.759 -29.380 28.534 1.00 30.98 355 LEU A CA 1
ATOM 2867 C C . LEU A 1 355 ? -36.314 -30.025 27.220 1.00 30.98 355 LEU A C 1
ATOM 2869 O O . LEU A 1 355 ? -35.127 -30.069 26.911 1.00 30.98 355 LEU A O 1
ATOM 2873 N N . LEU A 1 356 ? -37.280 -30.600 26.507 1.00 31.97 356 LEU A N 1
ATOM 2874 C CA . LEU A 1 356 ? -37.144 -31.002 25.111 1.00 31.97 356 LEU A CA 1
ATOM 2875 C C . LEU A 1 356 ? -37.216 -29.723 24.270 1.00 31.97 356 LEU A C 1
ATOM 2877 O O . LEU A 1 356 ? -38.193 -28.984 24.386 1.00 31.97 356 LEU A O 1
ATOM 2881 N N . ILE A 1 357 ? -36.202 -29.466 23.444 1.00 30.06 357 ILE A N 1
ATOM 2882 C CA . ILE A 1 357 ? -36.224 -28.418 22.415 1.00 30.06 357 ILE A CA 1
ATOM 2883 C C . ILE A 1 357 ? -36.050 -29.117 21.051 1.00 30.06 357 ILE A C 1
ATOM 2885 O O . ILE A 1 357 ? -35.276 -30.075 20.979 1.00 30.06 357 ILE A O 1
ATOM 2889 N N . PRO A 1 358 ? -36.800 -28.728 20.001 1.00 31.00 358 PRO A N 1
ATOM 2890 C CA . PRO A 1 358 ? -36.962 -29.517 18.777 1.00 31.00 358 PRO A CA 1
ATOM 2891 C C . PRO A 1 358 ? -35.740 -29.456 17.851 1.00 31.00 358 PRO A C 1
ATOM 2893 O O . PRO A 1 358 ? -34.999 -28.476 17.850 1.00 31.00 358 PRO A O 1
ATOM 2896 N N . LEU A 1 359 ? -35.584 -30.491 17.016 1.00 30.66 359 LEU A N 1
ATOM 2897 C CA . LEU A 1 359 ? -34.646 -30.525 15.887 1.00 30.66 359 LEU A CA 1
ATOM 2898 C C . LEU A 1 359 ? -34.851 -29.315 14.952 1.00 30.66 359 LEU A C 1
ATOM 2900 O O . LEU A 1 359 ? -35.988 -29.081 14.535 1.00 30.66 359 LEU A O 1
ATOM 2904 N N . PRO A 1 360 ? -33.784 -28.626 14.504 1.00 33.56 360 PRO A N 1
ATOM 2905 C CA . PRO A 1 360 ? -33.859 -27.769 13.333 1.00 33.56 360 PRO A CA 1
ATOM 2906 C C . PRO A 1 360 ? -33.741 -28.620 12.060 1.00 33.56 360 PRO A C 1
ATOM 2908 O O . PRO A 1 360 ? -32.727 -29.273 11.815 1.00 33.56 360 PRO A O 1
ATOM 2911 N N . THR A 1 361 ? -34.784 -28.595 11.236 1.00 34.34 361 THR A N 1
ATOM 2912 C CA . THR A 1 361 ? -34.731 -28.958 9.814 1.00 34.34 361 THR A CA 1
ATOM 2913 C C . THR A 1 361 ? -33.836 -27.989 9.025 1.00 34.34 361 THR A C 1
ATOM 2915 O O . THR A 1 361 ? -33.750 -26.811 9.378 1.00 34.34 361 THR A O 1
ATOM 2918 N N . PRO A 1 362 ? -33.193 -28.444 7.934 1.00 38.53 362 PRO A N 1
ATOM 2919 C CA . PRO A 1 362 ? -32.199 -27.666 7.204 1.00 38.53 362 PRO A CA 1
ATOM 2920 C C . PRO A 1 362 ? -32.856 -26.560 6.366 1.00 38.53 362 PRO A C 1
ATOM 2922 O O . PRO A 1 362 ? -33.761 -26.814 5.575 1.00 38.53 362 PRO A O 1
ATOM 2925 N N . THR A 1 363 ? -32.384 -25.324 6.521 1.00 31.88 363 THR A N 1
ATOM 2926 C CA . THR A 1 363 ? -32.684 -24.175 5.643 1.00 31.88 363 THR A CA 1
ATOM 2927 C C . THR A 1 363 ? -31.366 -23.473 5.267 1.00 31.88 363 THR A C 1
ATOM 2929 O O . THR A 1 363 ? -30.344 -23.734 5.903 1.00 31.88 363 THR A O 1
ATOM 2932 N N . PRO A 1 364 ? -31.322 -22.715 4.155 1.00 37.69 364 PRO A N 1
ATOM 2933 C CA . PRO A 1 364 ? -30.270 -22.802 3.143 1.00 37.69 364 PRO A CA 1
ATOM 2934 C C . PRO A 1 364 ? -28.995 -22.052 3.528 1.00 37.69 364 PRO A C 1
ATOM 2936 O O . PRO A 1 364 ? -29.025 -21.125 4.328 1.00 37.69 364 PRO A O 1
ATOM 2939 N N . ALA A 1 365 ? -27.889 -22.458 2.900 1.00 42.41 365 ALA A N 1
ATOM 2940 C CA . ALA A 1 365 ? -26.529 -21.974 3.104 1.00 42.41 365 ALA A CA 1
ATOM 2941 C C . ALA A 1 365 ? -26.413 -20.443 3.231 1.00 42.41 365 ALA A C 1
ATOM 2943 O O . ALA A 1 365 ? -26.332 -19.716 2.241 1.00 42.41 365 ALA A O 1
ATOM 2944 N N . THR A 1 366 ? -26.327 -19.979 4.476 1.00 33.94 366 THR A N 1
ATOM 2945 C CA . THR A 1 366 ? -25.794 -18.667 4.830 1.00 33.94 366 THR A CA 1
ATOM 2946 C C . THR A 1 366 ? -24.303 -18.662 4.506 1.00 33.94 366 THR A C 1
ATOM 2948 O O . THR A 1 366 ? -23.546 -19.492 5.009 1.00 33.94 366 THR A O 1
ATOM 2951 N N . THR A 1 367 ? -23.872 -17.736 3.657 1.00 39.91 367 THR A N 1
ATOM 2952 C CA . THR A 1 367 ? -22.461 -17.431 3.392 1.00 39.91 367 THR A CA 1
ATOM 2953 C C . THR A 1 367 ? -21.718 -17.186 4.710 1.00 39.91 367 THR A C 1
ATOM 2955 O O . THR A 1 367 ? -21.966 -16.197 5.396 1.00 39.91 367 THR A O 1
ATOM 2958 N N . I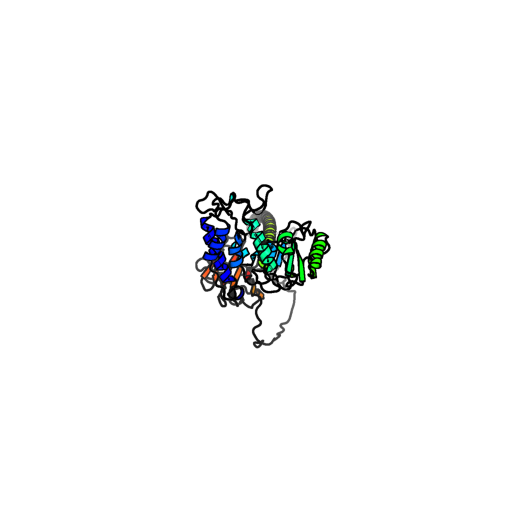LE A 1 368 ? -20.846 -18.125 5.093 1.00 50.78 368 ILE A N 1
ATOM 2959 C CA . ILE A 1 368 ? -20.082 -18.101 6.347 1.00 50.78 368 ILE A CA 1
ATOM 2960 C C . ILE A 1 368 ? -18.994 -17.023 6.237 1.00 50.78 368 ILE A C 1
ATOM 2962 O O . ILE A 1 368 ? -18.045 -17.185 5.478 1.00 50.78 368 ILE A O 1
ATOM 2966 N N . SER A 1 369 ? -19.129 -15.936 7.002 1.00 54.88 369 SER A N 1
ATOM 2967 C CA . SER A 1 369 ? -18.223 -14.773 6.964 1.00 54.88 369 SER A CA 1
ATOM 2968 C C . SER A 1 369 ? -16.994 -14.885 7.891 1.00 54.88 369 SER A C 1
ATOM 2970 O O . SER A 1 369 ? -16.300 -13.899 8.106 1.00 54.88 369 SER A O 1
ATOM 2972 N N . GLY A 1 370 ? -16.703 -16.061 8.460 1.00 75.50 370 GLY A N 1
ATOM 2973 C CA . GLY A 1 370 ? -15.523 -16.280 9.308 1.00 75.50 370 GLY A CA 1
ATOM 2974 C C . GLY A 1 370 ? -15.452 -17.695 9.885 1.00 75.50 370 GLY A C 1
ATOM 2975 O O . GLY A 1 370 ? -16.475 -18.367 10.008 1.00 75.50 370 GLY A O 1
ATOM 2976 N N . VAL A 1 371 ? -14.247 -18.161 10.233 1.00 86.69 371 VAL A N 1
ATOM 2977 C CA . VAL A 1 371 ? -14.020 -19.476 10.862 1.00 86.69 371 VAL A CA 1
ATOM 2978 C C . VAL A 1 371 ? -13.080 -19.300 12.045 1.00 86.69 371 VAL A C 1
ATOM 2980 O O . VAL A 1 371 ? -11.943 -18.864 11.861 1.00 86.69 371 VAL A O 1
ATOM 2983 N N . ALA A 1 372 ? -13.543 -19.633 13.247 1.00 85.38 372 ALA A N 1
ATOM 2984 C CA . ALA A 1 372 ? -12.741 -19.560 14.463 1.00 85.38 372 ALA A CA 1
ATOM 2985 C C . ALA A 1 372 ? -13.313 -20.456 15.563 1.00 85.38 372 ALA A C 1
ATOM 2987 O O . ALA A 1 372 ? -14.528 -20.509 15.751 1.00 85.38 372 ALA A O 1
ATOM 2988 N N . PHE A 1 373 ? -12.454 -21.098 16.348 1.00 89.75 373 PHE A N 1
ATOM 2989 C CA . PHE A 1 373 ? -12.865 -21.853 17.522 1.00 89.75 373 PHE A CA 1
ATOM 2990 C C . PHE A 1 373 ? -11.900 -21.677 18.694 1.00 89.75 373 PHE A C 1
ATOM 2992 O O . PHE A 1 373 ? -10.717 -21.379 18.522 1.00 89.75 373 PHE A O 1
ATOM 2999 N N . PHE A 1 374 ? -12.427 -21.891 19.896 1.00 90.25 374 PHE A N 1
ATOM 3000 C CA . PHE A 1 374 ? -11.656 -22.001 21.129 1.00 90.25 374 PHE A CA 1
ATOM 3001 C C . PHE A 1 374 ? -12.327 -23.022 22.044 1.00 90.25 374 PHE A C 1
ATOM 3003 O O . PHE A 1 374 ? -13.524 -22.908 22.342 1.00 90.25 374 PHE A O 1
ATOM 3010 N N . ALA A 1 375 ? -11.546 -23.985 22.519 1.00 88.19 375 ALA A N 1
ATOM 3011 C CA . ALA A 1 375 ? -11.996 -25.035 23.413 1.00 88.19 375 ALA A CA 1
ATOM 3012 C C . ALA A 1 375 ? -10.933 -25.386 24.465 1.00 88.19 375 ALA A C 1
ATOM 3014 O O . ALA A 1 375 ? -9.738 -25.139 24.289 1.00 88.19 375 ALA A O 1
ATOM 3015 N N . TYR A 1 376 ? -11.372 -25.973 25.576 1.00 91.62 376 TYR A N 1
ATOM 3016 C CA . TYR A 1 376 ? -10.484 -26.498 26.612 1.00 91.62 376 TYR A CA 1
ATOM 3017 C C . TYR A 1 376 ? -10.969 -27.840 27.158 1.00 91.62 376 TYR A C 1
ATOM 3019 O O . TYR A 1 376 ? -12.142 -28.181 27.038 1.00 91.62 376 TYR A O 1
ATOM 3027 N N . MET A 1 377 ? -10.069 -28.582 27.803 1.00 93.25 377 MET A N 1
ATOM 3028 C CA . MET A 1 377 ? -10.397 -29.851 28.463 1.00 93.25 377 MET A CA 1
ATOM 3029 C C . MET A 1 377 ? -11.134 -29.610 29.790 1.00 93.25 377 MET A C 1
ATOM 3031 O O . MET A 1 377 ? -10.649 -28.871 30.660 1.00 93.25 377 MET A O 1
ATOM 3035 N N . SER A 1 378 ? -12.296 -30.228 29.988 1.00 89.62 378 SER A N 1
ATOM 3036 C CA . SER A 1 378 ? -13.083 -30.108 31.220 1.00 89.62 378 SER A CA 1
ATOM 3037 C C . SER A 1 378 ? -12.383 -30.734 32.426 1.00 89.62 378 SER A C 1
ATOM 3039 O O . SER A 1 378 ? -12.527 -30.211 33.538 1.00 89.62 378 SER A O 1
ATOM 3041 N N . GLN A 1 379 ? -11.617 -31.804 32.195 1.00 91.62 379 GLN A N 1
ATOM 3042 C CA . GLN A 1 379 ? -10.944 -32.629 33.197 1.00 91.62 379 GLN A CA 1
ATOM 3043 C C . GLN A 1 379 ? -9.546 -33.066 32.715 1.00 91.62 379 GLN A C 1
ATOM 3045 O O . GLN A 1 379 ? -9.274 -33.000 31.514 1.00 91.62 379 GLN A O 1
ATOM 3050 N N . PRO A 1 380 ? -8.664 -33.526 33.624 1.00 90.19 380 PRO A N 1
ATOM 3051 C CA . PRO A 1 380 ? -7.393 -34.143 33.252 1.00 90.19 380 PRO A CA 1
ATOM 3052 C C . PRO A 1 380 ? -7.576 -35.400 32.391 1.00 90.19 380 PRO A C 1
ATOM 3054 O O . PRO A 1 380 ? -8.509 -36.178 32.595 1.00 90.19 380 PRO A O 1
ATOM 3057 N N . LEU A 1 381 ? -6.640 -35.618 31.471 1.00 92.06 381 LEU A N 1
ATOM 3058 C CA . LEU A 1 381 ? -6.521 -36.821 30.661 1.00 92.06 381 LEU A CA 1
ATOM 3059 C C . LEU A 1 381 ? -5.410 -37.708 31.228 1.00 92.06 381 LEU A C 1
ATOM 3061 O O . LEU A 1 381 ? -4.224 -37.399 31.112 1.00 92.06 381 LEU A O 1
ATOM 3065 N N . THR A 1 382 ? -5.810 -38.819 31.840 1.00 90.75 382 THR A N 1
ATOM 3066 C CA . THR A 1 382 ? -4.894 -39.766 32.483 1.00 90.75 382 THR A CA 1
ATOM 3067 C C . THR A 1 382 ? -4.347 -40.775 31.478 1.00 90.75 382 THR A C 1
ATOM 3069 O O . THR A 1 382 ? -5.128 -41.453 30.807 1.00 90.75 382 THR A O 1
ATOM 3072 N N . LYS A 1 383 ? -3.016 -40.909 31.419 1.00 86.38 383 LYS A N 1
ATOM 3073 C CA . LYS A 1 383 ? -2.269 -41.916 30.645 1.00 86.38 383 LYS A CA 1
ATOM 3074 C C . LYS A 1 383 ? -2.807 -42.135 29.225 1.00 86.38 383 LYS A C 1
ATOM 3076 O O . LYS A 1 383 ? -3.211 -43.257 28.897 1.00 86.38 383 LYS A O 1
ATOM 3081 N N . PRO A 1 384 ? -2.839 -41.095 28.371 1.00 89.00 384 PRO A N 1
ATOM 3082 C CA . PRO A 1 384 ? -3.269 -41.277 26.996 1.00 89.00 384 PRO A CA 1
ATOM 3083 C C . PRO A 1 384 ? -2.299 -42.212 26.262 1.00 89.00 384 PRO A C 1
ATOM 3085 O O . PRO A 1 384 ? -1.083 -42.120 26.412 1.00 89.00 384 PRO A O 1
ATOM 3088 N N . GLY A 1 385 ? -2.835 -43.140 25.469 1.00 88.88 385 GLY A N 1
ATOM 3089 C CA . GLY A 1 385 ? -2.011 -44.018 24.638 1.00 88.88 385 GLY A CA 1
ATOM 3090 C C . GLY A 1 385 ? -1.329 -43.263 23.493 1.00 88.88 385 GLY A C 1
ATOM 3091 O O . GLY A 1 385 ? -1.740 -42.163 23.117 1.00 88.88 385 GLY A O 1
ATOM 3092 N N . GLY A 1 386 ? -0.315 -43.879 22.884 1.00 90.06 386 GLY A N 1
ATOM 3093 C CA . GLY A 1 386 ? 0.258 -43.384 21.632 1.00 90.06 386 GLY A CA 1
ATOM 3094 C C . GLY A 1 386 ? -0.813 -43.233 20.542 1.00 90.06 386 GLY A C 1
ATOM 3095 O O . GLY A 1 386 ? -1.739 -44.038 20.459 1.00 90.06 386 GLY A O 1
ATOM 3096 N N . GLN A 1 387 ? -0.694 -42.188 19.720 1.00 90.94 387 GLN A N 1
ATOM 3097 C CA . GLN A 1 387 ? -1.669 -41.767 18.700 1.00 90.94 387 GLN A CA 1
ATOM 3098 C C . GLN A 1 387 ? -3.041 -41.311 19.224 1.00 90.94 387 GLN A C 1
ATOM 3100 O O . GLN A 1 387 ? -3.919 -40.991 18.422 1.00 90.94 387 GLN A O 1
ATOM 3105 N N . HIS A 1 388 ? -3.247 -41.227 20.541 1.00 94.88 388 HIS A N 1
ATOM 3106 C CA . HIS A 1 388 ? -4.504 -40.731 21.095 1.00 94.88 388 HIS A CA 1
ATOM 3107 C C . HIS A 1 388 ? -4.752 -39.274 20.677 1.00 94.88 388 HIS A C 1
ATOM 3109 O O . HIS A 1 388 ? -3.915 -38.407 20.935 1.00 94.88 388 HIS A O 1
ATOM 3115 N N . ILE A 1 389 ? -5.903 -39.006 20.053 1.00 96.12 389 ILE A N 1
ATOM 3116 C CA . ILE A 1 389 ? -6.327 -37.654 19.669 1.00 96.12 389 ILE A CA 1
ATOM 3117 C C . ILE A 1 389 ? -6.849 -36.919 20.904 1.00 96.12 389 ILE A C 1
ATOM 3119 O O . ILE A 1 389 ? -7.726 -37.418 21.611 1.00 96.12 389 ILE A O 1
ATOM 3123 N N . LEU A 1 390 ? -6.317 -35.725 21.149 1.00 96.19 390 LEU A N 1
ATOM 3124 C CA . LEU A 1 390 ? -6.693 -34.889 22.279 1.00 96.19 390 LEU A CA 1
ATOM 3125 C C . LEU A 1 390 ? -8.044 -34.215 22.032 1.00 96.19 390 LEU A C 1
ATOM 3127 O O . LEU A 1 390 ? -8.236 -33.507 21.044 1.00 96.19 390 LEU A O 1
ATOM 3131 N N . LYS A 1 391 ? -8.971 -34.406 22.972 1.00 96.69 391 LYS A N 1
ATOM 3132 C CA . LYS A 1 391 ? -10.323 -33.841 22.920 1.00 96.69 391 LYS A CA 1
ATOM 3133 C C . LYS A 1 391 ? -10.430 -32.660 23.869 1.00 96.69 391 LYS A C 1
ATOM 3135 O O . LYS A 1 391 ? -10.180 -32.813 25.061 1.00 96.69 391 LYS A O 1
ATOM 3140 N N . PHE A 1 392 ? -10.832 -31.507 23.349 1.00 95.00 392 PHE A N 1
ATOM 3141 C CA . PHE A 1 392 ? -11.089 -30.305 24.133 1.00 95.00 392 PHE A CA 1
ATOM 3142 C C . PHE A 1 392 ? -12.606 -30.109 24.168 1.00 95.00 392 PHE A C 1
ATOM 3144 O O . PHE A 1 392 ? -13.200 -29.490 23.292 1.00 95.00 392 PHE A O 1
ATOM 3151 N N . ASP A 1 393 ? -13.244 -30.734 25.151 1.00 93.06 393 ASP A N 1
ATOM 3152 C CA . ASP A 1 393 ? -14.688 -30.968 25.206 1.00 93.06 393 ASP A CA 1
ATOM 3153 C C . ASP A 1 393 ? -15.514 -29.748 25.638 1.00 93.06 393 ASP A C 1
ATOM 3155 O O . ASP A 1 393 ? -16.732 -29.743 25.482 1.00 93.06 393 ASP A O 1
ATOM 3159 N N . VAL A 1 394 ? -14.884 -28.696 26.168 1.00 87.19 394 VAL A N 1
ATOM 3160 C CA . VAL A 1 394 ? -15.582 -27.454 26.522 1.00 87.19 394 VAL A CA 1
ATOM 3161 C C . VAL A 1 394 ? -15.308 -26.374 25.490 1.00 87.19 394 VAL A C 1
ATOM 3163 O O . VAL A 1 394 ? -14.328 -25.633 25.582 1.00 87.19 394 VAL A O 1
ATOM 3166 N N . VAL A 1 395 ? -16.224 -26.241 24.536 1.00 89.12 395 VAL A N 1
ATOM 3167 C CA . VAL A 1 395 ? -16.166 -25.234 23.473 1.00 89.12 395 VAL A CA 1
ATOM 3168 C C . VAL A 1 395 ? -16.746 -23.903 23.961 1.00 89.12 395 VAL A C 1
ATOM 3170 O O . VAL A 1 395 ? -17.865 -23.845 24.472 1.00 89.12 395 VAL A O 1
ATOM 3173 N N . LYS A 1 396 ? -15.989 -22.808 23.820 1.00 82.19 396 LYS A N 1
ATOM 3174 C CA . LYS A 1 396 ? -16.471 -21.441 24.121 1.00 82.19 396 LYS A CA 1
ATOM 3175 C C . LYS A 1 396 ? -16.799 -20.634 22.874 1.00 82.19 396 LYS A C 1
ATOM 3177 O O . LYS A 1 396 ? -17.631 -19.737 22.947 1.00 82.19 396 LYS A O 1
ATOM 3182 N N . LEU A 1 397 ? -16.155 -20.953 21.755 1.00 67.19 397 LEU A N 1
ATOM 3183 C CA . LEU A 1 397 ? -16.356 -20.310 20.462 1.00 67.19 397 LEU A CA 1
ATOM 3184 C C . LEU A 1 397 ? -16.252 -21.372 19.367 1.00 67.19 397 LEU A C 1
ATOM 3186 O O . LEU A 1 397 ? -15.349 -22.204 19.430 1.00 67.19 397 LEU A O 1
ATOM 3190 N N . ASN A 1 398 ? -17.151 -21.339 18.381 1.00 87.81 398 ASN A N 1
ATOM 3191 C CA . ASN A 1 398 ? -17.112 -22.229 17.212 1.00 87.81 398 ASN A CA 1
ATOM 3192 C C . ASN A 1 398 ? -17.774 -21.577 15.986 1.00 87.81 398 ASN A C 1
ATOM 3194 O O . ASN A 1 398 ? -18.763 -22.062 15.437 1.00 87.81 398 ASN A O 1
ATOM 3198 N N . VAL A 1 399 ? -17.262 -20.415 15.586 1.00 81.56 399 VAL A N 1
ATOM 3199 C CA . VAL A 1 399 ? -17.713 -19.712 14.382 1.00 81.56 399 VAL A CA 1
ATOM 3200 C C . VAL A 1 399 ? -17.383 -20.569 13.160 1.00 81.56 399 VAL A C 1
ATOM 3202 O O . VAL A 1 399 ? -16.245 -21.000 12.981 1.00 81.56 399 VAL A O 1
ATOM 3205 N N . GLY A 1 400 ? -18.389 -20.827 12.327 1.00 84.19 400 GLY A N 1
ATOM 3206 C CA . GLY A 1 400 ? -18.270 -21.727 11.179 1.00 84.19 400 GLY A CA 1
ATOM 3207 C C . GLY A 1 400 ? -18.475 -23.209 11.511 1.00 84.19 400 GLY A C 1
ATOM 3208 O O . GLY A 1 400 ? -18.400 -24.019 10.594 1.00 84.19 400 GLY A O 1
ATOM 3209 N N . ASN A 1 401 ? -18.772 -23.559 12.775 1.00 88.81 401 ASN A N 1
ATOM 3210 C CA . ASN A 1 401 ? -19.056 -24.928 13.238 1.00 88.81 401 ASN A CA 1
ATOM 3211 C C . ASN A 1 401 ? -18.004 -25.956 12.789 1.00 88.81 401 ASN A C 1
ATOM 3213 O O . ASN A 1 401 ? -18.335 -27.071 12.394 1.00 88.81 401 ASN A O 1
ATOM 3217 N N . ALA A 1 402 ? -16.741 -25.541 12.818 1.00 91.69 402 ALA A N 1
ATOM 3218 C CA . ALA A 1 402 ? -15.628 -26.265 12.224 1.00 91.69 402 ALA A CA 1
ATOM 3219 C C . ALA A 1 402 ? -14.905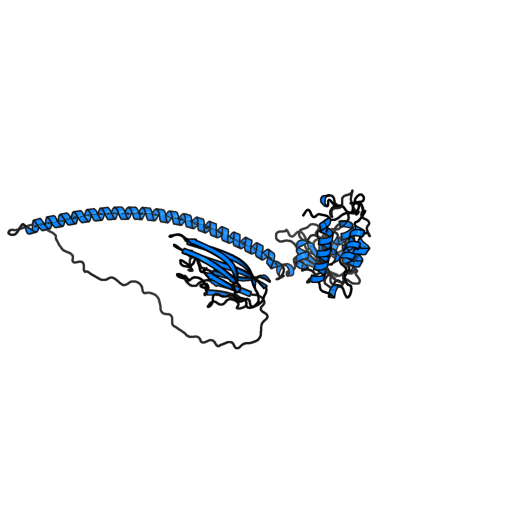 -27.181 13.224 1.00 91.69 402 ALA A C 1
ATOM 3221 O O . ALA A 1 402 ? -14.207 -28.094 12.810 1.00 91.69 402 ALA A O 1
ATOM 3222 N N . TYR A 1 403 ? -15.049 -26.960 14.534 1.00 95.81 403 TYR A N 1
ATOM 3223 C CA . TYR A 1 403 ? -14.459 -27.826 15.560 1.00 95.81 403 TYR A CA 1
ATOM 3224 C C . TYR A 1 403 ? -15.477 -28.805 16.152 1.00 95.81 403 TYR A C 1
ATOM 3226 O O . TYR A 1 403 ? -16.599 -28.411 16.488 1.00 95.81 403 TYR A O 1
ATOM 3234 N N . HIS A 1 404 ? -15.067 -30.060 16.340 1.00 94.56 404 HIS A N 1
ATOM 3235 C CA . HIS A 1 404 ? -15.903 -31.133 16.876 1.00 94.56 404 HIS A CA 1
ATOM 3236 C C . HIS A 1 404 ? -15.408 -31.616 18.250 1.00 94.56 404 HIS A C 1
ATOM 3238 O O . HIS A 1 404 ? -14.431 -32.355 18.369 1.00 94.56 404 HIS A O 1
ATOM 3244 N N . GLU A 1 405 ? -16.141 -31.257 19.307 1.00 90.50 405 GLU A N 1
ATOM 3245 C CA . GLU A 1 405 ? -15.784 -31.517 20.715 1.00 90.50 405 GLU A CA 1
ATOM 3246 C C . GLU A 1 405 ? -15.639 -33.008 21.079 1.00 90.50 405 GLU A C 1
ATOM 3248 O O . GLU A 1 405 ? -14.818 -33.374 21.919 1.00 90.50 405 GLU A O 1
ATOM 3253 N N . TYR A 1 406 ? -16.388 -33.894 20.413 1.00 88.94 406 TYR A N 1
ATOM 3254 C CA . TYR A 1 406 ? -16.357 -35.338 20.684 1.00 88.94 406 TYR A CA 1
ATOM 3255 C C . TYR A 1 406 ? -15.183 -36.065 20.024 1.00 88.94 406 TYR A C 1
ATOM 3257 O O . TYR A 1 406 ? -14.803 -37.154 20.476 1.00 88.94 406 TYR A O 1
ATOM 3265 N N . THR A 1 407 ? -14.624 -35.498 18.953 1.00 93.19 407 THR A N 1
ATOM 3266 C CA . THR A 1 407 ? -13.520 -36.096 18.187 1.00 93.19 407 THR A CA 1
ATOM 3267 C C . THR A 1 407 ? -12.194 -35.398 18.459 1.00 93.19 407 THR A C 1
ATOM 3269 O O . THR A 1 407 ? -11.160 -36.051 18.387 1.00 93.19 407 THR A O 1
ATOM 3272 N N . GLY A 1 408 ? -12.217 -34.114 18.825 1.00 93.69 408 GLY A N 1
ATOM 3273 C CA . GLY A 1 408 ? -11.018 -33.288 18.947 1.00 93.69 408 GLY A CA 1
ATOM 3274 C C . GLY A 1 408 ? -10.523 -32.727 17.611 1.00 93.69 408 GLY A C 1
ATOM 3275 O O . GLY A 1 408 ? -9.451 -32.125 17.571 1.00 93.69 408 GLY A O 1
ATOM 3276 N N . VAL A 1 409 ? -11.289 -32.925 16.533 1.00 97.44 409 VAL A N 1
ATOM 3277 C CA . VAL A 1 409 ? -10.894 -32.604 15.157 1.00 97.44 409 VAL A CA 1
ATOM 3278 C C . VAL A 1 409 ? -11.509 -31.280 14.719 1.00 97.44 409 VAL A C 1
ATOM 3280 O O . VAL A 1 409 ? -12.685 -31.003 14.964 1.00 97.44 409 VAL A O 1
ATOM 3283 N N . PHE A 1 410 ? -10.690 -30.462 14.070 1.00 97.31 410 PHE A N 1
ATOM 3284 C CA . PHE A 1 410 ? -11.092 -29.276 13.337 1.00 97.31 410 PHE A CA 1
ATOM 3285 C C . PHE A 1 410 ? -11.154 -29.589 11.842 1.00 97.31 410 PHE A C 1
ATOM 3287 O O . PHE A 1 410 ? -10.158 -30.005 11.253 1.00 97.31 410 PHE A O 1
ATOM 3294 N N . ASN A 1 411 ? -12.310 -29.335 11.236 1.00 96.00 411 ASN A N 1
ATOM 3295 C CA . ASN A 1 411 ? -12.571 -29.494 9.816 1.00 96.00 411 ASN A CA 1
ATOM 3296 C C . ASN A 1 411 ? -12.809 -28.125 9.162 1.00 96.00 411 ASN A C 1
ATOM 3298 O O . ASN A 1 411 ? -13.865 -27.517 9.372 1.00 96.00 411 ASN A O 1
ATOM 3302 N N . PRO A 1 412 ? -11.864 -27.611 8.351 1.00 92.56 412 PRO A N 1
ATOM 3303 C CA . PRO A 1 412 ? -12.019 -26.328 7.683 1.00 92.56 412 PRO A CA 1
ATOM 3304 C C . PRO A 1 412 ? -13.256 -26.329 6.763 1.00 92.56 412 PRO A C 1
ATOM 3306 O O . PRO A 1 412 ? -13.342 -27.153 5.849 1.00 92.56 412 PRO A O 1
ATOM 3309 N N . PRO A 1 413 ? -14.209 -25.391 6.920 1.00 90.62 413 PRO A N 1
ATOM 3310 C CA . PRO A 1 413 ? -15.382 -25.305 6.049 1.00 90.62 413 PRO A CA 1
ATOM 3311 C C . PRO A 1 413 ? -15.061 -24.609 4.714 1.00 90.62 413 PRO A C 1
ATOM 3313 O O . PRO A 1 413 ? -15.824 -24.722 3.751 1.00 90.62 413 PRO A O 1
ATOM 3316 N N . THR A 1 414 ? -13.927 -23.902 4.640 1.00 87.81 414 THR A N 1
ATOM 3317 C CA . THR A 1 414 ? -13.385 -23.256 3.434 1.00 87.81 414 THR A CA 1
ATOM 3318 C C . THR A 1 414 ? -11.871 -23.448 3.369 1.00 87.81 414 THR A C 1
ATOM 3320 O O . THR A 1 414 ? -11.217 -23.505 4.409 1.00 87.81 414 THR A O 1
ATOM 3323 N N . SER A 1 415 ? -11.302 -23.525 2.164 1.00 89.06 415 SER A N 1
ATOM 3324 C CA . SER A 1 415 ? -9.845 -23.555 2.001 1.00 89.06 415 SER A CA 1
ATOM 3325 C C . SER A 1 415 ? -9.229 -22.193 2.338 1.00 89.06 415 SER A C 1
ATOM 3327 O O . SER A 1 415 ? -9.828 -21.150 2.050 1.00 89.06 415 SER A O 1
ATOM 3329 N N . GLY A 1 416 ? -8.042 -22.193 2.940 1.00 85.94 416 GLY A N 1
ATOM 3330 C CA . GLY A 1 416 ? -7.292 -20.970 3.220 1.00 85.94 416 GLY A CA 1
ATOM 3331 C C . GLY A 1 416 ? -6.193 -21.156 4.259 1.00 85.94 416 GLY A C 1
ATOM 3332 O O . GLY A 1 416 ? -5.790 -22.276 4.576 1.00 85.94 416 GLY A O 1
ATOM 3333 N N . ILE A 1 417 ? -5.703 -20.034 4.784 1.00 83.81 417 ILE A N 1
ATOM 3334 C CA . ILE A 1 417 ? -4.650 -20.021 5.803 1.00 83.81 417 ILE A CA 1
ATOM 3335 C C . ILE A 1 417 ? -5.293 -19.959 7.184 1.00 83.81 417 ILE A C 1
ATOM 3337 O O . ILE A 1 417 ? -6.078 -19.053 7.475 1.00 83.81 417 ILE A O 1
ATOM 3341 N N . TYR A 1 418 ? -4.907 -20.898 8.038 1.00 88.19 418 TYR A N 1
ATOM 3342 C CA . TYR A 1 418 ? -5.378 -21.020 9.405 1.00 88.19 418 TYR A CA 1
ATOM 3343 C C . TYR A 1 418 ? -4.218 -20.930 10.396 1.00 88.19 418 TYR A C 1
ATOM 3345 O O . TYR A 1 418 ? -3.128 -21.446 10.152 1.00 88.19 418 TYR A O 1
ATOM 3353 N N . VAL A 1 419 ? -4.470 -20.304 11.542 1.00 89.38 419 VAL A N 1
ATOM 3354 C CA . VAL A 1 419 ? -3.591 -20.380 12.714 1.00 89.38 419 VAL A CA 1
ATOM 3355 C C . VAL A 1 419 ? -4.179 -21.391 13.673 1.00 89.38 419 VAL A C 1
ATOM 3357 O O . VAL A 1 419 ? -5.362 -21.306 13.990 1.00 89.38 419 VAL A O 1
ATOM 3360 N N . MET A 1 420 ? -3.353 -22.316 14.142 1.00 93.88 420 MET A N 1
ATOM 3361 C CA . MET A 1 420 ? -3.680 -23.274 15.188 1.00 93.88 420 MET A CA 1
ATOM 3362 C C . MET A 1 420 ? -2.813 -22.978 16.402 1.00 93.88 420 MET A C 1
ATOM 3364 O O . MET A 1 420 ? -1.594 -22.878 16.285 1.00 93.88 420 MET A O 1
ATOM 3368 N N . ALA A 1 421 ? -3.429 -22.841 17.567 1.00 89.75 421 ALA A N 1
ATOM 3369 C CA . ALA A 1 421 ? -2.741 -22.578 18.818 1.00 89.75 421 ALA A CA 1
ATOM 3370 C C . ALA A 1 421 ? -3.231 -23.554 19.879 1.00 89.75 421 ALA A C 1
ATOM 3372 O O . ALA A 1 421 ? -4.434 -23.679 20.105 1.00 89.75 421 ALA A O 1
ATOM 3373 N N . TYR A 1 422 ? -2.311 -24.234 20.548 1.00 93.44 422 TYR A N 1
ATOM 3374 C CA . TYR A 1 422 ? -2.662 -25.144 21.628 1.00 93.44 422 TYR A CA 1
ATOM 3375 C C . TYR A 1 422 ? -1.699 -25.023 22.786 1.00 93.44 422 TYR A C 1
ATOM 3377 O O . TYR A 1 422 ? -0.532 -24.672 22.607 1.00 93.44 422 TYR A O 1
ATOM 3385 N N . SER A 1 423 ? -2.217 -25.303 23.976 1.00 88.19 423 SER A N 1
ATOM 3386 C CA . SER A 1 423 ? -1.432 -25.321 25.196 1.00 88.19 423 SER A CA 1
ATOM 3387 C C . SER A 1 423 ? -1.830 -26.496 26.075 1.00 88.19 423 SER A C 1
ATOM 3389 O O . SER A 1 423 ? -3.015 -26.800 26.223 1.00 88.19 423 SER A O 1
ATOM 3391 N N . LEU A 1 424 ? -0.836 -27.176 26.629 1.00 90.50 424 LEU A N 1
ATOM 3392 C CA . LEU A 1 424 ? -1.003 -28.367 27.445 1.00 90.50 424 LEU A CA 1
ATOM 3393 C C . LEU A 1 424 ? -0.301 -28.143 28.775 1.00 90.50 424 LEU A C 1
ATOM 3395 O O . LEU A 1 424 ? 0.887 -27.823 28.808 1.00 90.50 424 LEU A O 1
ATOM 3399 N N . ARG A 1 425 ? -1.043 -28.343 29.861 1.00 87.94 425 ARG A N 1
ATOM 3400 C CA . ARG A 1 425 ? -0.482 -28.377 31.206 1.00 87.94 425 ARG A CA 1
ATOM 3401 C C . ARG A 1 425 ? -0.103 -29.803 31.552 1.00 87.94 425 ARG A C 1
ATOM 3403 O O . ARG A 1 425 ? -0.929 -30.711 31.438 1.00 87.94 425 ARG A O 1
ATOM 3410 N N . ILE A 1 426 ? 1.127 -29.998 31.988 1.00 85.38 426 ILE A N 1
ATOM 3411 C CA . ILE A 1 426 ? 1.709 -31.309 32.245 1.00 85.38 426 ILE A CA 1
ATOM 3412 C C . ILE A 1 426 ? 2.370 -31.268 33.617 1.00 85.38 426 ILE A C 1
ATOM 3414 O O . ILE A 1 426 ? 3.065 -30.317 33.954 1.00 85.38 426 ILE A O 1
ATOM 3418 N N . ARG A 1 427 ? 2.133 -32.294 34.435 1.00 74.25 427 ARG A N 1
ATOM 3419 C CA . ARG A 1 427 ? 2.675 -32.367 35.796 1.00 74.25 427 ARG A CA 1
ATOM 3420 C C . ARG A 1 427 ? 3.233 -33.746 36.072 1.00 74.25 427 ARG A C 1
ATOM 3422 O O . ARG A 1 427 ? 2.714 -34.717 35.531 1.00 74.25 427 ARG A O 1
ATOM 3429 N N . VAL A 1 428 ? 4.199 -33.799 36.987 1.00 72.44 428 VAL A N 1
ATOM 3430 C CA . VAL A 1 428 ? 4.652 -35.006 37.698 1.00 72.44 428 VAL A CA 1
ATOM 3431 C C . VAL A 1 428 ? 5.076 -36.157 36.781 1.00 72.44 428 VAL A C 1
ATOM 3433 O O . VAL A 1 428 ? 4.243 -36.885 36.244 1.00 72.44 428 VAL A O 1
ATOM 3436 N N . SER A 1 429 ? 6.387 -36.399 36.692 1.00 71.81 429 SER A N 1
ATOM 3437 C CA . SER A 1 429 ? 6.959 -37.614 36.076 1.00 71.81 429 SER A CA 1
ATOM 3438 C C . SER A 1 429 ? 6.371 -37.946 34.694 1.00 71.81 429 SER A C 1
ATOM 3440 O O . SER A 1 429 ? 6.063 -39.104 34.393 1.00 71.81 429 SER A O 1
ATOM 3442 N N . THR A 1 430 ? 6.184 -36.919 33.863 1.00 80.50 430 THR A N 1
ATOM 3443 C CA . THR A 1 430 ? 5.542 -37.043 32.552 1.00 80.50 430 THR A CA 1
ATOM 3444 C C . THR A 1 430 ? 6.565 -36.850 31.439 1.00 80.50 430 THR A C 1
ATOM 3446 O O . THR A 1 430 ? 7.261 -35.844 31.384 1.00 80.50 430 THR A O 1
ATOM 3449 N N . SER A 1 431 ? 6.621 -37.815 30.527 1.00 86.00 431 SER A N 1
ATOM 3450 C CA . SER A 1 431 ? 7.337 -37.770 29.258 1.00 86.00 431 SER A CA 1
ATOM 3451 C C . SER A 1 431 ? 6.315 -37.993 28.147 1.00 86.00 431 SER A C 1
ATOM 3453 O O . SER A 1 431 ? 5.963 -39.131 27.822 1.00 86.00 431 SER A O 1
ATOM 3455 N N . ILE A 1 432 ? 5.787 -36.897 27.609 1.00 89.12 432 ILE A N 1
ATOM 3456 C CA . ILE A 1 432 ? 4.799 -36.909 26.530 1.00 89.12 432 ILE A CA 1
ATOM 3457 C C . ILE A 1 432 ? 5.317 -36.034 25.400 1.00 89.12 432 ILE A C 1
ATOM 3459 O O . ILE A 1 432 ? 5.741 -34.902 25.614 1.00 89.12 432 ILE A O 1
ATOM 3463 N N . SER A 1 433 ? 5.240 -36.549 24.179 1.00 90.75 433 SER A N 1
ATOM 3464 C CA . SER A 1 433 ? 5.359 -35.737 22.980 1.00 90.75 433 SER A CA 1
ATOM 3465 C C . SER A 1 433 ? 4.001 -35.621 22.306 1.00 90.75 433 SER A C 1
ATOM 3467 O O . SER A 1 433 ? 3.245 -36.592 22.234 1.00 90.75 433 SER A O 1
ATOM 3469 N N . THR A 1 434 ? 3.676 -34.426 21.831 1.00 93.62 434 THR A N 1
ATOM 3470 C CA . THR A 1 434 ? 2.440 -34.153 21.100 1.00 93.62 434 THR A CA 1
ATOM 3471 C C . THR A 1 434 ? 2.745 -33.671 19.697 1.00 93.62 434 THR A C 1
ATOM 3473 O O . THR A 1 434 ? 3.822 -33.139 19.431 1.00 93.62 434 THR A O 1
ATOM 3476 N N . GLU A 1 435 ? 1.810 -33.913 18.787 1.00 95.62 435 GLU A N 1
ATOM 3477 C CA . GLU A 1 435 ? 1.917 -33.566 17.376 1.00 95.62 435 GLU A CA 1
ATOM 3478 C C . GLU A 1 435 ? 0.646 -32.859 16.920 1.00 95.62 435 GLU A C 1
ATOM 3480 O O . GLU A 1 435 ? -0.457 -33.337 17.198 1.00 95.62 435 GLU A O 1
ATOM 3485 N N . LEU A 1 436 ? 0.803 -31.760 16.179 1.00 97.19 436 LEU A N 1
ATOM 3486 C CA . LEU A 1 436 ? -0.279 -31.189 15.384 1.00 97.19 436 LEU A CA 1
ATOM 3487 C C . LEU A 1 436 ? -0.246 -31.814 13.993 1.00 97.19 436 LEU A C 1
ATOM 3489 O O . LEU A 1 436 ? 0.776 -31.750 13.303 1.00 97.19 436 LEU A O 1
ATOM 3493 N N . VAL A 1 437 ? -1.370 -32.400 13.598 1.00 96.44 437 VAL A N 1
ATOM 3494 C CA . VAL A 1 437 ? -1.518 -33.187 12.376 1.00 96.44 437 VAL A CA 1
ATOM 3495 C C . VAL A 1 437 ? -2.553 -32.538 11.466 1.00 96.44 437 VAL A C 1
ATOM 3497 O O . VAL A 1 437 ? -3.608 -32.124 11.945 1.00 96.44 437 VAL A O 1
ATOM 3500 N N . VAL A 1 438 ? -2.253 -32.478 10.168 1.00 95.44 438 VAL A N 1
ATOM 3501 C CA . VAL A 1 438 ? -3.167 -32.057 9.096 1.00 95.44 438 VAL A CA 1
ATOM 3502 C C . VAL A 1 438 ? -3.217 -33.184 8.065 1.00 95.44 438 VAL A C 1
ATOM 3504 O O . VAL A 1 438 ? -2.193 -33.480 7.461 1.00 95.44 438 VAL A O 1
ATOM 3507 N N . ASN A 1 439 ? -4.361 -33.850 7.877 1.00 86.94 439 ASN A N 1
ATOM 3508 C CA . ASN A 1 439 ? -4.514 -34.971 6.926 1.00 86.94 439 ASN A CA 1
ATOM 3509 C C . ASN A 1 439 ? -3.394 -36.037 7.002 1.00 86.94 439 ASN A C 1
ATOM 3511 O O . ASN A 1 439 ? -2.911 -36.519 5.982 1.00 86.94 439 ASN A O 1
ATOM 3515 N N . ASN A 1 440 ? -2.995 -36.424 8.218 1.00 82.75 440 ASN A N 1
ATOM 3516 C CA . ASN A 1 440 ? -1.880 -37.334 8.542 1.00 82.75 440 ASN A CA 1
ATOM 3517 C C . ASN A 1 440 ? -0.455 -36.767 8.437 1.00 82.75 440 ASN A C 1
ATOM 3519 O O . ASN A 1 440 ? 0.465 -37.418 8.941 1.00 82.75 440 ASN A O 1
ATOM 3523 N N . ASP A 1 441 ? -0.264 -35.564 7.901 1.00 89.94 441 ASP A N 1
ATOM 3524 C CA . ASP A 1 441 ? 1.035 -34.894 7.896 1.00 89.94 441 ASP A CA 1
ATOM 3525 C C . ASP A 1 441 ? 1.280 -34.178 9.228 1.00 89.94 441 ASP A C 1
ATOM 3527 O O . ASP A 1 441 ? 0.420 -33.460 9.744 1.00 89.94 441 ASP A O 1
ATOM 3531 N N . VAL A 1 442 ? 2.464 -34.371 9.811 1.00 94.00 442 VAL A N 1
ATOM 3532 C CA . VAL A 1 442 ? 2.851 -33.743 11.084 1.00 94.00 442 VAL A CA 1
ATOM 3533 C C . VAL A 1 442 ? 3.461 -32.370 10.809 1.00 94.00 442 VAL A C 1
ATOM 3535 O O . VAL A 1 442 ? 4.527 -32.268 10.208 1.00 94.00 442 VAL A O 1
ATOM 3538 N N . TYR A 1 443 ? 2.808 -31.310 11.288 1.00 89.19 443 TYR A N 1
ATOM 3539 C CA . TYR A 1 443 ? 3.236 -29.919 11.073 1.00 89.19 443 TYR A CA 1
ATOM 3540 C C . TYR A 1 443 ? 4.026 -29.338 12.247 1.00 89.19 443 TYR A C 1
ATOM 3542 O O . TYR A 1 443 ? 4.805 -28.401 12.083 1.00 89.19 443 TYR A O 1
ATOM 3550 N N . SER A 1 444 ? 3.808 -29.856 13.452 1.00 92.75 444 SER A N 1
ATOM 3551 C CA . SER A 1 444 ? 4.507 -29.418 14.658 1.00 92.75 444 SER A CA 1
ATOM 3552 C C . SER A 1 444 ? 4.573 -30.560 15.652 1.00 92.75 444 SER A C 1
ATOM 3554 O O . SER A 1 444 ? 3.649 -31.370 15.718 1.00 92.75 444 SER A O 1
ATOM 3556 N N . SER A 1 445 ? 5.644 -30.595 16.442 1.00 90.25 445 SER A N 1
ATOM 3557 C CA . SER A 1 445 ? 5.778 -31.499 17.572 1.00 90.25 445 SER A CA 1
ATOM 3558 C C . SER A 1 445 ? 6.332 -30.758 18.783 1.00 90.25 445 SER A C 1
ATOM 3560 O O . SER A 1 445 ? 7.253 -29.951 18.653 1.00 90.25 445 SER A O 1
ATOM 3562 N N . LEU A 1 446 ? 5.771 -31.042 19.955 1.00 87.50 446 LEU A N 1
ATOM 3563 C CA . LEU A 1 446 ? 6.295 -30.597 21.239 1.00 87.50 446 LEU A CA 1
ATOM 3564 C C . LEU A 1 446 ? 6.778 -31.804 22.036 1.00 87.50 446 LEU A C 1
ATOM 3566 O O . LEU A 1 446 ? 6.159 -32.869 22.011 1.00 87.50 446 LEU A O 1
ATOM 3570 N N . LEU A 1 447 ? 7.887 -31.623 22.746 1.00 85.06 447 LEU A N 1
ATOM 3571 C CA . LEU A 1 447 ? 8.398 -32.569 23.725 1.00 85.06 447 LEU A CA 1
ATOM 3572 C C . LEU A 1 447 ? 8.204 -31.965 25.112 1.00 85.06 447 LEU A C 1
ATOM 3574 O O . LEU A 1 447 ? 8.649 -30.848 25.357 1.00 85.06 447 LEU A O 1
ATOM 3578 N N . SER A 1 448 ? 7.576 -32.721 26.002 1.00 83.50 448 SER A N 1
ATOM 3579 C CA . SER A 1 448 ? 7.443 -32.382 27.414 1.00 83.50 448 SER A CA 1
ATOM 3580 C C . SER A 1 448 ? 8.095 -33.465 28.249 1.00 83.50 448 SER A C 1
ATOM 3582 O O . SER A 1 448 ? 7.827 -34.656 28.051 1.00 83.50 448 SER A O 1
ATOM 3584 N N . TYR A 1 449 ? 8.958 -33.041 29.165 1.00 82.56 449 TYR A N 1
ATOM 3585 C CA . TYR A 1 449 ? 9.698 -33.925 30.052 1.00 82.56 449 TYR A CA 1
ATOM 3586 C C . TYR A 1 449 ? 9.782 -33.285 31.436 1.00 82.56 449 TYR A C 1
ATOM 3588 O O . TYR A 1 449 ? 10.602 -32.405 31.682 1.00 82.56 449 TYR A O 1
ATOM 3596 N N . VAL A 1 450 ? 8.897 -33.731 32.323 1.00 79.62 450 VAL A N 1
ATOM 3597 C CA . VAL A 1 450 ? 8.647 -33.132 33.636 1.00 79.62 450 VAL A CA 1
ATOM 3598 C C . VAL A 1 450 ? 9.049 -34.118 34.725 1.00 79.62 450 VAL A C 1
ATOM 3600 O O . VAL A 1 450 ? 8.592 -35.266 34.724 1.00 79.62 450 VAL A O 1
ATOM 3603 N N . HIS A 1 451 ? 9.885 -33.675 35.665 1.00 78.56 451 HIS A N 1
ATOM 3604 C CA . HIS A 1 451 ? 10.295 -34.468 36.823 1.00 78.56 451 HIS A CA 1
ATOM 3605 C C . HIS A 1 451 ? 9.222 -34.470 37.926 1.00 78.56 451 HIS A C 1
ATOM 3607 O O . HIS A 1 451 ? 8.153 -33.870 37.799 1.00 78.56 451 HIS A O 1
ATOM 3613 N N . ASP A 1 452 ? 9.437 -35.245 38.989 1.00 72.94 452 ASP A N 1
ATOM 3614 C CA . ASP A 1 452 ? 8.499 -35.281 40.111 1.00 72.94 452 ASP A CA 1
ATOM 3615 C C . ASP A 1 452 ? 8.527 -33.952 40.885 1.00 72.94 452 ASP A C 1
ATOM 3617 O O . ASP A 1 452 ? 9.597 -33.423 41.170 1.00 72.94 452 ASP A O 1
ATOM 3621 N N . GLY A 1 453 ? 7.349 -33.413 41.206 1.00 66.56 453 GLY A N 1
ATOM 3622 C CA . GLY A 1 453 ? 7.189 -32.097 41.842 1.00 66.56 453 GLY A CA 1
ATOM 3623 C C . GLY A 1 453 ? 7.030 -30.899 40.893 1.00 66.56 453 GLY A C 1
ATOM 3624 O O . GLY A 1 453 ? 6.543 -29.861 41.343 1.00 66.56 453 GLY A O 1
ATOM 3625 N N . ASP A 1 454 ? 7.330 -31.051 39.600 1.00 72.06 454 ASP A N 1
ATOM 3626 C CA . ASP A 1 454 ? 7.278 -29.962 38.614 1.00 72.06 454 ASP A CA 1
ATOM 3627 C C . ASP A 1 454 ? 5.895 -29.817 37.928 1.00 72.06 454 ASP A C 1
ATOM 3629 O O . ASP A 1 454 ? 5.119 -30.777 37.795 1.00 72.06 454 ASP A O 1
ATOM 3633 N N . ASP A 1 455 ? 5.585 -28.591 37.483 1.00 74.62 455 ASP A N 1
ATOM 3634 C CA . ASP A 1 455 ? 4.391 -28.209 36.705 1.00 74.62 455 ASP A CA 1
ATOM 3635 C C . ASP A 1 455 ? 4.842 -27.388 35.485 1.00 74.62 455 ASP A C 1
ATOM 3637 O O . ASP A 1 455 ? 5.412 -26.307 35.634 1.00 74.62 455 ASP A O 1
ATOM 3641 N N . GLU A 1 456 ? 4.621 -27.918 34.283 1.00 78.31 456 GLU A N 1
ATOM 3642 C CA . GLU A 1 456 ? 5.040 -27.323 33.011 1.00 78.31 456 GLU A CA 1
ATOM 3643 C C . GLU A 1 456 ? 3.810 -26.986 32.157 1.00 78.31 456 GLU A C 1
ATOM 3645 O O . GLU A 1 456 ? 2.822 -27.727 32.121 1.00 78.31 456 GLU A O 1
ATOM 3650 N N . HIS A 1 457 ? 3.875 -25.872 31.425 1.00 80.56 457 HIS A N 1
ATOM 3651 C CA . HIS A 1 457 ? 2.835 -25.477 30.478 1.00 80.56 457 HIS A CA 1
ATOM 3652 C C . HIS A 1 457 ? 3.440 -25.250 29.096 1.00 80.56 457 HIS A C 1
ATOM 3654 O O . HIS A 1 457 ? 4.048 -24.212 28.838 1.00 80.56 457 HIS A O 1
ATOM 3660 N N . ASN A 1 458 ? 3.230 -26.201 28.187 1.00 82.00 458 ASN A N 1
ATOM 3661 C CA . ASN A 1 458 ? 3.806 -26.148 26.845 1.00 82.00 458 ASN A CA 1
ATOM 3662 C C . ASN A 1 458 ? 2.788 -25.663 25.833 1.00 82.00 458 ASN A C 1
ATOM 3664 O O . ASN A 1 458 ? 1.644 -26.109 25.826 1.00 82.00 458 ASN A O 1
ATOM 3668 N N . SER A 1 459 ? 3.205 -24.724 24.986 1.00 84.19 459 SER A N 1
ATOM 3669 C CA . SER A 1 459 ? 2.343 -24.098 23.986 1.00 84.19 459 SER A CA 1
ATOM 3670 C C . SER A 1 459 ? 3.014 -24.071 22.622 1.00 84.19 459 SER A C 1
ATOM 3672 O O . SER A 1 459 ? 4.217 -23.840 22.524 1.00 84.19 459 SER A O 1
ATOM 3674 N N . ALA A 1 460 ? 2.226 -24.249 21.565 1.00 83.31 460 ALA A N 1
ATOM 3675 C CA . ALA A 1 460 ? 2.670 -24.059 20.190 1.00 83.31 460 ALA A CA 1
ATOM 3676 C C . ALA A 1 460 ? 1.636 -23.268 19.392 1.00 83.31 460 ALA A C 1
ATOM 3678 O O . ALA A 1 460 ? 0.429 -23.372 19.617 1.00 83.31 460 ALA A O 1
ATOM 3679 N N . ILE A 1 461 ? 2.145 -22.493 18.435 1.00 86.81 461 ILE A N 1
ATOM 3680 C CA . ILE A 1 461 ? 1.366 -21.797 17.416 1.00 86.81 461 ILE A CA 1
ATOM 3681 C C . ILE A 1 461 ? 1.886 -22.267 16.060 1.00 86.81 461 ILE A C 1
ATOM 3683 O O . ILE A 1 461 ? 3.090 -22.226 15.808 1.00 86.81 461 ILE A O 1
ATOM 3687 N N . VAL A 1 462 ? 0.984 -22.714 15.195 1.00 88.81 462 VAL A N 1
ATOM 3688 C CA . VAL A 1 462 ? 1.297 -23.287 13.886 1.00 88.81 462 VAL A CA 1
ATOM 3689 C C . VAL A 1 462 ? 0.432 -22.601 12.839 1.00 88.81 462 VAL A C 1
ATOM 3691 O O . VAL A 1 462 ? -0.783 -22.508 12.998 1.00 88.81 462 VAL A O 1
ATOM 3694 N N . VAL A 1 463 ? 1.050 -22.115 11.765 1.00 88.44 463 VAL A N 1
ATOM 3695 C CA . VAL A 1 463 ? 0.339 -21.543 10.616 1.00 88.44 463 VAL A CA 1
ATOM 3696 C C . VAL A 1 463 ? 0.277 -22.606 9.528 1.00 88.44 463 VAL A C 1
ATOM 3698 O O . VAL A 1 463 ? 1.318 -23.090 9.085 1.00 88.44 463 VAL A O 1
ATOM 3701 N N . ILE A 1 464 ? -0.932 -22.973 9.111 1.00 89.00 464 ILE A N 1
ATOM 3702 C CA . ILE A 1 464 ? -1.175 -24.032 8.127 1.00 89.00 464 ILE A CA 1
ATOM 3703 C C . ILE A 1 464 ? -2.012 -23.498 6.966 1.00 89.00 464 ILE A C 1
ATOM 3705 O O . ILE A 1 464 ? -2.917 -22.687 7.154 1.00 89.00 464 ILE A O 1
ATOM 3709 N N . HIS A 1 465 ? -1.732 -23.972 5.755 1.00 88.75 465 HIS A N 1
ATOM 3710 C CA . HIS A 1 465 ? -2.706 -23.918 4.672 1.00 88.75 465 HIS A CA 1
ATOM 3711 C C . HIS A 1 465 ? -3.548 -25.191 4.752 1.00 88.75 465 HIS A C 1
ATOM 3713 O O . HIS A 1 465 ? -2.991 -26.280 4.629 1.00 88.75 465 HIS A O 1
ATOM 3719 N N . ALA A 1 466 ? -4.857 -25.057 4.955 1.00 88.44 466 ALA A N 1
ATOM 3720 C CA . ALA A 1 466 ? -5.773 -26.189 5.051 1.00 88.44 466 ALA A CA 1
ATOM 3721 C C . ALA A 1 466 ? -6.876 -26.058 3.999 1.00 88.44 466 ALA A C 1
ATOM 3723 O O . ALA A 1 466 ? -7.441 -24.977 3.792 1.00 88.44 466 ALA A O 1
ATOM 3724 N N . ASN A 1 467 ? -7.166 -27.158 3.317 1.00 88.75 467 ASN A N 1
ATOM 3725 C CA . ASN A 1 467 ? -8.247 -27.249 2.355 1.00 88.75 467 ASN A CA 1
ATOM 3726 C C . ASN A 1 467 ? -9.572 -27.530 3.060 1.00 88.75 467 ASN A C 1
ATOM 3728 O O . ASN A 1 467 ? -9.634 -28.068 4.167 1.00 88.75 467 ASN A O 1
ATOM 3732 N N . LYS A 1 468 ? -10.665 -27.158 2.391 1.00 91.94 468 LYS A N 1
ATOM 3733 C CA . LYS A 1 468 ? -12.006 -27.513 2.841 1.00 91.94 468 LYS A CA 1
ATOM 3734 C C . LYS A 1 468 ? -12.110 -29.030 3.037 1.00 91.94 468 LYS A C 1
ATOM 3736 O O . LYS A 1 468 ? -11.942 -29.776 2.076 1.00 91.94 468 LYS A O 1
ATOM 3741 N N . GLY A 1 469 ? -12.496 -29.442 4.241 1.00 85.44 469 GLY A N 1
ATOM 3742 C CA . GLY A 1 469 ? -12.690 -30.846 4.603 1.00 85.44 469 GLY A CA 1
ATOM 3743 C C . GLY A 1 469 ? -11.447 -31.566 5.128 1.00 85.44 469 GLY A C 1
ATOM 3744 O O . GLY A 1 469 ? -11.566 -32.744 5.441 1.00 85.44 469 GLY A O 1
ATOM 3745 N N . ASP A 1 470 ? -10.301 -30.891 5.257 1.00 94.06 470 ASP A N 1
ATOM 3746 C CA . ASP A 1 470 ? -9.120 -31.478 5.902 1.00 94.06 470 ASP A CA 1
ATOM 3747 C C . ASP A 1 470 ? -9.387 -31.799 7.383 1.00 94.06 470 ASP A C 1
ATOM 3749 O O . ASP A 1 470 ? -10.210 -31.152 8.034 1.00 94.06 470 ASP A O 1
ATOM 3753 N N . ASP A 1 471 ? -8.665 -32.771 7.933 1.00 95.75 471 ASP A N 1
ATOM 3754 C CA . ASP A 1 471 ? -8.672 -33.096 9.359 1.00 95.75 471 ASP A CA 1
ATOM 3755 C C . ASP A 1 471 ? -7.468 -32.446 10.044 1.00 95.75 471 ASP A C 1
ATOM 3757 O O . ASP A 1 471 ? -6.322 -32.818 9.781 1.00 95.75 471 ASP A O 1
ATOM 3761 N N . VAL A 1 472 ? -7.719 -31.504 10.956 1.00 97.56 472 VAL A N 1
ATOM 3762 C CA . VAL A 1 472 ? -6.684 -30.878 11.790 1.00 97.56 472 VAL A CA 1
ATOM 3763 C C . VAL A 1 472 ? -6.909 -31.243 13.248 1.00 97.56 472 VAL A C 1
ATOM 3765 O O . VAL A 1 472 ? -7.958 -30.949 13.818 1.00 97.56 472 VAL A O 1
ATOM 3768 N N . TYR A 1 473 ? -5.930 -31.875 13.884 1.00 97.56 473 TYR A N 1
ATOM 3769 C CA . TYR A 1 473 ? -6.063 -32.319 15.270 1.00 97.56 473 TYR A CA 1
ATOM 3770 C C . TYR A 1 473 ? -4.712 -32.439 15.965 1.00 97.56 473 TYR A C 1
ATOM 3772 O O . TYR A 1 473 ? -3.653 -32.432 15.338 1.00 97.56 473 TYR A O 1
ATOM 3780 N N . ILE A 1 474 ? -4.759 -32.556 17.290 1.00 97.06 474 ILE A N 1
ATOM 3781 C CA . ILE A 1 474 ? -3.577 -32.785 18.117 1.00 97.06 474 ILE A CA 1
ATOM 3782 C C . ILE A 1 474 ? -3.623 -34.217 18.614 1.00 97.06 474 ILE A C 1
ATOM 3784 O O . ILE A 1 474 ? -4.656 -34.668 19.114 1.00 97.06 474 ILE A O 1
ATOM 3788 N N . ARG A 1 475 ? -2.508 -34.932 18.505 1.00 95.44 475 ARG A N 1
ATOM 3789 C CA . ARG A 1 475 ? -2.381 -36.294 19.026 1.00 95.44 475 ARG A CA 1
ATOM 3790 C C . ARG A 1 475 ? -1.138 -36.466 19.879 1.00 95.44 475 ARG A C 1
ATOM 3792 O O . ARG A 1 475 ? -0.185 -35.698 19.777 1.00 95.44 475 ARG A O 1
ATOM 3799 N N . ILE A 1 476 ? -1.140 -37.518 20.685 1.00 94.25 476 ILE A N 1
ATOM 3800 C CA . ILE A 1 476 ? 0.056 -37.994 21.373 1.00 94.25 476 ILE A CA 1
ATOM 3801 C C . ILE A 1 476 ? 0.949 -38.762 20.395 1.00 94.25 476 ILE A C 1
ATOM 3803 O O . ILE A 1 476 ? 0.469 -39.610 19.638 1.00 94.25 476 ILE A O 1
ATOM 3807 N N . LYS A 1 477 ? 2.255 -38.505 20.437 1.00 92.12 477 LYS A N 1
ATOM 3808 C CA . LYS A 1 477 ? 3.246 -39.220 19.637 1.00 92.12 477 LYS A CA 1
ATOM 3809 C C . LYS A 1 477 ? 3.329 -40.691 20.059 1.00 92.12 477 LYS A C 1
ATOM 3811 O O . LYS A 1 477 ? 3.240 -41.023 21.240 1.00 92.12 477 LYS A O 1
ATOM 3816 N N . MET A 1 478 ? 3.500 -41.595 19.097 1.00 87.56 478 MET A N 1
ATOM 3817 C CA . MET A 1 478 ? 3.434 -43.044 19.337 1.00 87.56 478 MET A CA 1
ATOM 3818 C C . MET A 1 478 ? 4.528 -43.577 20.273 1.00 87.56 478 MET A C 1
ATOM 3820 O O . MET A 1 478 ? 4.310 -44.551 20.983 1.00 87.56 478 MET A O 1
ATOM 3824 N N . ASP A 1 479 ? 5.693 -42.951 20.271 1.00 85.69 479 ASP A N 1
ATOM 3825 C CA . ASP A 1 479 ? 6.927 -43.390 20.922 1.00 85.69 479 ASP A CA 1
ATOM 3826 C C . ASP A 1 479 ? 7.201 -42.672 22.256 1.00 85.69 479 ASP A C 1
ATOM 3828 O O . ASP A 1 479 ? 8.114 -43.063 22.982 1.00 85.69 479 ASP A O 1
ATOM 3832 N N . ASN A 1 480 ? 6.394 -41.669 22.627 1.00 86.75 480 ASN A N 1
ATOM 3833 C CA . ASN A 1 480 ? 6.579 -40.916 23.868 1.00 86.75 480 ASN A CA 1
ATOM 3834 C C . ASN A 1 480 ? 5.240 -40.425 24.458 1.00 86.75 480 ASN A C 1
ATOM 3836 O O . ASN A 1 480 ? 4.768 -39.343 24.119 1.00 86.75 480 ASN A O 1
ATOM 3840 N N . TYR A 1 481 ? 4.615 -41.239 25.316 1.00 89.56 481 TYR A N 1
ATOM 3841 C CA . TYR A 1 481 ? 3.236 -41.045 25.805 1.00 89.56 481 TYR A CA 1
ATOM 3842 C C . TYR A 1 481 ? 3.046 -41.344 27.307 1.00 89.56 481 TYR A C 1
ATOM 3844 O O . TYR A 1 481 ? 1.958 -41.704 27.755 1.00 89.56 481 TYR A O 1
ATOM 3852 N N . ARG A 1 482 ? 4.106 -41.261 28.117 1.00 88.50 482 ARG A N 1
ATOM 3853 C CA . ARG A 1 482 ? 4.046 -41.626 29.542 1.00 88.50 482 ARG A CA 1
ATOM 3854 C C . ARG A 1 482 ? 3.669 -40.425 30.400 1.00 88.50 482 ARG A C 1
ATOM 3856 O O . ARG A 1 482 ? 4.479 -39.525 30.538 1.00 88.50 482 ARG A O 1
ATOM 3863 N N . GLY A 1 483 ? 2.511 -40.460 31.049 1.00 87.31 483 GLY A N 1
ATOM 3864 C CA . GLY A 1 483 ? 2.104 -39.469 32.052 1.00 87.31 483 GLY A CA 1
ATOM 3865 C C . GLY A 1 483 ? 0.702 -38.932 31.799 1.00 87.31 483 GLY A C 1
ATOM 3866 O O . GLY A 1 483 ? -0.051 -39.537 31.038 1.00 87.31 483 GLY A O 1
ATOM 3867 N N . ASP A 1 484 ? 0.359 -37.815 32.435 1.00 89.06 484 ASP A N 1
ATOM 3868 C CA . ASP A 1 484 ? -0.994 -37.252 32.415 1.00 89.06 484 ASP A CA 1
ATOM 3869 C C . ASP A 1 484 ? -0.984 -35.819 31.861 1.00 89.06 484 ASP A C 1
ATOM 3871 O O . ASP A 1 484 ? -0.059 -35.042 32.104 1.00 89.06 484 ASP A O 1
ATOM 3875 N N . ILE A 1 485 ? -2.047 -35.448 31.143 1.00 90.62 485 ILE A N 1
ATOM 3876 C CA . ILE A 1 485 ? -2.297 -34.061 30.731 1.00 90.62 485 ILE A CA 1
ATOM 3877 C C . ILE A 1 485 ? -3.329 -33.469 31.684 1.00 90.62 485 ILE A C 1
ATOM 3879 O O . ILE A 1 485 ? -4.434 -33.989 31.831 1.00 90.62 485 ILE A O 1
ATOM 3883 N N . PHE A 1 486 ? -2.993 -32.361 32.330 1.00 87.94 486 PHE A N 1
ATOM 3884 C CA . PHE A 1 486 ? -3.835 -31.732 33.336 1.00 87.94 486 PHE A CA 1
ATOM 3885 C C . PHE A 1 486 ? -4.719 -30.638 32.742 1.00 87.94 486 PHE A C 1
ATOM 3887 O O . PHE A 1 486 ? -4.347 -29.909 31.823 1.00 87.94 486 PHE A O 1
ATOM 3894 N N . SER A 1 487 ? -5.919 -30.502 33.299 1.00 87.69 487 SER A N 1
ATOM 3895 C CA . SER A 1 487 ? -6.795 -29.369 33.024 1.00 87.69 487 SER A CA 1
ATOM 3896 C C . SER A 1 487 ? -7.790 -29.192 34.164 1.00 87.69 487 SER A C 1
ATOM 3898 O O . SER A 1 487 ? -8.655 -30.039 34.392 1.00 87.69 487 SER A O 1
ATOM 3900 N N . ASP A 1 488 ? -7.660 -28.093 34.898 1.00 81.00 488 ASP A N 1
ATOM 3901 C CA . ASP A 1 488 ? -8.497 -27.760 36.048 1.00 81.00 488 ASP A CA 1
ATOM 3902 C C . ASP A 1 488 ? -8.694 -26.236 36.164 1.00 81.00 488 ASP A C 1
ATOM 3904 O O . ASP A 1 488 ? -8.443 -25.480 35.226 1.00 81.00 488 ASP A O 1
ATOM 3908 N N . PHE A 1 489 ? -9.220 -25.758 37.293 1.00 75.19 489 PHE A N 1
ATOM 3909 C CA . PHE A 1 489 ? -9.456 -24.326 37.490 1.00 75.19 489 PHE A CA 1
ATOM 3910 C C . PHE A 1 489 ? -8.182 -23.498 37.732 1.00 75.19 489 PHE A C 1
ATOM 3912 O O . PHE A 1 489 ? -8.253 -22.277 37.621 1.00 75.19 489 PHE A O 1
ATOM 3919 N N . TYR A 1 490 ? -7.048 -24.132 38.050 1.00 73.31 490 TYR A N 1
ATOM 3920 C CA . TYR A 1 490 ? -5.753 -23.468 38.224 1.00 73.31 490 TYR A CA 1
ATOM 3921 C C . TYR A 1 490 ? -5.000 -23.316 36.902 1.00 73.31 490 TYR A C 1
ATOM 3923 O O . TYR A 1 490 ? -4.239 -22.370 36.735 1.00 73.31 490 TYR A O 1
ATOM 3931 N N . GLY A 1 491 ? -5.230 -24.223 35.954 1.00 72.56 491 GLY A N 1
ATOM 3932 C CA . GLY A 1 491 ? -4.649 -24.153 34.620 1.00 72.56 491 GLY A CA 1
ATOM 3933 C C . GLY A 1 491 ? -5.364 -25.102 33.671 1.00 72.56 491 GLY A C 1
ATOM 3934 O O . GLY A 1 491 ? -5.513 -26.289 33.973 1.00 72.56 491 GLY A O 1
ATOM 3935 N N . ARG A 1 492 ? -5.819 -24.569 32.533 1.00 85.75 492 ARG A N 1
ATOM 3936 C CA . ARG A 1 492 ? -6.561 -25.308 31.506 1.00 85.75 492 ARG A CA 1
ATOM 3937 C C . ARG A 1 492 ? -5.651 -25.668 30.340 1.00 85.75 492 ARG A C 1
ATOM 3939 O O . ARG A 1 492 ? -4.921 -24.809 29.859 1.00 85.75 492 ARG A O 1
ATOM 3946 N N . SER A 1 493 ? -5.776 -26.898 29.848 1.00 90.31 493 SER A N 1
ATOM 3947 C CA . SER A 1 493 ? -5.240 -27.288 28.540 1.00 90.31 493 SER A CA 1
ATOM 3948 C C . SER A 1 493 ? -6.226 -26.871 27.448 1.00 90.31 493 SER A C 1
ATOM 3950 O O . SER A 1 493 ? -7.424 -27.158 27.553 1.00 90.31 493 SER A O 1
ATOM 3952 N N . THR A 1 494 ? -5.745 -26.160 26.429 1.00 92.69 494 THR A N 1
ATOM 3953 C CA . THR A 1 494 ? -6.569 -25.431 25.452 1.00 92.69 494 THR A CA 1
ATOM 3954 C C . THR A 1 494 ? -6.176 -25.724 24.007 1.00 92.69 494 THR A C 1
ATOM 3956 O O . THR A 1 494 ? -5.019 -26.025 23.712 1.00 92.69 494 THR A O 1
ATOM 3959 N N . PHE A 1 495 ? -7.145 -25.584 23.103 1.00 95.75 495 PHE A N 1
ATOM 3960 C CA . PHE A 1 495 ? -6.946 -25.614 21.659 1.00 95.75 495 PHE A CA 1
ATOM 3961 C C . PHE A 1 495 ? -7.819 -24.556 20.991 1.00 95.75 495 PHE A C 1
ATOM 3963 O O . PHE A 1 495 ? -8.998 -24.397 21.314 1.00 95.75 495 PHE A O 1
ATOM 3970 N N . ALA A 1 496 ? -7.223 -23.812 20.073 1.00 91.94 496 ALA A N 1
ATOM 3971 C CA . ALA A 1 496 ? -7.858 -22.737 19.347 1.00 91.94 496 ALA A CA 1
ATOM 3972 C C . ALA A 1 496 ? -7.371 -22.717 17.903 1.00 91.94 496 ALA A C 1
ATOM 3974 O O . ALA A 1 496 ? -6.238 -23.103 17.607 1.00 91.94 496 ALA A O 1
ATOM 3975 N N . GLY A 1 497 ? -8.201 -22.186 17.017 1.00 90.75 497 GLY A N 1
ATOM 3976 C CA . GLY A 1 497 ? -7.765 -21.894 15.665 1.00 90.75 497 GLY A CA 1
ATOM 3977 C C . GLY A 1 497 ? -8.707 -20.965 14.927 1.00 90.75 497 GLY A C 1
ATOM 3978 O O . GLY A 1 497 ? -9.892 -20.895 15.245 1.00 90.75 497 GLY A O 1
ATOM 3979 N N . TRP A 1 498 ? -8.177 -20.218 13.964 1.00 92.81 498 TRP A N 1
ATOM 3980 C CA . TRP A 1 498 ? -8.940 -19.248 13.179 1.00 92.81 498 TRP A CA 1
ATOM 3981 C C . TRP A 1 498 ? -8.365 -19.073 11.775 1.00 92.81 498 TRP A C 1
ATOM 3983 O O . TRP A 1 498 ? -7.164 -19.241 11.554 1.00 92.81 498 TRP A O 1
ATOM 3993 N N . LYS A 1 499 ? -9.239 -18.741 10.822 1.00 87.50 499 LYS A N 1
ATOM 3994 C CA . LYS A 1 499 ? -8.865 -18.405 9.444 1.00 87.50 499 LYS A CA 1
ATOM 3995 C C . LYS A 1 499 ? -8.369 -16.963 9.379 1.00 87.50 499 LYS A C 1
ATOM 3997 O O . LYS A 1 499 ? -8.979 -16.087 9.986 1.00 87.50 499 LYS A O 1
ATOM 4002 N N . ILE A 1 500 ? -7.289 -16.714 8.640 1.00 71.06 500 ILE A N 1
ATOM 4003 C CA . ILE A 1 500 ? -6.749 -15.357 8.431 1.00 71.06 500 ILE A CA 1
ATOM 4004 C C . ILE A 1 500 ? -7.221 -14.763 7.093 1.00 71.06 500 ILE A C 1
ATOM 4006 O O . ILE A 1 500 ? -7.416 -13.553 7.008 1.00 71.06 500 ILE A O 1
ATOM 4010 N N . TYR A 1 501 ? -7.416 -15.603 6.068 1.00 58.44 501 TYR A N 1
ATOM 4011 C CA . TYR A 1 501 ? -7.821 -15.222 4.706 1.00 58.44 501 TYR A CA 1
ATOM 4012 C C . TYR A 1 501 ? -8.733 -16.283 4.100 1.00 58.44 501 TYR A C 1
ATOM 4014 O O . TYR A 1 501 ? -8.398 -17.485 4.220 1.00 58.44 501 TYR A O 1
#